Protein AF-G2XFT2-F1 (afdb_monomer_lite)

Structure (mmCIF, N/CA/C/O backbone):
data_AF-G2XFT2-F1
#
_entry.id   AF-G2XFT2-F1
#
loop_
_atom_site.group_PDB
_atom_site.id
_atom_site.type_symbol
_atom_site.label_atom_id
_atom_site.label_alt_id
_atom_site.label_comp_id
_atom_site.label_asym_id
_atom_site.label_entity_id
_atom_site.label_seq_id
_atom_site.pdbx_PDB_ins_code
_atom_site.Cartn_x
_atom_site.Cartn_y
_atom_site.Cartn_z
_atom_site.occupancy
_atom_site.B_iso_or_equiv
_atom_site.auth_seq_id
_atom_site.auth_comp_id
_atom_site.auth_asym_id
_atom_site.auth_atom_id
_atom_site.pdbx_PDB_model_num
ATOM 1 N N . MET A 1 1 ? -4.038 -34.296 22.010 1.00 33.75 1 MET A N 1
ATOM 2 C CA . MET A 1 1 ? -4.377 -32.859 21.886 1.00 33.75 1 MET A CA 1
ATOM 3 C C . MET A 1 1 ? -3.406 -32.231 20.898 1.00 33.75 1 MET A C 1
ATOM 5 O O . MET A 1 1 ? -2.213 -32.313 21.149 1.00 33.75 1 MET A O 1
ATOM 9 N N . LYS A 1 2 ? -3.864 -31.664 19.771 1.00 27.44 2 LYS A N 1
ATOM 10 C CA . LYS A 1 2 ? -2.971 -30.842 18.931 1.00 27.44 2 LYS A CA 1
ATOM 11 C C . LYS A 1 2 ? -2.562 -29.606 19.751 1.00 27.44 2 LYS A C 1
ATOM 13 O O . LYS A 1 2 ? -3.464 -28.990 20.328 1.00 27.44 2 LYS A O 1
ATOM 18 N N . PRO A 1 3 ? -1.269 -29.254 19.849 1.00 37.31 3 PRO A N 1
ATOM 19 C CA . PRO A 1 3 ? -0.860 -28.024 20.518 1.00 37.31 3 PRO A CA 1
ATOM 20 C C . PRO A 1 3 ? -1.548 -26.842 19.825 1.00 37.31 3 PRO A C 1
ATOM 22 O O . PRO A 1 3 ? -1.557 -26.751 18.597 1.00 37.31 3 PRO A O 1
ATOM 25 N N . ARG A 1 4 ? -2.212 -25.979 20.602 1.00 52.66 4 ARG A N 1
ATOM 26 C CA . ARG A 1 4 ? -2.817 -24.754 20.064 1.00 52.66 4 ARG A CA 1
ATOM 27 C C . ARG A 1 4 ? -1.686 -23.864 19.552 1.00 52.66 4 ARG A C 1
ATOM 29 O O . ARG A 1 4 ? -0.732 -23.625 20.284 1.00 52.66 4 ARG A O 1
ATOM 36 N N . SER A 1 5 ? -1.798 -23.377 18.318 1.00 57.50 5 SER A N 1
ATOM 37 C CA . SER A 1 5 ? -0.865 -22.378 17.790 1.00 57.50 5 SER A CA 1
ATOM 38 C C . SER A 1 5 ? -0.877 -21.137 18.693 1.00 57.50 5 SER A C 1
ATOM 40 O O . SER A 1 5 ? -1.981 -20.698 19.043 1.00 57.50 5 SER A O 1
ATOM 42 N N . PRO A 1 6 ? 0.279 -20.547 19.036 1.00 77.00 6 PRO A N 1
ATOM 43 C CA . PRO A 1 6 ? 0.319 -19.312 19.812 1.00 77.00 6 PRO A CA 1
ATOM 44 C C . PRO A 1 6 ? -0.471 -18.209 19.091 1.00 77.00 6 PRO A C 1
ATOM 46 O O . PRO A 1 6 ? -0.376 -18.056 17.872 1.00 77.00 6 PRO A O 1
ATOM 49 N N . THR A 1 7 ? -1.307 -17.480 19.835 1.00 85.94 7 THR A N 1
ATOM 50 C CA . THR A 1 7 ? -2.160 -16.400 19.302 1.00 85.94 7 THR A CA 1
ATOM 51 C C . THR A 1 7 ? -1.567 -15.015 19.518 1.00 85.94 7 THR A C 1
ATOM 53 O O . THR A 1 7 ? -2.048 -14.068 18.903 1.00 85.94 7 THR A O 1
ATOM 56 N N . MET A 1 8 ? -0.545 -14.894 20.374 1.00 88.31 8 MET A N 1
ATOM 57 C CA . MET A 1 8 ? 0.181 -13.644 20.608 1.00 88.31 8 MET A CA 1
ATOM 58 C C . MET A 1 8 ? 0.771 -13.139 19.295 1.00 88.31 8 MET A C 1
ATOM 60 O O . MET A 1 8 ? 1.405 -13.900 18.560 1.00 88.31 8 MET A O 1
ATOM 64 N N . TRP A 1 9 ? 0.508 -11.872 18.996 1.00 91.12 9 TRP A N 1
ATOM 65 C CA . TRP A 1 9 ? 0.953 -11.191 17.790 1.00 91.12 9 TRP A CA 1
ATOM 66 C C . TRP A 1 9 ? 1.957 -10.092 18.111 1.00 91.12 9 TRP A C 1
ATOM 68 O O . TRP A 1 9 ? 3.079 -10.141 17.611 1.00 91.12 9 TRP A O 1
ATOM 78 N N . LEU A 1 10 ? 1.555 -9.144 18.953 1.00 90.25 10 LEU A N 1
ATOM 79 C CA . LEU A 1 10 ? 2.407 -8.055 19.409 1.00 90.25 10 LEU A CA 1
ATOM 80 C C . LEU A 1 10 ? 2.521 -8.119 20.927 1.00 90.25 10 LEU A C 1
ATOM 82 O O . LEU A 1 10 ? 1.580 -8.520 21.610 1.00 90.25 10 LEU A O 1
ATOM 86 N N . GLY A 1 11 ? 3.659 -7.704 21.455 1.00 85.81 11 GLY A N 1
ATOM 87 C CA . GLY A 1 11 ? 3.851 -7.516 22.882 1.00 85.81 11 GLY A CA 1
ATOM 88 C C . GLY A 1 11 ? 4.825 -6.383 23.137 1.00 85.81 11 GLY A C 1
ATOM 89 O O . GLY A 1 11 ? 5.701 -6.119 22.318 1.00 85.81 11 GLY A O 1
ATOM 90 N N . LEU A 1 12 ? 4.685 -5.728 24.278 1.00 82.31 12 LEU A N 1
ATOM 91 C CA . LEU A 1 12 ? 5.714 -4.835 24.796 1.00 82.31 12 LEU A CA 1
ATOM 92 C C . LEU A 1 12 ? 6.472 -5.563 25.904 1.00 82.31 12 LEU A C 1
ATOM 94 O O . LEU A 1 12 ? 5.881 -6.319 26.671 1.00 82.31 12 LEU A O 1
ATOM 98 N N . SER A 1 13 ? 7.783 -5.369 25.969 1.00 78.88 13 SER A N 1
ATOM 99 C CA . SER A 1 13 ? 8.620 -5.885 27.050 1.00 78.88 13 SER A CA 1
ATOM 100 C C . SER A 1 13 ? 9.560 -4.787 27.505 1.00 78.88 13 SER A C 1
ATOM 102 O O . SER A 1 13 ? 10.281 -4.256 26.678 1.00 78.88 13 SER A O 1
ATOM 104 N N . GLY A 1 14 ? 9.607 -4.437 28.784 1.00 72.62 14 GLY A N 1
ATOM 105 C CA . GLY A 1 14 ? 10.470 -3.332 29.198 1.00 72.62 14 GLY A CA 1
ATOM 106 C C . GLY A 1 14 ? 10.431 -3.002 30.678 1.00 72.62 14 GLY A C 1
ATOM 107 O O . GLY A 1 14 ? 9.568 -3.472 31.422 1.00 72.62 14 GLY A O 1
ATOM 108 N N . CYS A 1 15 ? 11.401 -2.192 31.094 1.00 63.62 15 CYS A N 1
ATOM 109 C CA . CYS A 1 15 ? 11.490 -1.625 32.433 1.00 63.62 15 CYS A CA 1
ATOM 110 C C . CYS A 1 15 ? 12.022 -0.190 32.329 1.00 63.62 15 CYS A C 1
ATOM 112 O O . CYS A 1 15 ? 12.999 0.060 31.620 1.00 63.62 15 CYS A O 1
ATOM 114 N N . GLU A 1 16 ? 11.391 0.733 33.058 1.00 66.12 16 GLU A N 1
ATOM 115 C CA . GLU A 1 16 ? 11.750 2.158 33.120 1.00 66.12 16 GLU A CA 1
ATOM 116 C C . GLU A 1 16 ? 11.737 2.847 31.745 1.00 66.12 16 GLU A C 1
ATOM 118 O O . GLU A 1 16 ? 10.661 3.203 31.262 1.00 66.12 16 GLU A O 1
ATOM 123 N N . ASN A 1 17 ? 12.913 3.021 31.128 1.00 67.56 17 ASN A N 1
ATOM 124 C CA . ASN A 1 17 ? 13.121 3.770 29.884 1.00 67.56 17 ASN A CA 1
ATOM 125 C C . ASN A 1 17 ? 13.478 2.887 28.678 1.00 67.56 17 ASN A C 1
ATOM 127 O O . ASN A 1 17 ? 13.583 3.408 27.572 1.00 67.56 17 ASN A O 1
ATOM 131 N N . ASN A 1 18 ? 13.649 1.575 28.868 1.00 75.88 18 ASN A N 1
ATOM 132 C CA . ASN A 1 18 ? 13.987 0.649 27.787 1.00 75.88 18 ASN A CA 1
ATOM 133 C C . ASN A 1 18 ? 12.803 -0.279 27.518 1.00 75.88 18 ASN A C 1
ATOM 135 O O . ASN A 1 18 ? 12.451 -1.104 28.367 1.00 75.88 18 ASN A O 1
ATOM 139 N N . TYR A 1 19 ? 12.210 -0.140 26.333 1.00 81.19 19 TYR A N 1
ATOM 140 C CA . TYR A 1 19 ? 11.119 -0.983 25.858 1.00 81.19 19 TYR A CA 1
ATOM 141 C C . TYR A 1 19 ? 11.530 -1.687 24.573 1.00 81.19 19 TYR A C 1
ATOM 143 O O . TYR A 1 19 ? 12.142 -1.091 23.695 1.00 81.19 19 TYR A O 1
ATOM 151 N N . ASP A 1 20 ? 11.131 -2.942 24.457 1.00 85.88 20 ASP A N 1
ATOM 152 C CA . ASP A 1 20 ? 11.213 -3.748 23.258 1.00 85.88 20 ASP A CA 1
ATOM 153 C C . ASP A 1 20 ? 9.799 -3.975 22.724 1.00 85.88 20 ASP A C 1
ATOM 155 O O . ASP A 1 20 ? 8.889 -4.367 23.466 1.00 85.88 20 ASP A O 1
ATOM 159 N N . LEU A 1 21 ? 9.633 -3.802 21.416 1.00 88.69 21 LEU A N 1
ATOM 160 C CA . LEU A 1 21 ? 8.507 -4.347 20.680 1.00 88.69 21 LEU A CA 1
ATOM 161 C C . LEU A 1 21 ? 8.806 -5.809 20.342 1.00 88.69 21 LEU A C 1
ATOM 163 O O . LEU A 1 21 ? 9.826 -6.147 19.738 1.00 88.69 21 LEU A O 1
ATOM 167 N N . ILE A 1 22 ? 7.889 -6.689 20.716 1.00 89.00 22 ILE A N 1
ATOM 168 C CA . ILE A 1 22 ? 7.912 -8.102 20.363 1.00 89.00 22 ILE A CA 1
ATOM 169 C C . ILE A 1 22 ? 6.893 -8.325 19.262 1.00 89.00 22 ILE A C 1
ATOM 171 O O . ILE A 1 22 ? 5.708 -8.063 19.446 1.00 89.00 22 ILE A O 1
ATOM 175 N N . VAL A 1 23 ? 7.359 -8.841 18.130 1.00 91.81 23 VAL A N 1
ATOM 176 C CA . VAL A 1 23 ? 6.531 -9.113 16.955 1.00 91.81 23 VAL A CA 1
ATOM 177 C C . VAL A 1 23 ? 6.654 -10.589 16.616 1.00 91.81 23 VAL A C 1
ATOM 179 O O . VAL A 1 23 ? 7.740 -11.075 16.301 1.00 91.81 23 VAL A O 1
ATOM 182 N N . SER A 1 24 ? 5.553 -11.328 16.681 1.00 91.25 24 SER A N 1
ATOM 183 C CA . SER A 1 24 ? 5.528 -12.730 16.263 1.00 91.25 24 SER A CA 1
ATOM 184 C C . SER A 1 24 ? 5.143 -12.883 14.791 1.00 91.25 24 SER A C 1
ATOM 186 O O . SER A 1 24 ? 4.489 -12.026 14.192 1.00 91.25 24 SER A O 1
ATOM 188 N N . ASN A 1 25 ? 5.436 -14.053 14.218 1.00 89.62 25 ASN A N 1
ATOM 189 C CA . ASN A 1 25 ? 4.991 -14.429 12.871 1.00 89.62 25 ASN A CA 1
ATOM 190 C C . ASN A 1 25 ? 3.468 -14.648 12.744 1.00 89.62 25 ASN A C 1
ATOM 192 O O . ASN A 1 25 ? 2.993 -15.116 11.706 1.00 89.62 25 ASN A O 1
ATOM 196 N N . ARG A 1 26 ? 2.671 -14.319 13.770 1.00 91.75 26 ARG A N 1
ATOM 197 C CA . ARG A 1 26 ? 1.233 -14.601 13.807 1.00 91.75 26 ARG A CA 1
ATOM 198 C C . ARG A 1 26 ? 0.460 -13.969 12.652 1.00 91.75 26 ARG A C 1
ATOM 200 O O . ARG A 1 26 ? -0.381 -14.656 12.078 1.00 91.75 26 ARG A O 1
ATOM 207 N N . LEU A 1 27 ? 0.733 -12.711 12.298 1.00 93.06 27 LEU A N 1
ATOM 208 C CA . LEU A 1 27 ? 0.055 -12.045 11.178 1.00 93.06 27 LEU A CA 1
ATOM 209 C C . LEU A 1 27 ? 0.318 -12.778 9.862 1.00 93.06 27 LEU A C 1
ATOM 211 O O . LEU A 1 27 ? -0.631 -13.160 9.186 1.00 93.06 27 LEU A O 1
ATOM 215 N N . ARG A 1 28 ? 1.595 -13.044 9.556 1.00 91.75 28 ARG A N 1
ATOM 216 C CA . ARG A 1 28 ? 2.006 -13.775 8.349 1.00 91.75 28 ARG A CA 1
ATOM 217 C C . ARG A 1 28 ? 1.407 -15.177 8.295 1.00 91.75 28 ARG A C 1
ATOM 219 O O . ARG A 1 28 ? 0.976 -15.603 7.234 1.00 91.75 28 ARG A O 1
ATOM 226 N N . LEU A 1 29 ? 1.348 -15.881 9.428 1.00 91.12 29 LEU A N 1
ATOM 227 C CA . LEU A 1 29 ? 0.691 -17.185 9.519 1.00 91.12 29 LEU A CA 1
ATOM 228 C C . LEU A 1 29 ? -0.806 -17.069 9.220 1.00 91.12 29 LEU A C 1
ATOM 230 O O . LEU A 1 29 ? -1.329 -17.839 8.430 1.00 91.12 29 LEU A O 1
ATOM 234 N N . VAL A 1 30 ? -1.518 -16.119 9.825 1.00 92.06 30 VAL A N 1
ATOM 235 C CA . VAL A 1 30 ? -2.964 -15.982 9.595 1.00 92.06 30 VAL A CA 1
ATOM 236 C C . VAL A 1 30 ? -3.269 -15.609 8.143 1.00 92.06 30 VAL A C 1
ATOM 238 O O . VAL A 1 30 ? -4.202 -16.168 7.569 1.00 92.06 30 VAL A O 1
ATOM 241 N N . THR A 1 31 ? -2.493 -14.708 7.538 1.00 92.69 31 THR A N 1
ATOM 242 C CA . THR A 1 31 ? -2.718 -14.278 6.152 1.00 92.69 31 THR A CA 1
ATOM 243 C C . THR A 1 31 ? -2.289 -15.326 5.129 1.00 92.69 31 THR A C 1
ATOM 245 O O . THR A 1 31 ? -2.991 -15.496 4.139 1.00 92.69 31 THR A O 1
ATOM 248 N N . SER A 1 32 ? -1.214 -16.087 5.369 1.00 88.75 32 SER A N 1
ATOM 249 C CA . SER A 1 32 ? -0.758 -17.137 4.442 1.00 88.75 32 SER A CA 1
ATOM 250 C C . SER A 1 32 ? -1.694 -18.344 4.358 1.00 88.75 32 SER A C 1
ATOM 252 O O . SER A 1 32 ? -1.672 -19.064 3.366 1.00 88.75 32 SER A O 1
ATOM 254 N N . HIS A 1 33 ? -2.531 -18.563 5.376 1.00 90.50 33 HIS A N 1
ATOM 255 C CA . HIS A 1 33 ? -3.548 -19.620 5.376 1.00 90.50 33 HIS A CA 1
ATOM 256 C C . HIS A 1 33 ? -4.869 -19.190 4.720 1.00 90.50 33 HIS A C 1
ATOM 258 O O . HIS A 1 33 ? -5.806 -19.989 4.653 1.00 90.50 33 HIS A O 1
ATOM 264 N N . LEU A 1 34 ? -4.982 -17.940 4.261 1.00 94.12 34 LEU A N 1
ATOM 265 C CA . LEU A 1 34 ? -6.130 -17.510 3.472 1.00 94.12 34 LEU A CA 1
ATOM 266 C C . LEU A 1 34 ? -6.071 -18.145 2.073 1.00 94.12 34 LEU A C 1
ATOM 268 O O . LEU A 1 34 ? -4.986 -18.289 1.515 1.00 94.12 34 LEU A O 1
ATOM 272 N N . PRO A 1 35 ? -7.216 -18.516 1.476 1.00 94.62 35 PRO A N 1
ATOM 273 C CA . PRO A 1 35 ? -7.232 -19.206 0.188 1.00 94.62 35 PRO A CA 1
ATOM 274 C C . PRO A 1 35 ? -6.739 -18.341 -0.980 1.00 94.62 35 PRO A C 1
ATOM 276 O O . PRO A 1 35 ? -6.256 -18.882 -1.970 1.00 94.62 35 PRO A O 1
ATOM 279 N N . ARG A 1 36 ? -6.899 -17.012 -0.909 1.00 95.06 36 ARG A N 1
ATOM 280 C CA . ARG A 1 36 ? -6.531 -16.072 -1.981 1.00 95.06 36 ARG A CA 1
ATOM 281 C C . ARG A 1 36 ? -5.959 -14.768 -1.394 1.00 95.06 36 ARG A C 1
ATOM 283 O O . ARG A 1 36 ? -6.599 -13.719 -1.519 1.00 95.06 36 ARG A O 1
ATOM 290 N N . PRO A 1 37 ? -4.781 -14.803 -0.747 1.00 95.44 37 PRO A N 1
ATOM 291 C CA . PRO A 1 37 ? -4.260 -13.677 0.034 1.00 95.44 37 PRO A CA 1
ATOM 292 C C . PRO A 1 37 ? -4.011 -12.409 -0.798 1.00 95.44 37 PRO A C 1
ATOM 294 O O . PRO A 1 37 ? -4.175 -11.305 -0.281 1.00 95.44 37 PRO A O 1
ATOM 297 N N . ASP A 1 38 ? -3.721 -12.552 -2.093 1.00 94.75 38 ASP A N 1
ATOM 298 C CA . ASP A 1 38 ? -3.472 -11.422 -2.998 1.00 94.75 38 ASP A CA 1
ATOM 299 C C . ASP A 1 38 ? -4.752 -10.699 -3.450 1.00 94.75 38 ASP A C 1
ATOM 301 O O . ASP A 1 38 ? -4.693 -9.575 -3.942 1.00 94.75 38 ASP A O 1
ATOM 305 N N . THR A 1 39 ? -5.928 -11.314 -3.269 1.00 94.56 39 THR A N 1
ATOM 306 C CA . THR A 1 39 ? -7.218 -10.737 -3.705 1.00 94.56 39 THR A CA 1
ATOM 307 C C . THR A 1 39 ? -8.174 -10.462 -2.550 1.00 94.56 39 THR A C 1
ATOM 309 O O . THR A 1 39 ? -8.965 -9.521 -2.618 1.00 94.56 39 THR A O 1
ATOM 312 N N . GLN A 1 40 ? -8.101 -11.246 -1.472 1.00 96.56 40 GLN A N 1
ATOM 313 C CA . GLN A 1 40 ? -8.904 -11.025 -0.273 1.00 96.56 40 GLN A CA 1
ATOM 314 C C . GLN A 1 40 ? -8.445 -9.751 0.433 1.00 96.56 40 GLN A C 1
ATOM 316 O O . GLN A 1 40 ? -7.258 -9.578 0.700 1.00 96.56 40 GLN A O 1
ATOM 321 N N . ARG A 1 41 ? -9.393 -8.873 0.770 1.00 96.88 41 ARG A N 1
ATOM 322 C CA . ARG A 1 41 ? -9.134 -7.569 1.396 1.00 96.88 41 ARG A CA 1
ATOM 323 C C . ARG A 1 41 ? -9.646 -7.575 2.833 1.00 96.88 41 ARG A C 1
ATOM 325 O O . ARG A 1 41 ? -10.832 -7.282 3.045 1.00 96.88 41 ARG A O 1
ATOM 332 N N . PRO A 1 42 ? -8.817 -7.959 3.818 1.00 97.06 42 PRO A N 1
ATOM 333 C CA . PRO A 1 42 ? -9.279 -8.180 5.177 1.00 97.06 42 PRO A CA 1
ATOM 334 C C . PRO A 1 42 ? -9.733 -6.886 5.860 1.00 97.06 42 PRO A C 1
ATOM 336 O O . PRO A 1 42 ? -9.349 -5.785 5.478 1.00 97.06 42 PRO A O 1
ATOM 339 N N . SER A 1 43 ? -10.569 -7.043 6.878 1.00 97.06 43 SER A N 1
ATOM 340 C CA . SER A 1 43 ? -10.900 -6.011 7.861 1.00 97.06 43 SER A CA 1
ATOM 341 C C . SER A 1 43 ? -10.152 -6.290 9.150 1.00 97.06 43 SER A C 1
ATOM 343 O O . SER A 1 43 ? -10.130 -7.440 9.585 1.00 97.06 43 SER A O 1
ATOM 345 N N . LEU A 1 44 ? -9.599 -5.262 9.789 1.00 97.12 44 LEU A N 1
ATOM 346 C CA . LEU A 1 44 ? -9.012 -5.381 11.122 1.00 97.12 44 LEU A CA 1
ATOM 347 C C . LEU A 1 44 ? -9.917 -4.692 12.146 1.00 97.12 44 LEU A C 1
ATOM 349 O O . LEU A 1 44 ? -10.119 -3.481 12.097 1.00 97.12 44 LEU A O 1
ATOM 353 N N . VAL A 1 45 ? -10.452 -5.468 13.084 1.00 97.31 45 VAL A N 1
ATOM 354 C CA . VAL A 1 45 ? -11.211 -4.964 14.232 1.00 97.31 45 VAL A CA 1
ATOM 355 C C . VAL A 1 45 ? -10.374 -5.187 15.480 1.00 97.31 45 VAL A C 1
ATOM 357 O O . VAL A 1 45 ? -9.988 -6.317 15.784 1.00 97.31 45 VAL A O 1
ATOM 360 N N . VAL A 1 46 ? -10.105 -4.110 16.207 1.00 96.00 46 VAL A N 1
ATOM 361 C CA . VAL A 1 46 ? -9.321 -4.138 17.439 1.00 96.00 46 VAL A CA 1
ATOM 362 C C . VAL A 1 46 ? -10.269 -4.032 18.627 1.00 96.00 46 VAL A C 1
ATOM 364 O O . VAL A 1 46 ? -11.060 -3.096 18.708 1.00 96.00 46 VAL A O 1
ATOM 367 N N . LEU A 1 47 ? -10.213 -4.987 19.551 1.00 94.94 47 LEU A N 1
ATOM 368 C CA . LEU A 1 47 ? -11.049 -5.028 20.746 1.00 94.94 47 LEU A CA 1
ATOM 369 C C . LEU A 1 47 ? -10.184 -4.879 21.996 1.00 94.94 47 LEU A C 1
ATOM 371 O O . LEU A 1 47 ? -9.262 -5.660 22.232 1.00 94.94 47 LEU A O 1
ATOM 375 N N . VAL A 1 48 ? -10.522 -3.896 22.821 1.00 91.88 48 VAL A N 1
ATOM 376 C CA . VAL A 1 48 ? -9.749 -3.505 23.997 1.00 91.88 48 VAL A CA 1
ATOM 377 C C . VAL A 1 48 ? -10.610 -3.655 25.244 1.00 91.88 48 VAL A C 1
ATOM 379 O O . VAL A 1 48 ? -11.698 -3.088 25.333 1.00 91.88 48 VAL A O 1
ATOM 382 N N . GLY A 1 49 ? -10.138 -4.454 26.196 1.00 89.75 49 GLY A N 1
ATOM 383 C CA . GLY A 1 49 ? -10.882 -4.791 27.406 1.00 89.75 49 GLY A CA 1
ATOM 384 C C . GLY A 1 49 ? -10.414 -6.103 28.023 1.00 89.75 49 GLY A C 1
ATOM 385 O O . GLY A 1 49 ? -9.364 -6.640 27.673 1.00 89.75 49 GLY A O 1
ATOM 386 N N . GLY A 1 50 ? -11.185 -6.626 28.961 1.00 87.25 50 GLY A N 1
ATOM 387 C CA . GLY A 1 50 ? -10.862 -7.785 29.782 1.00 87.25 50 GLY A CA 1
ATOM 388 C C . GLY A 1 50 ? -11.947 -8.846 29.667 1.00 87.25 50 GLY A C 1
ATOM 389 O O . GLY A 1 50 ? -12.049 -9.562 28.661 1.00 87.25 50 GLY A O 1
ATOM 390 N N . ARG A 1 51 ? -12.759 -8.980 30.717 1.00 87.06 51 ARG A N 1
ATOM 391 C CA . ARG A 1 51 ? -13.748 -10.055 30.825 1.00 87.06 51 ARG A CA 1
ATOM 392 C C . ARG A 1 51 ? -14.945 -9.831 29.904 1.00 87.06 51 ARG A C 1
ATOM 394 O O . ARG A 1 51 ? -15.324 -10.769 29.199 1.00 87.06 51 ARG A O 1
ATOM 401 N N . ALA A 1 52 ? -15.535 -8.637 29.886 1.00 89.19 52 ALA A N 1
ATOM 402 C CA . ALA A 1 52 ? -16.675 -8.331 29.023 1.00 89.19 52 ALA A CA 1
ATOM 403 C C . ALA A 1 52 ? -16.292 -8.453 27.542 1.00 89.19 52 ALA A C 1
ATOM 405 O O . ALA A 1 52 ? -17.027 -9.093 26.784 1.00 89.19 52 ALA A O 1
ATOM 406 N N . LYS A 1 53 ? -15.103 -7.966 27.158 1.00 92.25 53 LYS A N 1
ATOM 407 C CA . LYS A 1 53 ? -14.503 -8.190 25.831 1.00 92.25 53 LYS A CA 1
ATOM 408 C C . LYS A 1 53 ? -14.455 -9.674 25.477 1.00 92.25 53 LYS A C 1
ATOM 410 O O . LYS A 1 53 ? -14.902 -10.063 24.402 1.00 92.25 53 LYS A O 1
ATOM 415 N N . SER A 1 54 ? -13.928 -10.509 26.373 1.00 90.19 54 SER A N 1
ATOM 416 C CA . SER A 1 54 ? -13.742 -11.943 26.113 1.00 90.19 54 SER A CA 1
ATOM 417 C C . SER A 1 54 ? -15.067 -12.669 25.865 1.00 90.19 54 SER A C 1
ATOM 419 O O . SER A 1 54 ? -15.177 -13.487 24.948 1.00 90.19 54 SER A O 1
ATOM 421 N N . ILE A 1 55 ? -16.096 -12.336 26.651 1.00 90.31 55 ILE A N 1
ATOM 422 C CA . ILE A 1 55 ? -17.453 -12.872 26.476 1.00 90.31 55 ILE A CA 1
ATOM 423 C C . ILE A 1 55 ? -18.037 -12.394 25.140 1.00 90.31 55 ILE A C 1
ATOM 425 O O . ILE A 1 55 ? -18.594 -13.197 24.387 1.00 90.31 55 ILE A O 1
ATOM 429 N N . ALA A 1 56 ? -17.880 -11.107 24.824 1.00 91.94 56 ALA A N 1
ATOM 430 C CA . ALA A 1 56 ? -18.379 -10.518 23.589 1.00 91.94 56 ALA A CA 1
ATOM 431 C C . ALA A 1 56 ? -17.707 -11.119 22.346 1.00 91.94 56 ALA A C 1
ATOM 433 O O . ALA A 1 56 ? -18.397 -11.476 21.395 1.00 91.94 56 ALA A O 1
ATOM 434 N N . LEU A 1 57 ? -16.383 -11.301 22.357 1.00 91.81 57 LEU A N 1
ATOM 435 C CA . LEU A 1 57 ? -15.633 -11.885 21.242 1.00 91.81 57 LEU A CA 1
ATOM 436 C C . LEU A 1 57 ? -16.140 -13.296 20.912 1.00 91.81 57 LEU A C 1
ATOM 438 O O . LEU A 1 57 ? -16.387 -13.620 19.745 1.00 91.81 57 LEU A O 1
ATOM 442 N N . HIS A 1 58 ? -16.361 -14.115 21.946 1.00 91.38 58 HIS A N 1
ATOM 443 C CA . HIS A 1 58 ? -16.918 -15.451 21.775 1.00 91.38 58 HIS A CA 1
ATOM 444 C C . HIS A 1 58 ? -18.351 -15.407 21.237 1.00 91.38 58 HIS A C 1
ATOM 446 O O . HIS A 1 58 ? -18.669 -16.108 20.277 1.00 91.38 58 HIS A O 1
ATOM 452 N N . ALA A 1 59 ? -19.197 -14.550 21.810 1.00 91.69 59 ALA A N 1
ATOM 453 C CA . ALA A 1 59 ? -20.597 -14.421 21.423 1.00 91.69 59 ALA A CA 1
ATOM 454 C C . ALA A 1 59 ? -20.789 -13.891 19.990 1.00 91.69 59 ALA A C 1
ATOM 456 O O . ALA A 1 59 ? -21.697 -14.341 19.290 1.00 91.69 59 ALA A O 1
ATOM 457 N N . MET A 1 60 ? -19.951 -12.948 19.548 1.00 93.31 60 MET A N 1
ATOM 458 C CA . MET A 1 60 ? -20.067 -12.297 18.240 1.00 93.31 60 MET A CA 1
ATOM 459 C C . MET A 1 60 ? -19.404 -13.102 17.116 1.00 93.31 60 MET A C 1
ATOM 461 O O . MET A 1 60 ? -19.968 -13.205 16.023 1.00 93.31 60 MET A O 1
ATOM 465 N N . PHE A 1 61 ? -18.221 -13.674 17.364 1.00 90.00 61 PHE A N 1
ATOM 466 C CA . PHE A 1 61 ? -17.365 -14.245 16.314 1.00 90.00 61 PHE A CA 1
ATOM 467 C C . PHE A 1 61 ? -16.996 -15.719 16.527 1.00 90.00 61 PHE A C 1
ATOM 469 O O . PHE A 1 61 ? -16.305 -16.302 15.693 1.00 90.00 61 PHE A O 1
ATOM 476 N N . GLY A 1 62 ? -17.435 -16.342 17.625 1.00 88.25 62 GLY A N 1
ATOM 477 C CA . GLY A 1 62 ? -17.129 -17.742 17.933 1.00 88.25 62 GLY A CA 1
ATOM 478 C C . GLY A 1 62 ? -15.671 -17.992 18.332 1.00 88.25 62 GLY A C 1
ATOM 479 O O . GLY A 1 62 ? -15.263 -19.144 18.481 1.00 88.25 62 GLY A O 1
ATOM 480 N N . VAL A 1 63 ? -14.874 -16.940 18.535 1.00 85.44 63 VAL A N 1
ATOM 481 C CA . VAL A 1 63 ? -13.467 -17.056 18.937 1.00 85.44 63 VAL A CA 1
ATOM 482 C C . VAL A 1 63 ? -13.392 -17.374 20.427 1.00 85.44 63 VAL A C 1
ATOM 484 O O . VAL A 1 63 ? -14.009 -16.702 21.248 1.00 85.44 63 VAL A O 1
ATOM 487 N N . ARG A 1 64 ? -12.661 -18.429 20.792 1.00 77.81 64 ARG A N 1
ATOM 488 C CA . ARG A 1 64 ? -12.405 -18.784 22.193 1.00 77.81 64 ARG A CA 1
ATOM 489 C C . ARG A 1 64 ? -11.034 -18.263 22.597 1.00 77.81 64 ARG A C 1
ATOM 491 O O . ARG A 1 64 ? -10.028 -18.751 22.086 1.00 77.81 64 ARG A O 1
ATOM 498 N N . ILE A 1 65 ? -11.009 -17.317 23.527 1.00 71.81 65 ILE A N 1
ATOM 499 C CA . ILE A 1 65 ? -9.777 -16.857 24.167 1.00 71.81 65 ILE A CA 1
ATOM 500 C C . ILE A 1 65 ? -9.420 -17.893 25.235 1.00 71.81 65 ILE A C 1
ATOM 502 O O . ILE A 1 65 ? -10.262 -18.259 26.060 1.00 71.81 65 ILE A O 1
ATOM 506 N N . ALA A 1 66 ? -8.202 -18.431 25.188 1.00 57.62 66 ALA A N 1
ATOM 507 C CA . ALA A 1 66 ? -7.699 -19.214 26.307 1.00 57.62 66 ALA A CA 1
ATOM 508 C C . ALA A 1 66 ? -7.510 -18.237 27.469 1.00 57.62 66 ALA A C 1
ATOM 510 O O . ALA A 1 66 ? -6.744 -17.289 27.335 1.00 57.62 66 ALA A O 1
ATOM 511 N N . GLN A 1 67 ? -8.236 -18.424 28.574 1.00 51.41 67 GLN A N 1
ATOM 512 C CA . GLN A 1 67 ? -7.956 -17.644 29.777 1.00 51.41 67 GLN A CA 1
ATOM 513 C C . GLN A 1 67 ? -6.475 -17.830 30.129 1.00 51.41 67 GLN A C 1
ATOM 515 O O . GLN A 1 67 ? -5.999 -18.971 30.054 1.00 51.41 67 GLN A O 1
ATOM 520 N N . PRO A 1 68 ? -5.751 -16.756 30.491 1.00 48.34 68 PRO A N 1
ATOM 521 C CA . PRO A 1 68 ? -4.408 -16.900 31.020 1.00 48.34 68 PRO A CA 1
ATOM 522 C C . PRO A 1 68 ? -4.477 -17.904 32.168 1.00 48.34 68 PRO A C 1
ATOM 524 O O . PRO A 1 68 ? -5.294 -17.747 33.081 1.00 48.34 68 PRO A O 1
ATOM 527 N N . ALA A 1 69 ? -3.675 -18.968 32.096 1.00 36.66 69 ALA A N 1
ATOM 528 C CA . ALA A 1 69 ? -3.465 -19.816 33.255 1.00 36.66 69 ALA A CA 1
ATOM 529 C C . ALA A 1 69 ? -2.982 -18.887 34.374 1.00 36.66 69 ALA A C 1
ATOM 531 O O . ALA A 1 69 ? -2.005 -18.169 34.184 1.00 36.66 69 ALA A O 1
ATOM 532 N N . THR A 1 70 ? -3.751 -18.824 35.462 1.00 34.81 70 THR A N 1
ATOM 533 C CA . THR A 1 70 ? -3.431 -18.187 36.747 1.00 34.81 70 THR A CA 1
ATOM 534 C C . THR A 1 70 ? -1.970 -17.723 36.856 1.00 34.81 70 THR A C 1
ATOM 536 O O . THR A 1 70 ? -1.102 -18.574 37.043 1.00 34.81 70 THR A O 1
ATOM 539 N N . GLY A 1 71 ? -1.671 -16.416 36.758 1.00 38.09 71 GLY A N 1
ATOM 540 C CA . GLY A 1 71 ? -0.330 -15.980 37.177 1.00 38.09 71 GLY A CA 1
ATOM 541 C C . GLY A 1 71 ? 0.257 -14.629 36.774 1.00 38.09 71 GLY A C 1
ATOM 542 O O . GLY A 1 71 ? 1.203 -14.234 37.442 1.00 38.09 71 GLY A O 1
ATOM 543 N N . SER A 1 72 ? -0.229 -13.880 35.780 1.00 43.75 72 SER A N 1
ATOM 544 C CA . SER A 1 72 ? 0.383 -12.561 35.505 1.00 43.75 72 SER A CA 1
ATOM 545 C C . SER A 1 72 ? -0.633 -11.498 35.073 1.00 43.75 72 SER A C 1
ATOM 547 O O . SER A 1 72 ? -0.952 -11.363 33.889 1.00 43.75 72 SER A O 1
ATOM 549 N N . PRO A 1 73 ? -1.147 -10.713 36.027 1.00 40.00 73 PRO A N 1
ATOM 550 C CA . PRO A 1 73 ? -1.750 -9.425 35.722 1.00 40.00 73 PRO A CA 1
ATOM 551 C C . PRO A 1 73 ? -0.640 -8.520 35.153 1.00 40.00 73 PRO A C 1
ATOM 553 O O . PRO A 1 73 ? 0.339 -8.283 35.854 1.00 40.00 73 PRO A O 1
ATOM 556 N N . GLY A 1 74 ? -0.750 -8.056 33.901 1.00 50.47 74 GLY A N 1
ATOM 557 C CA . GLY A 1 74 ? 0.146 -7.003 33.382 1.00 50.47 74 GLY A CA 1
ATOM 558 C C . GLY A 1 74 ? 0.830 -7.214 32.025 1.00 50.47 74 GLY A C 1
ATOM 559 O O . GLY A 1 74 ? 1.719 -6.439 31.688 1.00 50.47 74 GLY A O 1
ATOM 560 N N . SER A 1 75 ? 0.473 -8.216 31.215 1.00 61.12 75 SER A N 1
ATOM 561 C CA . SER A 1 75 ? 1.089 -8.348 29.883 1.00 61.12 75 SER A CA 1
ATOM 562 C C . SER A 1 75 ? 0.394 -7.440 28.853 1.00 61.12 75 SER A C 1
ATOM 564 O O . SER A 1 75 ? -0.745 -7.716 28.468 1.00 61.12 75 SER A O 1
ATOM 566 N N . ASN A 1 76 ? 1.071 -6.390 28.366 1.00 70.19 76 ASN A N 1
ATOM 567 C CA . ASN A 1 76 ? 0.656 -5.574 27.207 1.00 70.19 76 ASN A CA 1
ATOM 568 C C . ASN A 1 76 ? 0.806 -6.376 25.896 1.00 70.19 76 ASN A C 1
ATOM 570 O O . ASN A 1 76 ? 1.565 -6.016 24.997 1.00 70.19 76 ASN A O 1
ATOM 574 N N . GLU A 1 77 ? 0.122 -7.515 25.832 1.00 83.94 77 GLU A N 1
ATOM 575 C CA . GLU A 1 77 ? 0.080 -8.423 24.693 1.00 83.94 77 GLU A CA 1
ATOM 576 C C . GLU A 1 77 ? -1.183 -8.156 23.867 1.00 83.94 77 GLU A C 1
ATOM 578 O O . GLU A 1 77 ? -2.273 -7.918 24.395 1.00 83.94 77 GLU A O 1
ATOM 583 N N . ILE A 1 78 ? -1.024 -8.215 22.550 1.00 89.62 78 ILE A N 1
ATOM 584 C CA . ILE A 1 78 ? -2.107 -8.182 21.577 1.00 89.62 78 ILE A CA 1
ATOM 585 C C . ILE A 1 78 ? -2.123 -9.537 20.884 1.00 89.62 78 ILE A C 1
ATOM 587 O O . ILE A 1 78 ? -1.136 -9.948 20.265 1.00 89.62 78 ILE A O 1
ATOM 591 N N . HIS A 1 79 ? -3.254 -10.230 20.956 1.00 91.75 79 HIS A N 1
ATOM 592 C CA . HIS A 1 79 ? -3.467 -11.490 20.255 1.00 91.75 79 HIS A CA 1
ATOM 593 C C . HIS A 1 79 ? -4.237 -11.259 18.957 1.00 91.75 79 HIS A C 1
ATOM 595 O O . HIS A 1 79 ? -5.096 -10.384 18.876 1.00 91.75 79 HIS A O 1
ATOM 601 N N . LEU A 1 80 ? -3.936 -12.058 17.931 1.00 93.94 80 LEU A N 1
ATOM 602 C CA . LEU A 1 80 ? -4.568 -11.956 16.617 1.00 93.94 80 LEU A CA 1
ATOM 603 C C . LEU A 1 80 ? -5.297 -13.248 16.240 1.00 93.94 80 LEU A C 1
ATOM 605 O O . LEU A 1 80 ? -4.729 -14.352 16.209 1.00 93.94 80 LEU A O 1
ATOM 609 N N . HIS A 1 81 ? -6.563 -13.091 15.874 1.00 93.81 81 HIS A N 1
ATOM 610 C CA . HIS A 1 81 ? -7.462 -14.168 15.488 1.00 93.81 81 HIS A CA 1
ATOM 611 C C . HIS A 1 81 ? -8.081 -13.892 14.120 1.00 93.81 81 HIS A C 1
ATOM 613 O O . HIS A 1 81 ? -8.349 -12.752 13.762 1.00 93.81 81 HIS A O 1
ATOM 619 N N . LEU A 1 82 ? -8.359 -14.954 13.369 1.00 93.50 82 LEU A N 1
ATOM 620 C CA . LEU A 1 82 ? -9.211 -14.891 12.187 1.00 93.50 82 LEU A CA 1
ATOM 621 C C . LEU A 1 82 ? -10.615 -15.327 12.592 1.00 93.50 82 LEU A C 1
ATOM 623 O O . LEU A 1 82 ? -10.766 -16.405 13.171 1.00 93.50 82 LEU A O 1
ATOM 627 N N . ALA A 1 83 ? -11.634 -14.525 12.283 1.00 92.44 83 ALA A N 1
ATOM 628 C CA . ALA A 1 83 ? -13.019 -14.939 12.457 1.00 92.44 83 ALA A CA 1
ATOM 629 C C . ALA A 1 83 ? -13.294 -16.135 11.519 1.00 92.44 83 ALA A C 1
ATOM 631 O O . ALA A 1 83 ? -13.301 -15.952 10.295 1.00 92.44 83 ALA A O 1
ATOM 632 N N . PRO A 1 84 ? -13.525 -17.358 12.044 1.00 86.38 84 PRO A N 1
ATOM 633 C CA . PRO A 1 84 ? -13.489 -18.577 11.227 1.00 86.38 84 PRO A CA 1
ATOM 634 C C . PRO A 1 84 ? -14.481 -18.557 10.062 1.00 86.38 84 PRO A C 1
ATOM 636 O O . PRO A 1 84 ? -14.163 -18.996 8.958 1.00 86.38 84 PRO A O 1
ATOM 639 N N . GLN A 1 85 ? -15.652 -17.961 10.304 1.00 86.88 85 GLN A N 1
ATOM 640 C CA . GLN A 1 85 ? -16.748 -17.833 9.343 1.00 86.88 85 GLN A CA 1
ATOM 641 C C . GLN A 1 85 ? -16.397 -16.965 8.128 1.00 86.88 85 GLN A C 1
ATOM 643 O O . GLN A 1 85 ? -17.100 -17.021 7.135 1.00 86.88 85 GLN A O 1
ATOM 648 N N . THR A 1 86 ? -15.324 -16.172 8.190 1.00 89.88 86 THR A N 1
ATOM 649 C CA . THR A 1 86 ? -14.966 -15.192 7.147 1.00 89.88 86 THR A CA 1
ATOM 650 C C . THR A 1 86 ? -13.769 -15.605 6.289 1.00 89.88 86 THR A C 1
ATOM 652 O O . THR A 1 86 ? -13.442 -14.928 5.321 1.00 89.88 86 THR A O 1
ATOM 655 N N . SER A 1 87 ? -13.124 -16.728 6.614 1.00 87.06 87 SER A N 1
ATOM 656 C CA . SER A 1 87 ? -11.867 -17.179 5.994 1.00 87.06 87 SER A CA 1
ATOM 657 C C . SER A 1 87 ? -11.940 -17.362 4.471 1.00 87.06 87 SER A C 1
ATOM 659 O O . SER A 1 87 ? -10.988 -17.034 3.767 1.00 87.06 87 SER A O 1
ATOM 661 N N . PHE A 1 88 ? -13.079 -17.830 3.957 1.00 89.81 88 PHE A N 1
ATOM 662 C CA . PHE A 1 88 ? -13.304 -18.063 2.524 1.00 89.81 88 PHE A CA 1
ATOM 663 C C . PHE A 1 88 ? -13.974 -16.886 1.797 1.00 89.81 88 PHE A C 1
ATOM 665 O O . PHE A 1 88 ? -14.116 -16.917 0.575 1.00 89.81 88 PHE A O 1
ATOM 672 N N . HIS A 1 89 ? -14.371 -15.840 2.525 1.00 91.94 89 HIS A N 1
ATOM 673 C CA . HIS A 1 89 ? -15.007 -14.658 1.946 1.00 91.94 89 HIS A CA 1
ATOM 674 C C . HIS A 1 89 ? -13.967 -13.699 1.360 1.00 91.94 89 HIS A C 1
ATOM 676 O O . HIS A 1 89 ? -12.809 -13.695 1.769 1.00 91.94 89 HIS A O 1
ATOM 682 N N . GLU A 1 90 ? -14.381 -12.814 0.453 1.00 93.38 90 GLU A N 1
ATOM 683 C CA . GLU A 1 90 ? -13.515 -11.742 -0.074 1.00 93.38 90 GLU A CA 1
ATOM 684 C C . GLU A 1 90 ? -13.032 -10.771 1.016 1.00 93.38 90 GLU A C 1
ATOM 686 O O . GLU A 1 90 ? -11.985 -10.140 0.877 1.00 93.38 90 GLU A O 1
ATOM 691 N N . ARG A 1 91 ? -13.765 -10.712 2.135 1.00 94.19 91 ARG A N 1
ATOM 692 C CA . ARG A 1 91 ? -13.442 -9.940 3.336 1.00 94.19 91 ARG A CA 1
ATOM 693 C C . ARG A 1 91 ? -13.270 -10.856 4.555 1.00 94.19 91 ARG A C 1
ATOM 695 O O . ARG A 1 91 ? -14.224 -11.068 5.308 1.00 94.19 91 ARG A O 1
ATOM 702 N N . PRO A 1 92 ? -12.061 -11.380 4.788 1.00 96.12 92 PRO A N 1
ATOM 703 C CA . PRO A 1 92 ? -11.703 -11.976 6.068 1.00 96.12 92 PRO A CA 1
ATOM 704 C C . PRO A 1 92 ? -11.741 -10.925 7.185 1.00 96.12 92 PRO A C 1
ATOM 706 O O . PRO A 1 92 ? -11.299 -9.796 6.986 1.00 96.12 92 PRO A O 1
ATOM 709 N N . VAL A 1 93 ? -12.233 -11.278 8.371 1.00 96.94 93 VAL A N 1
ATOM 710 C CA . VAL A 1 93 ? -12.219 -10.391 9.544 1.00 96.94 93 VAL A CA 1
ATOM 711 C C . VAL A 1 93 ? -11.123 -10.844 10.500 1.00 96.94 93 VAL A C 1
ATOM 713 O O . VAL A 1 93 ? -11.209 -11.908 11.120 1.00 96.94 93 VAL A O 1
ATOM 716 N N . LEU A 1 94 ? -10.085 -10.020 10.603 1.00 96.88 94 LEU A N 1
ATOM 717 C CA . LEU A 1 94 ? -9.003 -10.132 11.566 1.00 96.88 94 LEU A CA 1
ATOM 718 C C . LEU A 1 94 ? -9.424 -9.431 12.860 1.00 96.88 94 LEU A C 1
ATOM 720 O O . LEU A 1 94 ? -9.854 -8.280 12.854 1.00 96.88 94 LEU A O 1
ATOM 724 N N . LEU A 1 95 ? -9.311 -10.146 13.971 1.00 96.31 95 LEU A N 1
ATOM 725 C CA . LEU A 1 95 ? -9.681 -9.690 15.302 1.00 96.31 95 LEU A CA 1
ATOM 726 C C . LEU A 1 95 ? -8.404 -9.578 16.127 1.00 96.31 95 LEU A C 1
ATOM 728 O O . LEU A 1 95 ? -7.812 -10.601 16.483 1.00 96.31 95 LEU A O 1
ATOM 732 N N . ALA A 1 96 ? -7.980 -8.349 16.402 1.00 95.00 96 ALA A N 1
ATOM 733 C CA . ALA A 1 96 ? -6.912 -8.071 17.350 1.00 95.00 96 ALA A CA 1
ATOM 734 C C . ALA A 1 96 ? -7.529 -7.822 18.725 1.00 95.00 96 ALA A C 1
ATOM 736 O O . ALA A 1 96 ? -8.475 -7.046 18.845 1.00 95.00 96 ALA A O 1
ATOM 737 N N . GLU A 1 97 ? -7.027 -8.478 19.761 1.00 92.12 97 GLU A N 1
ATOM 738 C CA . GLU A 1 97 ? -7.550 -8.332 21.115 1.00 92.12 97 GLU A CA 1
ATOM 739 C C . GLU A 1 97 ? -6.427 -8.054 22.107 1.00 92.12 97 GLU A C 1
ATOM 741 O O . GLU A 1 97 ? -5.406 -8.737 22.109 1.00 92.12 97 GLU A O 1
ATOM 746 N N . GLY A 1 98 ? -6.617 -7.022 22.926 1.00 88.00 98 GLY A N 1
ATOM 747 C CA . GLY A 1 98 ? -5.632 -6.560 23.899 1.00 88.00 98 GLY A CA 1
ATOM 748 C C . GLY A 1 98 ? -6.294 -5.982 25.145 1.00 88.00 98 GLY A C 1
ATOM 749 O O . GLY A 1 98 ? -7.528 -5.922 25.248 1.00 88.00 98 GLY A O 1
ATOM 750 N N . HIS A 1 99 ? -5.474 -5.589 26.109 1.00 81.56 99 HIS A N 1
ATOM 751 C CA . HIS A 1 99 ? -5.885 -4.910 27.334 1.00 81.56 99 HIS A CA 1
ATOM 752 C C . HIS A 1 99 ? -5.037 -3.647 27.510 1.00 81.56 99 HIS A C 1
ATOM 754 O O . HIS A 1 99 ? -3.905 -3.601 27.031 1.00 81.56 99 HIS A O 1
ATOM 760 N N . LEU A 1 100 ? -5.585 -2.623 28.163 1.00 74.06 100 LEU A N 1
ATOM 761 C CA . LEU A 1 100 ? -4.846 -1.413 28.514 1.00 74.06 100 LEU A CA 1
ATOM 762 C C . LEU A 1 100 ? -4.594 -1.445 30.016 1.00 74.06 100 LEU A C 1
ATOM 764 O O . LEU A 1 100 ? -5.522 -1.245 30.794 1.00 74.06 100 LEU A O 1
ATOM 768 N N . TYR A 1 101 ? -3.360 -1.739 30.420 1.00 65.00 101 TYR A N 1
ATOM 769 C CA . TYR A 1 101 ? -2.965 -1.641 31.821 1.00 65.00 101 TYR A CA 1
ATOM 770 C C . TYR A 1 101 ? -2.516 -0.214 32.141 1.00 65.00 101 TYR A C 1
ATOM 772 O O . TYR A 1 101 ? -1.827 0.431 31.353 1.00 65.00 101 TYR A O 1
ATOM 780 N N . ASN A 1 102 ? -2.884 0.264 33.328 1.00 54.69 102 ASN A N 1
ATOM 781 C CA . ASN A 1 102 ? -2.431 1.547 33.873 1.00 54.69 102 ASN A CA 1
ATOM 782 C C . ASN A 1 102 ? -1.255 1.391 34.864 1.00 54.69 102 ASN A C 1
ATOM 784 O O . ASN A 1 102 ? -0.856 2.367 35.496 1.00 54.69 102 ASN A O 1
ATOM 788 N N . SER A 1 103 ? -0.752 0.165 35.056 1.00 51.12 103 SER A N 1
ATOM 789 C CA . SER A 1 103 ? 0.152 -0.205 36.151 1.00 51.12 103 SER A CA 1
ATOM 790 C C . SER A 1 103 ? 1.619 -0.248 35.722 1.00 51.12 103 SER A C 1
ATOM 792 O O . SER A 1 103 ? 1.934 -0.906 34.744 1.00 51.12 103 SER A O 1
ATOM 794 N N . HIS A 1 104 ? 2.491 0.351 36.542 1.00 48.81 104 HIS A N 1
ATOM 795 C CA . HIS A 1 104 ? 3.963 0.391 36.453 1.00 48.81 104 HIS A CA 1
ATOM 796 C C . HIS A 1 104 ? 4.681 -0.968 36.615 1.00 48.81 104 HIS A C 1
ATOM 798 O O . HIS A 1 104 ? 5.844 -1.026 37.027 1.00 48.81 104 HIS A O 1
ATOM 804 N N . ALA A 1 105 ? 3.981 -2.084 36.424 1.00 47.03 105 ALA A N 1
ATOM 805 C CA . ALA A 1 105 ? 4.543 -3.407 36.645 1.00 47.03 105 ALA A CA 1
ATOM 806 C C . ALA A 1 105 ? 5.420 -3.808 35.454 1.00 47.03 105 ALA A C 1
ATOM 808 O O . ALA A 1 105 ? 5.065 -3.552 34.310 1.00 47.03 105 ALA A O 1
ATOM 809 N N . ARG A 1 106 ? 6.555 -4.475 35.722 1.00 49.59 106 ARG A N 1
ATOM 810 C CA . ARG A 1 106 ? 7.448 -5.026 34.687 1.00 49.59 106 ARG A CA 1
ATOM 811 C C . ARG A 1 106 ? 6.630 -5.711 33.596 1.00 49.59 106 ARG A C 1
ATOM 813 O O . ARG A 1 106 ? 6.060 -6.779 33.828 1.00 49.59 106 ARG A O 1
ATOM 820 N N . VAL A 1 107 ? 6.631 -5.122 32.406 1.00 55.81 107 VAL A N 1
ATOM 821 C CA . VAL A 1 107 ? 5.981 -5.712 31.246 1.00 55.81 107 VAL A CA 1
ATOM 822 C C . VAL A 1 107 ? 6.930 -6.792 30.750 1.00 55.81 107 VAL A C 1
ATOM 824 O O . VAL A 1 107 ? 7.942 -6.508 30.115 1.00 55.81 107 VAL A O 1
ATOM 827 N N . VAL A 1 108 ? 6.674 -8.040 31.124 1.00 55.62 108 VAL A N 1
ATOM 828 C CA . VAL A 1 108 ? 7.362 -9.200 30.555 1.00 55.62 108 VAL A CA 1
ATOM 829 C C . VAL A 1 108 ? 6.281 -10.083 29.945 1.00 55.62 108 VAL A C 1
ATOM 831 O O . VAL A 1 108 ? 5.372 -10.495 30.668 1.00 55.62 108 VAL A O 1
ATOM 834 N N . PRO A 1 109 ? 6.343 -10.376 28.636 1.00 55.72 109 PRO A N 1
ATOM 835 C CA . PRO A 1 109 ? 5.407 -11.300 28.025 1.00 55.72 109 PRO A CA 1
ATOM 836 C C . PRO A 1 109 ? 5.502 -12.655 28.708 1.00 55.72 109 PRO A C 1
ATOM 838 O O . PRO A 1 109 ? 6.595 -13.173 28.952 1.00 55.72 109 PRO A O 1
ATOM 841 N N . THR A 1 110 ? 4.345 -13.242 28.975 1.00 54.53 110 THR A N 1
ATOM 842 C CA . THR A 1 110 ? 4.226 -14.529 29.674 1.00 54.53 110 THR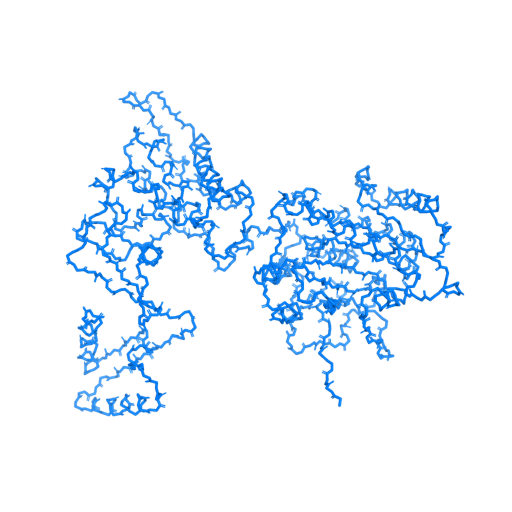 A CA 1
ATOM 843 C C . THR A 1 110 ? 4.908 -15.665 28.931 1.00 54.53 110 THR A C 1
ATOM 845 O O . THR A 1 110 ? 5.479 -16.568 29.539 1.00 54.53 110 THR A O 1
ATOM 848 N N . THR A 1 111 ? 4.860 -15.613 27.601 1.00 57.66 111 THR A N 1
ATOM 849 C CA . THR A 1 111 ? 5.513 -16.561 26.705 1.00 57.66 111 THR A CA 1
ATOM 850 C C . THR A 1 111 ? 5.938 -15.827 25.437 1.00 57.66 111 THR A C 1
ATOM 852 O O . THR A 1 111 ? 5.115 -15.254 24.730 1.00 57.66 111 THR A O 1
ATOM 855 N N . CYS A 1 112 ? 7.235 -15.824 25.133 1.00 60.75 112 CYS A N 1
ATOM 856 C CA . CYS A 1 112 ? 7.731 -15.342 23.846 1.00 60.75 112 CYS A CA 1
ATOM 857 C C . CYS A 1 112 ? 7.736 -16.533 22.875 1.00 60.75 112 CYS A C 1
ATOM 859 O O . CYS A 1 112 ? 8.448 -17.505 23.145 1.00 60.75 112 CYS A O 1
ATOM 861 N N . PRO A 1 113 ? 6.956 -16.517 21.777 1.00 67.00 113 PRO A N 1
ATOM 862 C CA . PRO A 1 113 ? 7.061 -17.538 20.743 1.00 67.00 113 PRO A CA 1
ATOM 863 C C . PRO A 1 113 ? 8.509 -17.643 20.250 1.00 67.00 113 PRO A C 1
ATOM 865 O O . PRO A 1 113 ? 9.189 -16.624 20.144 1.00 67.00 113 PRO A O 1
ATOM 868 N N . GLN A 1 114 ? 8.969 -18.855 19.922 1.00 66.31 114 GLN A N 1
ATOM 869 C CA . GLN A 1 114 ? 10.330 -19.076 19.401 1.00 66.31 114 GLN A CA 1
ATOM 870 C C . GLN A 1 114 ? 10.604 -18.264 18.125 1.00 66.31 114 GLN A C 1
ATOM 872 O O . GLN A 1 114 ? 11.723 -17.815 17.912 1.00 66.31 114 GLN A O 1
ATOM 877 N N . ASP A 1 115 ? 9.560 -18.008 17.333 1.00 74.00 115 ASP A N 1
ATOM 878 C CA . ASP A 1 115 ? 9.632 -17.255 16.079 1.00 74.00 115 ASP A CA 1
ATOM 879 C C . ASP A 1 115 ? 9.364 -15.747 16.241 1.00 74.00 115 ASP A C 1
ATOM 881 O O . ASP A 1 115 ? 9.085 -15.060 15.256 1.00 74.00 115 ASP A O 1
ATOM 885 N N . ALA A 1 116 ? 9.343 -15.223 17.471 1.00 82.19 116 ALA A N 1
ATOM 886 C CA . ALA A 1 116 ? 9.116 -13.801 17.702 1.00 82.19 116 ALA A CA 1
ATOM 887 C C . ALA A 1 116 ? 10.424 -13.007 17.639 1.00 82.19 116 ALA A C 1
ATOM 889 O O . ALA A 1 116 ? 11.406 -13.340 18.306 1.00 82.19 116 ALA A O 1
ATOM 890 N N . ARG A 1 117 ? 10.417 -11.917 16.868 1.00 88.44 117 ARG A N 1
ATOM 891 C CA . ARG A 1 117 ? 11.507 -10.939 16.849 1.00 88.44 117 ARG A CA 1
ATOM 892 C C . ARG A 1 117 ? 11.320 -9.927 17.976 1.00 88.44 117 ARG A C 1
ATOM 894 O O . ARG A 1 117 ? 10.198 -9.509 18.258 1.00 88.44 117 ARG A O 1
ATOM 901 N N . ARG A 1 118 ? 12.432 -9.529 18.594 1.00 85.81 118 ARG A N 1
ATOM 902 C CA . ARG A 1 118 ? 12.521 -8.423 19.555 1.00 85.81 118 ARG A CA 1
ATOM 903 C C . ARG A 1 118 ? 13.185 -7.236 18.880 1.00 85.81 118 ARG A C 1
ATOM 905 O O . ARG A 1 118 ? 14.226 -7.403 18.250 1.00 85.81 118 ARG A O 1
ATOM 912 N N . GLN A 1 119 ? 12.580 -6.067 19.013 1.00 87.38 119 GLN A N 1
ATOM 913 C CA . GLN A 1 119 ? 13.069 -4.818 18.447 1.00 87.38 119 GLN A CA 1
ATOM 914 C C . GLN A 1 119 ? 13.118 -3.774 19.551 1.00 87.38 119 GLN A C 1
ATOM 916 O O . GLN A 1 119 ? 12.083 -3.455 20.129 1.00 87.38 119 GLN A O 1
ATOM 921 N N . ALA A 1 120 ? 14.308 -3.253 19.836 1.00 86.06 120 ALA A N 1
ATOM 922 C CA . ALA A 1 120 ? 14.454 -2.164 20.790 1.00 86.06 120 ALA A CA 1
ATOM 923 C C . ALA A 1 120 ? 13.721 -0.923 20.268 1.00 86.06 120 ALA A C 1
ATOM 925 O O . ALA A 1 120 ? 13.889 -0.544 19.108 1.00 86.06 120 ALA A O 1
ATOM 926 N N . ILE A 1 121 ? 12.911 -0.305 21.123 1.00 85.06 121 ILE A N 1
ATOM 927 C CA . ILE A 1 121 ? 12.218 0.946 20.832 1.00 85.06 121 ILE A CA 1
ATOM 928 C C . ILE A 1 121 ? 13.196 2.088 21.102 1.00 85.06 121 ILE A C 1
ATOM 930 O O . ILE A 1 121 ? 13.515 2.402 22.249 1.00 85.06 121 ILE A O 1
ATOM 934 N N . ILE A 1 122 ? 13.685 2.704 20.029 1.00 81.69 122 ILE A N 1
ATOM 935 C CA . ILE A 1 122 ? 14.696 3.764 20.067 1.00 81.69 122 ILE A CA 1
ATOM 936 C C . ILE A 1 122 ? 13.983 5.117 20.056 1.00 81.69 122 ILE A C 1
ATOM 938 O O . ILE A 1 122 ? 13.998 5.851 19.071 1.00 81.69 122 ILE A O 1
ATOM 942 N N . TRP A 1 123 ? 13.277 5.427 21.139 1.00 78.56 123 TRP A N 1
ATOM 943 C CA . TRP A 1 123 ? 12.583 6.707 21.306 1.00 78.56 123 TRP A CA 1
ATOM 944 C C . TRP A 1 123 ? 13.319 7.585 22.316 1.00 78.56 123 TRP A C 1
ATOM 946 O O . TRP A 1 123 ? 14.067 7.100 23.166 1.00 78.56 123 TRP A O 1
ATOM 956 N N . THR A 1 124 ? 13.088 8.895 22.252 1.00 65.56 124 THR A N 1
ATOM 957 C CA . THR A 1 124 ? 13.623 9.825 23.250 1.00 65.56 124 THR A CA 1
ATOM 958 C C . THR A 1 124 ? 13.005 9.546 24.623 1.00 65.56 124 THR A C 1
ATOM 960 O O . THR A 1 124 ? 11.785 9.555 24.788 1.00 65.56 124 THR A O 1
ATOM 963 N N . ALA A 1 125 ? 13.854 9.280 25.620 1.00 63.09 125 ALA A N 1
ATOM 964 C CA . ALA A 1 125 ? 13.409 8.968 26.974 1.00 63.09 125 ALA A CA 1
ATOM 965 C C . ALA A 1 125 ? 12.661 10.162 27.589 1.00 63.09 125 ALA A C 1
ATOM 967 O O . ALA A 1 125 ? 13.203 11.263 27.699 1.00 63.09 125 ALA A O 1
ATOM 968 N N . GLN A 1 126 ? 11.415 9.934 28.000 1.00 64.31 126 GLN A N 1
ATOM 969 C CA . GLN A 1 126 ? 10.548 10.931 28.625 1.00 64.31 126 GLN A CA 1
ATOM 970 C C . GLN A 1 126 ? 9.809 10.322 29.821 1.00 64.31 126 GLN A C 1
ATOM 972 O O . GLN A 1 126 ? 9.639 9.105 29.919 1.00 64.31 126 GLN A O 1
ATOM 977 N N . SER A 1 127 ? 9.346 11.164 30.747 1.00 59.06 127 SER A N 1
ATOM 978 C CA . SER A 1 127 ? 8.496 10.710 31.849 1.00 59.06 127 SER A CA 1
ATOM 979 C C . SER A 1 127 ? 7.182 10.125 31.311 1.00 59.06 127 SER A C 1
ATOM 981 O O . SER A 1 127 ? 6.577 10.660 30.387 1.00 59.06 127 SER A O 1
ATOM 983 N N . GLY A 1 128 ? 6.733 9.001 31.879 1.00 66.44 128 GLY A N 1
ATOM 984 C CA . GLY A 1 128 ? 5.502 8.334 31.430 1.00 66.44 128 GLY A CA 1
ATOM 985 C C . GLY A 1 128 ? 5.634 7.538 30.123 1.00 66.44 128 GLY A C 1
ATOM 986 O O . GLY A 1 128 ? 4.613 7.214 29.513 1.00 66.44 128 GLY A O 1
ATOM 987 N N . MET A 1 129 ? 6.864 7.190 29.723 1.00 68.75 129 MET A N 1
ATOM 988 C CA . MET A 1 129 ? 7.182 6.415 28.517 1.00 68.75 129 MET A CA 1
ATOM 989 C C . MET A 1 129 ? 6.315 5.156 28.346 1.00 68.75 129 MET A C 1
ATOM 991 O O . MET A 1 129 ? 5.817 4.905 27.258 1.00 68.75 129 MET A O 1
ATOM 995 N N . GLU A 1 130 ? 6.044 4.402 29.413 1.00 68.88 130 GLU A N 1
ATOM 996 C CA . GLU A 1 130 ? 5.204 3.194 29.360 1.00 68.88 130 GLU A CA 1
ATOM 997 C C . GLU A 1 130 ? 3.792 3.452 28.807 1.00 68.88 130 GLU A C 1
ATOM 999 O O . GLU A 1 130 ? 3.307 2.763 27.901 1.00 68.88 130 GLU A O 1
ATOM 1004 N N . ARG A 1 131 ? 3.131 4.483 29.349 1.00 68.81 131 ARG A N 1
ATOM 1005 C CA . ARG A 1 131 ? 1.777 4.884 28.958 1.00 68.81 131 ARG A CA 1
ATOM 1006 C C . ARG A 1 131 ? 1.777 5.416 27.529 1.00 68.81 131 ARG A C 1
ATOM 1008 O O . ARG A 1 131 ? 0.853 5.120 26.773 1.00 68.81 131 ARG A O 1
ATOM 1015 N N . ARG A 1 132 ? 2.829 6.153 27.164 1.00 72.12 132 ARG A N 1
ATOM 1016 C CA . ARG A 1 132 ? 3.045 6.672 25.813 1.00 72.12 132 ARG A CA 1
ATOM 1017 C C . ARG A 1 132 ? 3.202 5.533 24.803 1.00 72.12 132 ARG A C 1
ATOM 1019 O O . ARG A 1 132 ? 2.409 5.458 23.875 1.00 72.12 132 ARG A O 1
ATOM 1026 N N . VAL A 1 133 ? 4.128 4.598 25.024 1.00 76.44 133 VAL A N 1
ATOM 1027 C CA . VAL A 1 133 ? 4.384 3.457 24.123 1.00 76.44 133 VAL A CA 1
ATOM 1028 C C . VAL A 1 133 ? 3.137 2.588 23.963 1.00 76.44 133 VAL A C 1
ATOM 1030 O O . VAL A 1 133 ? 2.791 2.207 22.847 1.00 76.44 133 VAL A O 1
ATOM 1033 N N . THR A 1 134 ? 2.416 2.311 25.054 1.00 75.69 134 THR A N 1
ATOM 1034 C CA . THR A 1 134 ? 1.187 1.504 24.996 1.00 75.69 134 THR A CA 1
ATOM 1035 C C . THR A 1 134 ? 0.082 2.217 24.216 1.00 75.69 134 THR A C 1
ATOM 1037 O O . THR A 1 134 ? -0.561 1.595 23.375 1.00 75.69 134 THR A O 1
ATOM 1040 N N . GLY A 1 135 ? -0.138 3.515 24.449 1.00 74.56 135 GLY A N 1
ATOM 1041 C CA . GLY A 1 135 ? -1.124 4.303 23.701 1.00 74.56 135 GLY A CA 1
ATOM 1042 C C . GLY A 1 135 ? -0.772 4.421 22.216 1.00 74.56 135 GLY A C 1
ATOM 1043 O O . GLY A 1 135 ? -1.621 4.174 21.354 1.00 74.56 135 GLY A O 1
ATOM 1044 N N . GLU A 1 136 ? 0.495 4.716 21.926 1.00 81.06 136 GLU A N 1
ATOM 1045 C CA . GLU A 1 136 ? 1.026 4.864 20.572 1.00 81.06 136 GLU A CA 1
ATOM 1046 C C . GLU A 1 136 ? 1.033 3.550 19.782 1.00 81.06 136 GLU A C 1
ATOM 1048 O O . GLU A 1 136 ? 0.827 3.572 18.568 1.00 81.06 136 GLU A O 1
ATOM 1053 N N . LEU A 1 137 ? 1.165 2.391 20.438 1.00 85.31 137 LEU A N 1
ATOM 1054 C CA . LEU A 1 137 ? 1.026 1.086 19.783 1.00 85.31 137 LEU A CA 1
ATOM 1055 C C . LEU A 1 137 ? -0.342 0.943 19.094 1.00 85.31 137 LEU A C 1
ATOM 1057 O O . LEU A 1 137 ? -0.443 0.426 17.983 1.00 85.31 137 LEU A O 1
ATOM 1061 N N . TYR A 1 138 ? -1.418 1.428 19.713 1.00 86.19 138 TYR A N 1
ATOM 1062 C CA . TYR A 1 138 ? -2.736 1.377 19.084 1.00 86.19 138 TYR A CA 1
ATOM 1063 C C . TYR A 1 138 ? -2.917 2.499 18.052 1.00 86.19 138 TYR A C 1
ATOM 1065 O O . TYR A 1 138 ? -3.342 2.219 16.929 1.00 86.19 138 TYR A O 1
ATOM 1073 N N . CYS A 1 139 ? -2.583 3.752 18.387 1.00 81.19 139 CYS A N 1
ATOM 1074 C CA . CYS A 1 139 ? -2.905 4.889 17.516 1.00 81.19 139 CYS A CA 1
ATOM 1075 C C . CYS A 1 139 ? -1.920 5.134 16.364 1.00 81.19 139 CYS A C 1
ATOM 1077 O O . CYS A 1 139 ? -2.340 5.655 15.333 1.00 81.19 139 CYS A O 1
ATOM 1079 N N . ARG A 1 140 ? -0.642 4.759 16.492 1.00 82.44 140 ARG A N 1
ATOM 1080 C CA . ARG A 1 140 ? 0.364 4.932 15.429 1.00 82.44 140 ARG A CA 1
ATOM 1081 C C . ARG A 1 140 ? 0.593 3.660 14.626 1.00 82.44 140 ARG A C 1
ATOM 1083 O O . ARG A 1 140 ? 0.665 3.741 13.405 1.00 82.44 140 ARG A O 1
ATOM 1090 N N . LEU A 1 141 ? 0.670 2.498 15.282 1.00 88.00 141 LEU A N 1
ATOM 1091 C CA . LEU A 1 141 ? 0.943 1.234 14.588 1.00 88.00 141 LEU A CA 1
ATOM 1092 C C . LEU A 1 141 ? -0.328 0.584 14.019 1.00 88.00 141 LEU A C 1
ATOM 1094 O O . LEU A 1 141 ? -0.354 0.223 12.845 1.00 88.00 141 LEU A O 1
ATOM 1098 N N . LEU A 1 142 ? -1.386 0.412 14.821 1.00 90.19 142 LEU A N 1
ATOM 1099 C CA . LEU A 1 142 ? -2.575 -0.334 14.376 1.00 90.19 142 LEU A CA 1
ATOM 1100 C C . LEU A 1 142 ? -3.604 0.520 13.630 1.00 90.19 142 LEU A C 1
ATOM 1102 O O . LEU A 1 142 ? -4.281 0.009 12.737 1.00 90.19 142 LEU A O 1
ATOM 1106 N N . ALA A 1 143 ? -3.735 1.805 13.966 1.00 87.62 143 ALA A N 1
ATOM 1107 C CA . ALA A 1 143 ? -4.764 2.667 13.386 1.00 87.62 143 ALA A CA 1
ATOM 1108 C C . ALA A 1 143 ? -4.725 2.788 11.849 1.00 87.62 143 ALA A C 1
ATOM 1110 O O . ALA A 1 143 ? -5.802 2.761 11.253 1.00 87.62 143 ALA A O 1
ATOM 1111 N N . PRO A 1 144 ? -3.559 2.838 11.168 1.00 87.44 144 PRO A N 1
ATOM 1112 C CA . PRO A 1 144 ? -3.519 2.848 9.702 1.00 87.44 144 PRO A CA 1
ATOM 1113 C C . PRO A 1 144 ? -4.179 1.619 9.059 1.00 87.44 144 PRO A C 1
ATOM 1115 O O . PRO A 1 144 ? -4.639 1.682 7.925 1.00 87.44 144 PRO A O 1
ATOM 1118 N N . PHE A 1 145 ? -4.293 0.504 9.788 1.00 92.00 145 PHE A N 1
ATOM 1119 C CA . PHE A 1 145 ? -4.816 -0.767 9.280 1.00 92.00 145 PHE A CA 1
ATOM 1120 C C . PHE A 1 145 ? -6.173 -1.149 9.876 1.00 92.00 145 PHE A C 1
ATOM 1122 O O . PHE A 1 145 ? -6.902 -1.921 9.257 1.00 92.00 145 PHE A O 1
ATOM 1129 N N . ALA A 1 146 ? -6.544 -0.598 11.031 1.00 94.12 146 ALA A N 1
ATOM 1130 C CA . ALA A 1 146 ? -7.802 -0.890 11.707 1.00 94.12 146 ALA A CA 1
ATOM 1131 C C . ALA A 1 146 ? -9.000 -0.199 11.044 1.00 94.12 146 ALA A C 1
ATOM 1133 O O . ALA A 1 146 ? -8.945 0.975 10.697 1.00 94.12 146 ALA A O 1
ATOM 1134 N N . ASP A 1 147 ? -10.116 -0.915 10.939 1.00 94.94 147 ASP A N 1
ATOM 1135 C CA . ASP A 1 147 ? -11.402 -0.317 10.579 1.00 94.94 147 ASP A CA 1
ATOM 1136 C C . ASP A 1 147 ? -12.112 0.220 11.833 1.00 94.94 147 ASP A C 1
ATOM 1138 O O . ASP A 1 147 ? -12.757 1.268 11.809 1.00 94.94 147 ASP A O 1
ATOM 1142 N N . VAL A 1 148 ? -12.007 -0.522 12.944 1.00 96.06 148 VAL A N 1
ATOM 1143 C CA . VAL A 1 148 ? -12.731 -0.249 14.192 1.00 96.06 148 VAL A CA 1
ATOM 1144 C C . VAL A 1 148 ? -11.848 -0.501 15.404 1.00 96.06 148 VAL A C 1
ATOM 1146 O O . VAL A 1 148 ? -11.253 -1.573 15.521 1.00 96.06 148 VAL A O 1
ATOM 1149 N N . PHE A 1 149 ? -11.863 0.438 16.349 1.00 95.12 149 PHE A N 1
ATOM 1150 C CA . PHE A 1 149 ? -11.423 0.212 17.725 1.00 95.12 149 PHE A CA 1
ATOM 1151 C C . PHE A 1 149 ? -12.632 0.106 18.650 1.00 95.12 149 PHE A C 1
ATOM 1153 O O . PHE A 1 149 ? -13.418 1.040 18.751 1.00 95.12 149 PHE A O 1
ATOM 1160 N N . CYS A 1 150 ? -12.791 -1.024 19.330 1.00 96.31 150 CYS A N 1
ATOM 1161 C CA . CYS A 1 150 ? -13.904 -1.298 20.229 1.00 96.31 150 CYS A CA 1
ATOM 1162 C C . CYS A 1 150 ? -13.416 -1.367 21.681 1.00 96.31 150 CYS A C 1
ATOM 1164 O O . CYS A 1 150 ? -12.781 -2.347 22.073 1.00 96.31 150 CYS A O 1
ATOM 1166 N N . PHE A 1 151 ? -13.752 -0.363 22.487 1.00 94.62 151 PHE A N 1
ATOM 1167 C CA . PHE A 1 151 ? -13.403 -0.282 23.903 1.00 94.62 151 PHE A CA 1
ATOM 1168 C C . PHE A 1 151 ? -14.547 -0.786 24.778 1.00 94.62 151 PHE A C 1
ATOM 1170 O O . PHE A 1 151 ? -15.663 -0.270 24.718 1.00 94.62 151 PHE A O 1
ATOM 1177 N N . PHE A 1 152 ? -14.265 -1.769 25.627 1.00 93.56 152 PHE A N 1
ATOM 1178 C CA . PHE A 1 152 ? -15.191 -2.228 26.658 1.00 93.56 152 PHE A CA 1
ATOM 1179 C C . PHE A 1 152 ? -14.978 -1.387 27.912 1.00 93.56 152 PHE A C 1
ATOM 1181 O O . PHE A 1 152 ? -14.124 -1.694 28.734 1.00 93.56 152 PHE A O 1
ATOM 1188 N N . CYS A 1 153 ? -15.760 -0.317 28.037 1.00 91.62 153 CYS A N 1
ATOM 1189 C CA . CYS A 1 153 ? -15.660 0.676 29.104 1.00 91.62 153 CYS A CA 1
ATOM 1190 C C . CYS A 1 153 ? -15.683 0.036 30.498 1.00 91.62 153 CYS A C 1
ATOM 1192 O O . CYS A 1 153 ? -14.885 0.398 31.352 1.00 91.62 153 CYS A O 1
ATOM 1194 N N . ASP A 1 154 ? -16.561 -0.945 30.716 1.00 89.19 154 ASP A N 1
ATOM 1195 C CA . ASP A 1 154 ? -16.710 -1.597 32.024 1.00 89.19 154 ASP A CA 1
ATOM 1196 C C . ASP A 1 154 ? -15.506 -2.484 32.406 1.00 89.19 154 ASP A C 1
ATOM 1198 O O . ASP A 1 154 ? -15.404 -2.910 33.553 1.00 89.19 154 ASP A O 1
ATOM 1202 N N . ASP A 1 155 ? -14.618 -2.796 31.455 1.00 88.19 155 ASP A N 1
ATOM 1203 C CA . ASP A 1 155 ? -13.404 -3.584 31.694 1.00 88.19 155 ASP A CA 1
ATOM 1204 C C . ASP A 1 155 ? -12.165 -2.712 31.980 1.00 88.19 155 ASP A C 1
ATOM 1206 O O . ASP A 1 155 ? -11.104 -3.266 32.266 1.00 88.19 155 ASP A O 1
ATOM 1210 N N . LEU A 1 156 ? -12.260 -1.387 31.828 1.00 85.62 156 LEU A N 1
ATOM 1211 C CA . LEU A 1 156 ? -11.121 -0.471 31.911 1.00 85.62 156 LEU A CA 1
ATOM 1212 C C . LEU A 1 156 ? -11.107 0.290 33.238 1.00 85.62 156 LEU A C 1
ATOM 1214 O O . LEU A 1 156 ? -12.147 0.741 33.727 1.00 85.62 156 LEU A O 1
ATOM 1218 N N . ASP A 1 157 ? -9.911 0.495 33.788 1.00 82.38 157 ASP A N 1
ATOM 1219 C CA . ASP A 1 157 ? -9.721 1.279 35.008 1.00 82.38 157 ASP A CA 1
ATOM 1220 C C . ASP A 1 157 ? -10.211 2.722 34.810 1.00 82.38 157 ASP A C 1
ATOM 1222 O O . ASP A 1 157 ? -9.785 3.431 33.896 1.00 82.38 157 ASP A O 1
ATOM 1226 N N . GLY A 1 158 ? -11.114 3.173 35.685 1.00 84.56 158 GLY A N 1
ATOM 1227 C CA . GLY A 1 158 ? -11.740 4.497 35.584 1.00 84.56 158 GLY A CA 1
ATOM 1228 C C . GLY A 1 158 ? -12.894 4.583 34.578 1.00 84.56 158 GLY A C 1
ATOM 1229 O O . GLY A 1 158 ? -13.408 5.675 34.343 1.00 84.56 158 GLY A O 1
ATOM 1230 N N . GLY A 1 159 ? -13.323 3.464 33.983 1.00 89.44 159 GLY A N 1
ATOM 1231 C CA . GLY A 1 159 ? -14.494 3.409 33.110 1.00 89.44 159 GLY A CA 1
ATOM 1232 C C . GLY A 1 159 ? -14.417 4.412 31.958 1.00 89.44 159 GLY A C 1
ATOM 1233 O O . GLY A 1 159 ? -13.473 4.402 31.166 1.00 89.44 159 GLY A O 1
ATOM 1234 N N . LEU A 1 160 ? -15.414 5.298 31.869 1.00 89.88 160 LEU A N 1
ATOM 1235 C CA . LEU A 1 160 ? -15.520 6.270 30.779 1.00 89.88 160 LEU A CA 1
ATOM 1236 C C . LEU A 1 160 ? -14.378 7.293 30.794 1.00 89.88 160 LEU A C 1
ATOM 1238 O O . LEU A 1 160 ? -13.865 7.658 29.740 1.00 89.88 160 LEU A O 1
ATOM 1242 N N . GLU A 1 161 ? -13.937 7.695 31.984 1.00 89.56 161 GLU A N 1
ATOM 1243 C CA . GLU A 1 161 ? -12.804 8.603 32.169 1.00 89.56 161 GLU A CA 1
ATOM 1244 C C . GLU A 1 161 ? -11.486 7.929 31.756 1.00 89.56 161 GLU A C 1
ATOM 1246 O O . GLU A 1 161 ? -10.615 8.550 31.149 1.00 89.56 161 GLU A O 1
ATOM 1251 N N . GLY A 1 162 ? -11.365 6.621 32.009 1.00 87.31 162 GLY A N 1
ATOM 1252 C CA . GLY A 1 162 ? -10.264 5.798 31.505 1.00 87.31 162 GLY A CA 1
ATOM 1253 C C . GLY A 1 162 ? -10.195 5.786 29.977 1.00 87.31 162 GLY A C 1
ATOM 1254 O O . GLY A 1 162 ? -9.127 6.005 29.402 1.00 87.31 162 GLY A O 1
ATOM 1255 N N . VAL A 1 163 ? -11.343 5.598 29.313 1.00 89.88 163 VAL A N 1
ATOM 1256 C CA . VAL A 1 163 ? -11.446 5.678 27.845 1.00 89.88 163 VAL A CA 1
ATOM 1257 C C . VAL A 1 163 ? -11.077 7.077 27.349 1.00 89.88 163 VAL A C 1
ATOM 1259 O O . VAL A 1 163 ? -10.269 7.188 26.429 1.00 89.88 163 VAL A O 1
ATOM 1262 N N . ALA A 1 164 ? -11.616 8.136 27.963 1.00 90.56 164 ALA A N 1
ATOM 1263 C CA . ALA A 1 164 ? -11.316 9.522 27.600 1.00 90.56 164 ALA A CA 1
ATOM 1264 C C . ALA A 1 164 ? -9.810 9.810 27.654 1.00 90.56 164 ALA A C 1
ATOM 1266 O O . ALA A 1 164 ? -9.241 10.305 26.685 1.00 90.56 164 ALA A O 1
ATOM 1267 N N . ARG A 1 165 ? -9.140 9.408 28.738 1.00 86.31 165 ARG A N 1
ATOM 1268 C CA . ARG A 1 165 ? -7.693 9.582 28.908 1.00 86.31 165 ARG A CA 1
ATOM 1269 C C . ARG A 1 165 ? -6.886 8.870 27.825 1.00 86.31 165 ARG A C 1
ATOM 1271 O O . ARG A 1 165 ? -5.924 9.424 27.303 1.00 86.31 165 ARG A O 1
ATOM 1278 N N . HIS A 1 166 ? -7.277 7.655 27.443 1.00 84.75 166 HIS A N 1
ATOM 1279 C CA . HIS A 1 166 ? -6.609 6.948 26.349 1.00 84.75 166 HIS A CA 1
ATOM 1280 C C . HIS A 1 166 ? -6.841 7.616 24.994 1.00 84.75 166 HIS A C 1
ATOM 1282 O O . HIS A 1 166 ? -5.890 7.795 24.236 1.00 84.75 166 HIS A O 1
ATOM 1288 N N . LEU A 1 167 ? -8.065 8.047 24.699 1.00 87.50 167 LEU A N 1
ATOM 1289 C CA . LEU A 1 167 ? -8.337 8.785 23.468 1.00 87.50 167 LEU A CA 1
ATOM 1290 C C . LEU A 1 167 ? -7.595 10.130 23.430 1.00 87.50 167 LEU A C 1
ATOM 1292 O O . LEU A 1 167 ? -7.115 10.512 22.368 1.00 87.50 167 LEU A O 1
ATOM 1296 N N . ALA A 1 168 ? -7.404 10.801 24.569 1.00 85.75 168 ALA A N 1
ATOM 1297 C CA . ALA A 1 168 ? -6.580 12.007 24.653 1.00 85.75 168 ALA A CA 1
ATOM 1298 C C . ALA A 1 168 ? -5.131 11.719 24.237 1.00 85.75 168 ALA A C 1
ATOM 1300 O O . ALA A 1 168 ? -4.591 12.415 23.379 1.00 85.75 168 ALA A O 1
ATOM 1301 N N . THR A 1 169 ? -4.539 10.619 24.730 1.00 79.69 169 THR A N 1
ATOM 1302 C CA . THR A 1 169 ? -3.183 10.224 24.302 1.00 79.69 169 THR A CA 1
ATOM 1303 C C . THR A 1 169 ? -3.090 9.991 22.796 1.00 79.69 169 THR A C 1
ATOM 1305 O O . THR A 1 169 ? -2.072 10.331 22.196 1.00 79.69 169 THR A O 1
ATOM 1308 N N . TRP A 1 170 ? -4.154 9.471 22.172 1.00 81.56 170 TRP A N 1
ATOM 1309 C CA . TRP A 1 170 ? -4.211 9.271 20.725 1.00 81.56 170 TRP A CA 1
ATOM 1310 C C . TRP A 1 170 ? -4.298 10.576 19.946 1.00 81.56 170 TRP A C 1
ATOM 1312 O O . TRP A 1 170 ? -3.803 10.627 18.831 1.00 81.56 170 TRP A O 1
ATOM 1322 N N . LEU A 1 171 ? -4.919 11.620 20.489 1.00 79.81 171 LEU A N 1
ATOM 1323 C CA . LEU A 1 171 ? -4.984 12.926 19.830 1.00 79.81 171 LEU A CA 1
ATOM 1324 C C . LEU A 1 171 ? -3.652 13.662 19.943 1.00 79.81 171 LEU A C 1
ATOM 1326 O O . LEU A 1 171 ? -3.166 14.233 18.963 1.00 79.81 171 LEU A O 1
ATOM 1330 N N . ASP A 1 172 ? -3.056 13.616 21.132 1.00 77.81 172 ASP A N 1
ATOM 1331 C CA . ASP A 1 172 ? -1.811 14.310 21.443 1.00 77.81 172 ASP A CA 1
ATOM 1332 C C . ASP A 1 172 ? -0.613 13.702 20.697 1.00 77.81 172 ASP A C 1
ATOM 1334 O O . ASP A 1 172 ? 0.255 14.440 20.234 1.00 77.81 172 ASP A O 1
ATOM 1338 N N . HIS A 1 173 ? -0.599 12.375 20.525 1.00 71.38 173 HIS A N 1
ATOM 1339 C CA . HIS A 1 173 ? 0.519 11.621 19.935 1.00 71.38 173 HIS A CA 1
ATOM 1340 C C . HIS A 1 173 ? 0.140 10.861 18.653 1.00 71.38 173 HIS A C 1
ATOM 1342 O O . HIS A 1 173 ? 0.922 10.067 18.131 1.00 71.38 173 HIS A O 1
ATOM 1348 N N . GLY A 1 174 ? -1.083 11.053 18.158 1.00 62.84 174 GLY A N 1
ATOM 1349 C CA . GLY A 1 174 ? -1.557 10.423 16.931 1.00 62.84 174 GLY A CA 1
ATOM 1350 C C . GLY A 1 174 ? -0.803 10.918 15.702 1.00 62.84 174 GLY A C 1
ATOM 1351 O O . GLY A 1 174 ? -0.203 11.996 15.732 1.00 62.84 174 GLY A O 1
ATOM 1352 N N . PRO A 1 175 ? -0.832 10.146 14.604 1.00 57.56 175 PRO A N 1
ATOM 1353 C CA . PRO A 1 175 ? -0.120 10.504 13.387 1.00 57.56 175 PRO A CA 1
ATOM 1354 C C . PRO A 1 175 ? -0.524 11.907 12.916 1.00 57.56 175 PRO A C 1
ATOM 1356 O O . PRO A 1 175 ? -1.704 12.187 12.698 1.00 57.56 175 PRO A O 1
ATOM 1359 N N . GLN A 1 176 ? 0.465 12.790 12.747 1.00 53.28 176 GLN A N 1
ATOM 1360 C CA . GLN A 1 176 ? 0.280 14.018 11.980 1.00 53.28 176 GLN A CA 1
ATOM 1361 C C . GLN A 1 176 ? -0.031 13.603 10.535 1.00 53.28 176 GLN A C 1
ATOM 1363 O O . GLN A 1 176 ? 0.642 12.740 9.976 1.00 53.28 176 GLN A O 1
ATOM 1368 N N . ALA A 1 177 ? -1.142 14.112 10.005 1.00 51.25 177 ALA A N 1
ATOM 1369 C CA . ALA A 1 177 ? -1.864 13.554 8.867 1.00 51.25 177 ALA A CA 1
ATOM 1370 C C . ALA A 1 177 ? -0.977 13.236 7.645 1.00 51.25 177 ALA A C 1
ATOM 1372 O O . ALA A 1 177 ? -0.453 14.139 7.002 1.00 51.25 177 ALA A O 1
ATOM 1373 N N . GLN A 1 178 ? -0.882 11.947 7.304 1.00 51.44 178 GLN A N 1
ATOM 1374 C CA . GLN A 1 178 ? -0.456 11.462 5.980 1.00 51.44 178 GLN A CA 1
ATOM 1375 C C . GLN A 1 178 ? -1.499 10.551 5.317 1.00 51.44 178 GLN A C 1
ATOM 1377 O O . GLN A 1 178 ? -1.471 10.365 4.109 1.00 51.44 178 GLN A O 1
ATOM 1382 N N . ASN A 1 179 ? -2.450 10.003 6.083 1.00 53.66 179 ASN A N 1
ATOM 1383 C CA . ASN A 1 179 ? -3.605 9.319 5.505 1.00 53.66 179 ASN A CA 1
ATOM 1384 C C . ASN A 1 179 ? -4.717 10.335 5.221 1.00 53.66 179 ASN A C 1
ATOM 1386 O O . ASN A 1 179 ? -4.904 11.254 6.028 1.00 53.66 179 ASN A O 1
ATOM 1390 N N . PRO A 1 180 ? -5.517 10.148 4.156 1.00 55.94 180 PRO A N 1
ATOM 1391 C CA . PRO A 1 180 ? -6.738 10.916 3.973 1.00 55.94 180 PRO A CA 1
ATOM 1392 C C . PRO A 1 180 ? -7.588 10.800 5.241 1.00 55.94 180 PRO A C 1
ATOM 1394 O O . PRO A 1 180 ? -7.879 9.687 5.686 1.00 55.94 180 PRO A O 1
ATOM 1397 N N . ALA A 1 181 ? -7.989 11.934 5.822 1.00 54.53 181 ALA A N 1
ATOM 1398 C CA . ALA A 1 181 ? -8.681 11.992 7.117 1.00 54.53 181 ALA A CA 1
ATOM 1399 C C . ALA A 1 181 ? -9.915 11.062 7.202 1.00 54.53 181 ALA A C 1
ATOM 1401 O O . ALA A 1 181 ? -10.297 10.593 8.271 1.00 54.53 181 ALA A O 1
ATOM 1402 N N . ASN A 1 182 ? -10.510 10.724 6.058 1.00 56.34 182 ASN A N 1
ATOM 1403 C CA . ASN A 1 182 ? -11.708 9.895 5.968 1.00 56.34 182 ASN A CA 1
ATOM 1404 C C . ASN A 1 182 ? -11.436 8.380 6.081 1.00 56.34 182 ASN A C 1
ATOM 1406 O O . ASN A 1 182 ? -12.382 7.618 6.275 1.00 56.34 182 ASN A O 1
ATOM 1410 N N . ALA A 1 183 ? -10.179 7.929 5.974 1.00 70.56 183 ALA A N 1
ATOM 1411 C CA . ALA A 1 183 ? -9.781 6.515 6.041 1.00 70.56 183 ALA A CA 1
ATOM 1412 C C . ALA A 1 183 ? -9.378 6.046 7.458 1.00 70.56 183 ALA A C 1
ATOM 1414 O O . ALA A 1 183 ? -8.955 4.895 7.639 1.00 70.56 183 ALA A O 1
ATOM 1415 N N . HIS A 1 184 ? -9.499 6.928 8.458 1.00 79.56 184 HIS A N 1
ATOM 1416 C CA . HIS A 1 184 ? -9.209 6.617 9.853 1.00 79.56 184 HIS A CA 1
ATOM 1417 C C . HIS A 1 184 ? -10.215 5.620 10.456 1.00 79.56 184 HIS A C 1
ATOM 1419 O O . HIS A 1 184 ? -11.396 5.618 10.093 1.00 79.56 184 HIS A O 1
ATOM 1425 N N . PRO A 1 185 ? -9.773 4.787 11.413 1.00 89.31 185 PRO A N 1
ATOM 1426 C CA . PRO A 1 185 ? -10.665 3.899 12.143 1.00 89.31 185 PRO A CA 1
ATOM 1427 C C . PRO A 1 185 ? -11.699 4.694 12.935 1.00 89.31 185 PRO A C 1
ATOM 1429 O O . PRO A 1 185 ? -11.384 5.717 13.545 1.00 89.31 185 PRO A O 1
ATOM 1432 N N . LYS A 1 186 ? -12.923 4.167 13.012 1.00 92.62 186 LYS A N 1
ATOM 1433 C CA . LYS A 1 186 ? -13.929 4.684 13.948 1.00 92.62 186 LYS A CA 1
ATOM 1434 C C . LYS A 1 186 ? -13.821 3.971 15.295 1.00 92.62 186 LYS A C 1
ATOM 1436 O O . LYS A 1 186 ? -13.434 2.804 15.393 1.00 92.62 186 LYS A O 1
ATOM 1441 N N . ILE A 1 187 ? -14.194 4.681 16.348 1.00 93.94 187 ILE A N 1
ATOM 1442 C CA . ILE A 1 187 ? -14.146 4.209 17.728 1.00 93.94 187 ILE A CA 1
ATOM 1443 C C . ILE A 1 187 ? -15.553 3.802 18.161 1.00 93.94 187 ILE A C 1
ATOM 1445 O O . ILE A 1 187 ? -16.519 4.540 17.979 1.00 93.94 187 ILE A O 1
ATOM 1449 N N . VAL A 1 188 ? -15.670 2.626 18.766 1.00 96.31 188 VAL A N 1
ATOM 1450 C CA . VAL A 1 188 ? -16.883 2.117 19.400 1.00 96.31 188 VAL A CA 1
ATOM 1451 C C . VAL A 1 188 ? -16.614 1.961 20.889 1.00 96.31 188 VAL A C 1
ATOM 1453 O O . VAL A 1 188 ? -15.703 1.236 21.277 1.00 96.31 188 VAL A O 1
ATOM 1456 N N . VAL A 1 189 ? -17.410 2.612 21.731 1.00 95.56 189 VAL A N 1
ATOM 1457 C CA . VAL A 1 189 ? -17.340 2.453 23.189 1.00 95.56 189 VAL A CA 1
ATOM 1458 C C . VAL A 1 189 ? -18.559 1.678 23.662 1.00 95.56 189 VAL A C 1
ATOM 1460 O O . VAL A 1 189 ? -19.690 2.005 23.307 1.00 95.56 189 VAL A O 1
ATOM 1463 N N . VAL A 1 190 ? -18.319 0.624 24.437 1.00 94.56 190 VAL A N 1
ATOM 1464 C CA . VAL A 1 190 ? -19.339 -0.317 24.900 1.00 94.56 190 VAL A CA 1
ATOM 1465 C C . VAL A 1 190 ? -19.449 -0.250 26.411 1.00 94.56 190 VAL A C 1
ATOM 1467 O O . VAL A 1 190 ? -18.445 -0.407 27.104 1.00 94.56 190 VAL A O 1
ATOM 1470 N N . SER A 1 191 ? -20.665 -0.090 26.927 1.00 92.12 191 SER A N 1
ATOM 1471 C CA . SER A 1 191 ? -20.931 -0.155 28.366 1.00 92.12 191 SER A CA 1
ATOM 1472 C C . SER A 1 191 ? -22.260 -0.844 28.671 1.00 92.12 191 SER A C 1
ATOM 1474 O O . SER A 1 191 ? -23.220 -0.768 27.902 1.00 92.12 191 SER A O 1
ATOM 1476 N N . SER A 1 192 ? -22.302 -1.532 29.807 1.00 86.75 192 SER A N 1
ATOM 1477 C CA . SER A 1 192 ? -23.487 -2.140 30.411 1.00 86.75 192 SER A CA 1
ATOM 1478 C C . SER A 1 192 ? -23.974 -1.415 31.663 1.00 86.75 192 SER A C 1
ATOM 1480 O O . SER A 1 192 ? -25.011 -1.783 32.213 1.00 86.75 192 SER A O 1
ATOM 1482 N N . THR A 1 193 ? -23.237 -0.398 32.113 1.00 83.62 193 THR A N 1
ATOM 1483 C CA . THR A 1 193 ? -23.543 0.384 33.319 1.00 83.62 193 THR A CA 1
ATOM 1484 C C . THR A 1 193 ? -24.312 1.670 33.013 1.00 83.62 193 THR A C 1
ATOM 1486 O O . THR A 1 193 ? -24.919 2.253 33.908 1.00 83.62 193 THR A O 1
ATOM 1489 N N . VAL A 1 194 ? -24.346 2.093 31.746 1.00 83.25 194 VAL A N 1
ATOM 1490 C CA . VAL A 1 194 ? -25.121 3.255 31.296 1.00 83.25 194 VAL A CA 1
ATOM 1491 C C . VAL A 1 194 ? -26.560 2.860 30.939 1.00 83.25 194 VAL A C 1
ATOM 1493 O O . VAL A 1 194 ? -26.831 1.722 30.557 1.00 83.25 194 VAL A O 1
ATOM 1496 N N . LEU A 1 195 ? -27.488 3.821 31.049 1.00 83.25 195 LEU A N 1
ATOM 1497 C CA . LEU A 1 195 ? -28.879 3.700 30.600 1.00 83.25 195 LEU A CA 1
ATOM 1498 C C . LEU A 1 195 ? -28.953 3.058 29.210 1.00 83.25 195 LEU A C 1
ATOM 1500 O O . LEU A 1 195 ? -28.334 3.537 28.266 1.00 83.25 195 LEU A O 1
ATOM 1504 N N . HIS A 1 196 ? -29.723 1.980 29.084 1.00 84.38 196 HIS A N 1
ATOM 1505 C CA . HIS A 1 196 ? -29.850 1.266 27.820 1.00 84.38 196 HIS A CA 1
ATOM 1506 C C . HIS A 1 196 ? -30.716 2.044 26.820 1.00 84.38 196 HIS A C 1
ATOM 1508 O O . HIS A 1 196 ? -31.781 2.557 27.166 1.00 84.38 196 HIS A O 1
ATOM 1514 N N . GLY A 1 197 ? -30.303 2.044 25.553 1.00 85.00 197 GLY A N 1
ATOM 1515 C CA . GLY A 1 197 ? -31.053 2.618 24.438 1.00 85.00 197 GLY A CA 1
ATOM 1516 C C . GLY A 1 197 ? -30.485 3.942 23.927 1.00 85.00 197 GLY A C 1
ATOM 1517 O O . GLY A 1 197 ? -29.510 4.477 24.448 1.00 85.00 197 GLY A O 1
ATOM 1518 N N . VAL A 1 198 ? -31.119 4.479 22.882 1.00 87.62 198 VAL A N 1
ATOM 1519 C CA . VAL A 1 198 ? -30.595 5.601 22.078 1.00 87.62 198 VAL A CA 1
ATOM 1520 C C . VAL A 1 198 ? -30.317 6.856 22.913 1.00 87.62 198 VAL A C 1
ATOM 1522 O O . VAL A 1 198 ? -29.299 7.513 22.718 1.00 87.62 198 VAL A O 1
ATOM 1525 N N . GLN A 1 199 ? -31.189 7.180 23.873 1.00 88.25 199 GLN A N 1
ATOM 1526 C CA . GLN A 1 199 ? -30.994 8.338 24.754 1.00 88.25 199 GLN A CA 1
ATOM 1527 C C . GLN A 1 199 ? -29.789 8.162 25.686 1.00 88.25 199 GLN A C 1
ATOM 1529 O O . GLN A 1 199 ? -29.040 9.111 25.914 1.00 88.25 199 GLN A O 1
ATOM 1534 N N . GLY A 1 200 ? -29.581 6.947 26.199 1.00 88.69 200 GLY A N 1
ATOM 1535 C CA . GLY A 1 200 ? -28.432 6.637 27.040 1.00 88.69 200 GLY A CA 1
ATOM 1536 C C . GLY A 1 200 ? -27.124 6.637 26.256 1.00 88.69 200 GLY A C 1
ATOM 1537 O O . GLY A 1 200 ? -26.147 7.208 26.728 1.00 88.69 200 GLY A O 1
ATOM 1538 N N . GLU A 1 201 ? -27.122 6.106 25.028 1.00 92.56 201 GLU A N 1
ATOM 1539 C CA . GLU A 1 201 ? -25.980 6.200 24.104 1.00 92.56 201 GLU A CA 1
ATOM 1540 C C . GLU A 1 201 ? -25.609 7.655 23.796 1.00 92.56 201 GLU A C 1
ATOM 1542 O O . GLU A 1 201 ? -24.432 8.011 23.843 1.00 92.56 201 GLU A O 1
ATOM 1547 N N . ALA A 1 202 ? -26.604 8.503 23.512 1.00 91.94 202 ALA A N 1
ATOM 1548 C CA . ALA A 1 202 ? -26.384 9.919 23.236 1.00 91.94 202 ALA A CA 1
ATOM 1549 C C . ALA A 1 202 ? -25.779 10.642 24.446 1.00 91.94 202 ALA A C 1
ATOM 1551 O O . ALA A 1 202 ? -24.764 11.321 24.301 1.00 91.94 202 ALA A O 1
ATOM 1552 N N . LYS A 1 203 ? -26.342 10.434 25.645 1.00 92.69 203 LYS A N 1
ATOM 1553 C CA . LYS A 1 203 ? -25.813 11.016 26.883 1.00 92.69 203 LYS A CA 1
ATOM 1554 C C . LYS A 1 203 ? -24.386 10.542 27.170 1.00 92.69 203 LYS A C 1
ATOM 1556 O O . LYS A 1 203 ? -23.515 11.370 27.393 1.00 92.69 203 LYS A O 1
ATOM 1561 N N . ALA A 1 204 ? -24.129 9.235 27.090 1.00 92.19 204 ALA A N 1
ATOM 1562 C CA . ALA A 1 204 ? -22.803 8.664 27.334 1.00 92.19 204 ALA A CA 1
ATOM 1563 C C . ALA A 1 204 ? -21.744 9.223 26.381 1.00 92.19 204 ALA A C 1
ATOM 1565 O O . ALA A 1 204 ? -20.611 9.488 26.776 1.00 92.19 204 ALA A O 1
ATOM 1566 N N . LYS A 1 205 ? -22.118 9.410 25.111 1.00 93.62 205 LYS A N 1
ATOM 1567 C CA . LYS A 1 205 ? -21.252 10.016 24.106 1.00 93.62 205 LYS A CA 1
ATOM 1568 C C . LYS A 1 205 ? -20.944 11.476 24.437 1.00 93.62 205 LYS A C 1
ATOM 1570 O O . LYS A 1 205 ? -19.789 11.873 24.333 1.00 93.62 205 LYS A O 1
ATOM 1575 N N . THR A 1 206 ? -21.945 12.259 24.839 1.00 92.94 206 THR A N 1
ATOM 1576 C CA . THR A 1 206 ? -21.742 13.645 25.285 1.00 92.94 206 THR A CA 1
ATOM 1577 C C . THR A 1 206 ? -20.834 13.707 26.510 1.00 92.94 206 THR A C 1
ATOM 1579 O O . THR A 1 206 ? -19.883 14.485 26.516 1.00 92.94 206 THR A O 1
ATOM 1582 N N . ASP A 1 207 ? -21.068 12.846 27.502 1.00 93.19 207 ASP A N 1
ATOM 1583 C CA . ASP A 1 207 ? -20.258 12.776 28.720 1.00 93.19 207 ASP A CA 1
ATOM 1584 C C . ASP A 1 207 ? -18.797 12.412 28.391 1.00 93.19 207 ASP A C 1
ATOM 1586 O O . ASP A 1 207 ? -17.872 13.047 28.894 1.00 93.19 207 ASP A O 1
ATOM 1590 N N . LEU A 1 208 ? -18.577 11.449 27.486 1.00 92.88 208 LEU A N 1
ATOM 1591 C CA . LEU A 1 208 ? -17.243 11.057 27.022 1.00 92.88 208 LEU A CA 1
ATOM 1592 C C . LEU A 1 208 ? -16.505 12.204 26.327 1.00 92.88 208 LEU A C 1
ATOM 1594 O O . LEU A 1 208 ? -15.328 12.420 26.601 1.00 92.88 208 LEU A O 1
ATOM 1598 N N . LEU A 1 209 ? -17.177 12.929 25.428 1.00 92.06 209 LEU A N 1
ATOM 1599 C CA . LEU A 1 209 ? -16.579 14.067 24.724 1.00 92.06 209 LEU A CA 1
ATOM 1600 C C . LEU A 1 209 ? -16.201 15.186 25.706 1.00 92.06 209 LEU A C 1
ATOM 1602 O O . LEU A 1 209 ? -15.096 15.712 25.625 1.00 92.06 209 LEU A O 1
ATOM 1606 N N . ALA A 1 210 ? -17.059 15.471 26.689 1.00 92.44 210 ALA A N 1
ATOM 1607 C CA . ALA A 1 210 ? -16.776 16.460 27.729 1.00 92.44 210 ALA A CA 1
ATOM 1608 C C . ALA A 1 210 ? -15.624 16.043 28.664 1.00 92.44 210 ALA A C 1
ATOM 1610 O O . ALA A 1 210 ? -14.901 16.897 29.175 1.00 92.44 210 ALA A O 1
ATOM 1611 N N . MET A 1 211 ? -15.447 14.741 28.923 1.00 93.50 211 MET A N 1
ATOM 1612 C CA . MET A 1 211 ? -14.274 14.225 29.642 1.00 93.50 211 MET A CA 1
ATOM 1613 C C . MET A 1 211 ? -13.010 14.345 28.787 1.00 93.50 211 MET A C 1
ATOM 1615 O O . MET A 1 211 ? -11.979 14.785 29.281 1.00 93.50 211 MET A O 1
ATOM 1619 N N . LEU A 1 212 ? -13.097 14.003 27.501 1.00 90.56 212 LEU A N 1
ATOM 1620 C CA . LEU A 1 212 ? -11.979 14.063 26.563 1.00 90.56 212 LEU A CA 1
ATOM 1621 C C . LEU A 1 212 ? -11.441 15.490 26.402 1.00 90.56 212 LEU A C 1
ATOM 1623 O O . LEU A 1 212 ? -10.234 15.691 26.459 1.00 90.56 212 LEU A O 1
ATOM 1627 N N . GLU A 1 213 ? -12.325 16.482 26.291 1.00 90.00 213 GLU A N 1
ATOM 1628 C CA . GLU A 1 213 ? -11.970 17.910 26.223 1.00 90.00 213 GLU A CA 1
ATOM 1629 C C . GLU A 1 213 ? -11.172 18.412 27.431 1.00 90.00 213 GLU A C 1
ATOM 1631 O O . GLU A 1 213 ? -10.418 19.373 27.314 1.00 90.00 213 GLU A O 1
ATOM 1636 N N . LYS A 1 214 ? -11.313 17.766 28.593 1.00 90.19 214 LYS A N 1
ATOM 1637 C CA . LYS A 1 214 ? -10.532 18.100 29.792 1.00 90.19 214 LYS A CA 1
ATOM 1638 C C . LYS A 1 214 ? -9.147 17.452 29.792 1.00 90.19 214 LYS A C 1
ATOM 1640 O O . LYS A 1 214 ? -8.259 17.939 30.485 1.00 90.19 214 LYS A O 1
ATOM 1645 N N . GLU A 1 215 ? -8.977 16.363 29.047 1.00 86.31 215 GLU A N 1
ATOM 1646 C CA . GLU A 1 215 ? -7.770 15.531 29.040 1.00 86.31 215 GLU A CA 1
ATOM 1647 C C . GLU A 1 215 ? -6.809 15.873 27.886 1.00 86.31 215 GLU A C 1
ATOM 1649 O O . GLU A 1 215 ? -5.621 15.583 27.996 1.00 86.31 215 GLU A O 1
ATOM 1654 N N . THR A 1 216 ? -7.274 16.501 26.797 1.00 84.06 216 THR A N 1
ATOM 1655 C CA . THR A 1 216 ? -6.423 16.919 25.663 1.00 84.06 216 THR A CA 1
ATOM 1656 C C . THR A 1 216 ? -6.410 18.435 25.468 1.00 84.06 216 THR A C 1
ATOM 1658 O O . THR A 1 216 ? -7.358 19.143 25.796 1.00 84.06 216 THR A O 1
ATOM 1661 N N . ARG A 1 217 ? -5.321 18.946 24.883 1.00 81.81 217 ARG A N 1
ATOM 1662 C CA . ARG A 1 217 ? -5.217 20.339 24.410 1.00 81.81 217 ARG A CA 1
ATOM 1663 C C . ARG A 1 217 ? -5.595 20.500 22.934 1.00 81.81 217 ARG A C 1
ATOM 1665 O O . ARG A 1 217 ? -5.506 21.608 22.409 1.00 81.81 217 ARG A O 1
ATOM 1672 N N . ARG A 1 218 ? -5.937 19.409 22.240 1.00 80.88 218 ARG A N 1
ATOM 1673 C CA . ARG A 1 218 ? -6.258 19.418 20.807 1.00 80.88 218 ARG A CA 1
ATOM 1674 C C . ARG A 1 218 ? -7.747 19.621 20.561 1.00 80.88 218 ARG A C 1
ATOM 1676 O O . ARG A 1 218 ? -8.578 19.380 21.428 1.00 80.88 218 ARG A O 1
ATOM 1683 N N . GLU A 1 219 ? -8.072 20.062 19.350 1.00 78.81 219 GLU A N 1
ATOM 1684 C CA . GLU A 1 219 ? -9.452 20.299 18.939 1.00 78.81 219 GLU A CA 1
ATOM 1685 C C . GLU A 1 219 ? -10.251 18.983 18.869 1.00 78.81 219 GLU A C 1
ATOM 1687 O O . GLU A 1 219 ? -9.846 18.025 18.208 1.00 78.81 219 GLU A O 1
ATOM 1692 N N . THR A 1 220 ? -11.403 18.944 19.542 1.00 80.12 220 THR A N 1
ATOM 1693 C CA . THR A 1 220 ? -12.280 17.763 19.668 1.00 80.12 220 THR A CA 1
ATOM 1694 C C . THR A 1 220 ? -13.553 17.845 18.821 1.00 80.12 220 THR A C 1
ATOM 1696 O O . THR A 1 220 ? -14.298 16.866 18.735 1.00 80.12 220 THR A O 1
ATOM 1699 N N . SER A 1 221 ? -13.801 18.986 18.171 1.00 74.31 221 SER A N 1
ATOM 1700 C CA . SER A 1 221 ? -15.051 19.338 17.474 1.00 74.31 221 SER A CA 1
ATOM 1701 C C . SER A 1 221 ? -15.517 18.265 16.477 1.00 74.31 221 SER A C 1
ATOM 1703 O O . SER A 1 221 ? -16.699 17.918 16.424 1.00 74.31 221 SER A O 1
ATOM 1705 N N . ASN A 1 222 ? -14.579 17.659 15.747 1.00 76.81 222 ASN A N 1
ATOM 1706 C CA . ASN A 1 222 ? -14.866 16.661 14.715 1.00 76.81 222 ASN A CA 1
ATOM 1707 C C . ASN A 1 222 ? -14.961 15.217 15.243 1.00 76.81 222 ASN A C 1
ATOM 1709 O O . ASN A 1 222 ? -15.431 14.330 14.529 1.00 76.81 222 ASN A O 1
ATOM 1713 N N . LEU A 1 223 ? -14.572 14.951 16.497 1.00 80.75 223 LEU A N 1
ATOM 1714 C CA . LEU A 1 223 ? -14.480 13.589 17.049 1.00 80.75 223 LEU A CA 1
ATOM 1715 C C . LEU A 1 223 ? -15.835 12.917 17.240 1.00 80.75 223 LEU A C 1
ATOM 1717 O O . LEU A 1 223 ? -15.931 11.688 17.216 1.00 80.75 223 LEU A O 1
ATOM 1721 N N . SER A 1 224 ? -16.901 13.708 17.360 1.00 83.25 224 SER A N 1
ATOM 1722 C CA . SER A 1 224 ? -18.260 13.177 17.437 1.00 83.25 224 SER A CA 1
ATOM 1723 C C . SER A 1 224 ? -18.598 12.300 16.223 1.00 83.25 224 SER A C 1
ATOM 1725 O O . SER A 1 224 ? -19.274 11.288 16.383 1.00 83.25 224 SER A O 1
ATOM 1727 N N . ALA A 1 225 ? -18.098 12.599 15.021 1.00 84.81 225 ALA A N 1
ATOM 1728 C CA . ALA A 1 225 ? -18.353 11.762 13.844 1.00 84.81 225 ALA A CA 1
ATOM 1729 C C . ALA A 1 225 ? -17.629 10.398 13.898 1.00 84.81 225 ALA A C 1
ATOM 1731 O O . ALA A 1 225 ? -18.099 9.420 13.312 1.00 84.81 225 ALA A O 1
ATOM 1732 N N . TYR A 1 226 ? -16.516 10.320 14.631 1.00 86.62 226 TYR A N 1
ATOM 1733 C CA . TYR A 1 226 ? -15.654 9.138 14.709 1.00 86.62 226 TYR A CA 1
ATOM 1734 C C . TYR A 1 226 ? -15.985 8.223 15.889 1.00 86.62 226 TYR A C 1
ATOM 1736 O O . TYR A 1 226 ? -15.629 7.047 15.856 1.00 86.62 226 TYR A O 1
ATOM 1744 N N . ILE A 1 227 ? -16.677 8.731 16.913 1.00 91.38 227 ILE A N 1
ATOM 1745 C CA . ILE A 1 227 ? -17.027 7.974 18.119 1.00 91.38 227 ILE A CA 1
ATOM 1746 C C . ILE A 1 227 ? -18.501 7.549 18.079 1.00 91.38 227 ILE A C 1
ATOM 1748 O O . ILE A 1 227 ? -19.424 8.370 18.024 1.00 91.38 227 ILE A O 1
ATOM 1752 N N . SER A 1 228 ? -18.735 6.242 18.178 1.00 92.69 228 SER A N 1
ATOM 1753 C CA . SER A 1 228 ? -20.048 5.640 18.398 1.00 92.69 228 SER A CA 1
ATOM 1754 C C . SER A 1 228 ? -20.102 5.013 19.787 1.00 92.69 228 SER A C 1
ATOM 1756 O O . SER A 1 228 ? -19.167 4.342 20.215 1.00 92.69 228 SER A O 1
ATOM 1758 N N . 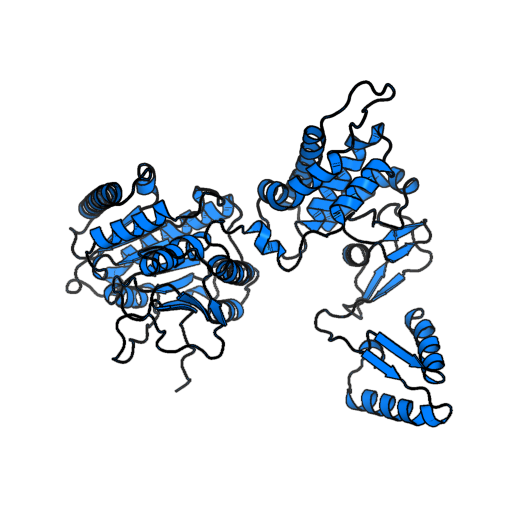PHE A 1 229 ? -21.224 5.180 20.479 1.00 93.50 229 PHE A N 1
ATOM 1759 C CA . PHE A 1 229 ? -21.482 4.502 21.747 1.00 93.50 229 PHE A CA 1
ATOM 1760 C C . PHE A 1 229 ? -22.470 3.356 21.523 1.00 93.50 229 PHE A C 1
ATOM 1762 O O . PHE A 1 229 ? -23.355 3.475 20.675 1.00 93.50 229 PHE A O 1
ATOM 1769 N N . VAL A 1 230 ? -22.303 2.246 22.240 1.00 92.94 230 VAL A N 1
ATOM 1770 C CA . VAL A 1 230 ? -23.230 1.109 22.224 1.00 92.94 230 VAL A CA 1
ATOM 1771 C C . VAL A 1 230 ? -23.511 0.684 23.654 1.00 92.94 230 VAL A C 1
ATOM 1773 O O . VAL A 1 230 ? -22.606 0.309 24.402 1.00 92.94 230 VAL A O 1
ATOM 1776 N N . THR A 1 231 ? -24.785 0.704 24.024 1.00 90.12 231 THR A N 1
ATOM 1777 C CA . THR A 1 231 ? -25.224 0.172 25.318 1.00 90.12 231 THR A CA 1
ATOM 1778 C C . THR A 1 231 ? -25.586 -1.300 25.169 1.00 90.12 231 THR A C 1
ATOM 1780 O O . THR A 1 231 ? -26.226 -1.698 24.197 1.00 90.12 231 THR A O 1
ATOM 1783 N N . VAL A 1 232 ? -25.145 -2.140 26.106 1.00 88.12 232 VAL A N 1
ATOM 1784 C CA . VAL A 1 232 ? -25.498 -3.567 26.123 1.00 88.12 232 VAL A CA 1
ATOM 1785 C C . VAL A 1 232 ? -26.282 -3.893 27.383 1.00 88.12 232 VAL A C 1
ATOM 1787 O O . VAL A 1 232 ? -25.961 -3.414 28.467 1.00 88.12 232 VAL A O 1
ATOM 1790 N N . LEU A 1 233 ? -27.302 -4.743 27.250 1.00 82.19 233 LEU A N 1
ATOM 1791 C CA . LEU A 1 233 ? -28.123 -5.173 28.386 1.00 82.19 233 LEU A CA 1
ATOM 1792 C C . LEU A 1 233 ? -27.267 -5.792 29.509 1.00 82.19 233 LEU A C 1
ATOM 1794 O O . LEU A 1 233 ? -26.189 -6.321 29.225 1.00 82.19 233 LEU A O 1
ATOM 1798 N N . PRO A 1 234 ? -27.723 -5.785 30.772 1.00 73.69 234 PRO A N 1
ATOM 1799 C CA . PRO A 1 234 ? -27.050 -6.488 31.862 1.00 73.69 234 PRO A CA 1
ATOM 1800 C C . PRO A 1 234 ? -26.925 -8.001 31.607 1.00 73.69 234 PRO A C 1
ATOM 1802 O O . PRO A 1 234 ? -27.728 -8.607 30.897 1.00 73.69 234 PRO A O 1
ATOM 1805 N N . HIS A 1 235 ? -25.915 -8.638 32.211 1.00 68.25 235 HIS A N 1
ATOM 1806 C CA . HIS A 1 235 ? -25.588 -10.058 31.985 1.00 68.25 235 HIS A CA 1
ATOM 1807 C C . HIS A 1 235 ? -26.719 -11.029 32.393 1.00 68.25 235 HIS A C 1
ATOM 1809 O O . HIS A 1 235 ? -26.759 -12.165 31.927 1.00 68.25 235 HIS A O 1
ATOM 1815 N N . THR A 1 236 ? -27.631 -10.607 33.266 1.00 67.88 236 THR A N 1
ATOM 1816 C CA . THR A 1 236 ? -28.718 -11.438 33.804 1.00 67.88 236 THR A CA 1
ATOM 1817 C C . THR A 1 236 ? -29.967 -11.464 32.922 1.00 67.88 236 THR A C 1
ATOM 1819 O O . THR A 1 236 ? -30.865 -12.260 33.177 1.00 67.88 236 THR A O 1
ATOM 1822 N N . SER A 1 237 ? -30.043 -10.618 31.890 1.00 66.75 237 SER A N 1
ATOM 1823 C CA . SER A 1 237 ? -31.298 -10.366 31.171 1.00 66.75 237 SER A CA 1
ATOM 1824 C C . SER A 1 237 ? -31.492 -11.224 29.916 1.00 66.75 237 SER A C 1
ATOM 1826 O O . SER A 1 237 ? -32.627 -11.483 29.531 1.00 66.75 237 SER A O 1
ATOM 1828 N N . VAL A 1 238 ? -30.411 -11.647 29.249 1.00 83.00 238 VAL A N 1
ATOM 1829 C CA . VAL A 1 238 ? -30.448 -12.321 27.935 1.00 83.00 238 VAL A CA 1
ATOM 1830 C C . VAL A 1 238 ? -29.217 -13.209 27.712 1.00 83.00 238 VAL A C 1
ATOM 1832 O O . VAL A 1 238 ? -28.195 -13.056 28.382 1.00 83.00 238 VAL A O 1
ATOM 1835 N N . SER A 1 239 ? -29.275 -14.112 26.724 1.00 87.00 239 SER A N 1
ATOM 1836 C CA . SER A 1 239 ? -28.097 -14.881 26.297 1.00 87.00 239 SER A CA 1
ATOM 1837 C C . SER A 1 239 ? -26.978 -13.962 25.789 1.00 87.00 239 SER A C 1
ATOM 1839 O O . SER A 1 239 ? -27.243 -12.902 25.220 1.00 87.00 239 SER A O 1
ATOM 1841 N N . ALA A 1 240 ? -25.714 -14.376 25.932 1.00 85.50 240 ALA A N 1
ATOM 1842 C CA . ALA A 1 240 ? -24.569 -13.574 25.487 1.00 85.50 240 ALA A CA 1
ATOM 1843 C C . ALA A 1 240 ? -24.635 -13.233 23.983 1.00 85.50 240 ALA A C 1
ATOM 1845 O O . ALA A 1 240 ? -24.358 -12.105 23.586 1.00 85.50 240 ALA A O 1
ATOM 1846 N N . THR A 1 241 ? -25.068 -14.175 23.142 1.00 87.69 241 THR A N 1
ATOM 1847 C CA . THR A 1 241 ? -25.244 -13.940 21.700 1.00 87.69 241 THR A CA 1
ATOM 1848 C C . THR A 1 241 ? -26.313 -12.888 21.413 1.00 87.69 241 THR A C 1
ATOM 1850 O O . THR A 1 241 ? -26.105 -12.038 20.552 1.00 87.69 241 THR A O 1
ATOM 1853 N N . ALA A 1 242 ? -27.440 -12.905 22.134 1.00 87.81 242 ALA A N 1
ATOM 1854 C CA . ALA A 1 242 ? -28.469 -11.876 21.989 1.00 87.81 242 ALA A CA 1
ATOM 1855 C C . ALA A 1 242 ? -27.977 -10.515 22.507 1.00 87.81 242 ALA A C 1
ATOM 1857 O O . ALA A 1 242 ? -28.162 -9.503 21.836 1.00 87.81 242 ALA A O 1
ATOM 1858 N N . ARG A 1 243 ? -27.279 -10.511 23.650 1.00 89.44 243 ARG A N 1
ATOM 1859 C CA . ARG A 1 243 ? -26.702 -9.321 24.291 1.00 89.44 243 ARG A CA 1
ATOM 1860 C C . ARG A 1 243 ? -25.784 -8.530 23.361 1.00 89.44 243 ARG A C 1
ATOM 1862 O O . ARG A 1 243 ? -25.877 -7.310 23.304 1.00 89.44 243 ARG A O 1
ATOM 1869 N N . TYR A 1 244 ? -24.901 -9.220 22.640 1.00 92.81 244 TYR A N 1
ATOM 1870 C CA . TYR A 1 244 ? -23.883 -8.591 21.792 1.00 92.81 244 TYR A CA 1
ATOM 1871 C C . TYR A 1 244 ? -24.257 -8.539 20.305 1.00 92.81 244 TYR A C 1
ATOM 1873 O O . TYR A 1 244 ? -23.440 -8.118 19.487 1.00 92.81 244 TYR A O 1
ATOM 1881 N N . ARG A 1 245 ? -25.486 -8.921 19.928 1.00 91.75 245 ARG A N 1
ATOM 1882 C CA . ARG A 1 245 ? -25.947 -8.857 18.531 1.00 91.75 245 ARG A CA 1
ATOM 1883 C C . ARG A 1 245 ? -25.890 -7.430 17.982 1.00 91.75 245 ARG A C 1
ATOM 1885 O O . ARG A 1 245 ? -25.267 -7.209 16.948 1.00 91.75 245 ARG A O 1
ATOM 1892 N N . ALA A 1 246 ? -26.470 -6.471 18.707 1.00 91.00 246 ALA A N 1
ATOM 1893 C CA . ALA A 1 246 ? -26.489 -5.064 18.303 1.00 91.00 246 ALA A CA 1
ATOM 1894 C C . ALA A 1 246 ? -25.071 -4.479 18.180 1.00 91.00 246 ALA A C 1
ATOM 1896 O O . ALA A 1 246 ? -24.788 -3.718 17.256 1.00 91.00 246 ALA A O 1
ATOM 1897 N N . LEU A 1 247 ? -24.159 -4.888 19.071 1.00 94.81 247 LEU A N 1
ATOM 1898 C CA . LEU A 1 247 ? -22.749 -4.513 18.993 1.00 94.81 247 LEU A CA 1
ATOM 1899 C C . LEU A 1 247 ? -22.091 -5.069 17.727 1.00 94.81 247 LEU A C 1
ATOM 1901 O O . LEU A 1 247 ? -21.447 -4.314 17.003 1.00 94.81 247 LEU A O 1
ATOM 1905 N N . LYS A 1 248 ? -22.281 -6.361 17.427 1.00 95.44 248 LYS A N 1
ATOM 1906 C CA . LYS A 1 248 ? -21.741 -6.983 16.210 1.00 95.44 248 LYS A CA 1
ATOM 1907 C C . LYS A 1 248 ? -22.229 -6.256 14.961 1.00 95.44 248 LYS A C 1
ATOM 1909 O O . LYS A 1 248 ? -21.419 -5.884 14.122 1.00 95.44 248 LYS A O 1
ATOM 1914 N N . GLU A 1 249 ? -23.534 -6.030 14.851 1.00 94.94 249 GLU A N 1
ATOM 1915 C CA . GLU A 1 249 ? -24.132 -5.321 13.714 1.00 94.94 249 GLU A CA 1
ATOM 1916 C C . GLU A 1 249 ? -23.578 -3.899 13.576 1.00 94.94 249 GLU A C 1
ATOM 1918 O O . GLU A 1 249 ? -23.265 -3.468 12.466 1.00 94.94 249 GLU A O 1
ATOM 1923 N N . ARG A 1 250 ? -23.393 -3.181 14.694 1.00 95.12 250 ARG A N 1
ATOM 1924 C CA . ARG A 1 250 ? -22.805 -1.837 14.687 1.00 95.12 250 ARG A CA 1
ATOM 1925 C C . ARG A 1 250 ? -21.343 -1.849 14.239 1.00 95.12 250 ARG A C 1
ATOM 1927 O O . ARG A 1 250 ? -20.989 -1.040 13.389 1.00 95.12 250 ARG A O 1
ATOM 1934 N N . ILE A 1 251 ? -20.520 -2.754 14.775 1.00 96.62 251 ILE A N 1
ATOM 1935 C CA . ILE A 1 251 ? -19.107 -2.903 14.389 1.00 96.62 251 ILE A CA 1
ATOM 1936 C C . ILE A 1 251 ? -18.996 -3.209 12.895 1.00 96.62 251 ILE A C 1
ATOM 1938 O O . ILE A 1 251 ? -18.205 -2.575 12.203 1.00 96.62 251 ILE A O 1
ATOM 1942 N N . MET A 1 252 ? -19.799 -4.150 12.388 1.00 96.25 252 MET A N 1
ATOM 1943 C CA . MET A 1 252 ? -19.738 -4.538 10.978 1.00 96.25 252 MET A CA 1
ATOM 1944 C C . MET A 1 252 ? -20.160 -3.393 10.055 1.00 96.25 252 MET A C 1
ATOM 1946 O O . MET A 1 252 ? -19.436 -3.119 9.106 1.00 96.25 252 MET A O 1
ATOM 1950 N N . ARG A 1 253 ? -21.243 -2.672 10.385 1.00 96.38 253 ARG A N 1
ATOM 1951 C CA . ARG A 1 253 ? -21.696 -1.497 9.622 1.00 96.38 253 ARG A CA 1
ATOM 1952 C C . ARG A 1 253 ? -20.646 -0.391 9.592 1.00 96.38 253 ARG A C 1
ATOM 1954 O O . ARG A 1 253 ? -20.342 0.146 8.540 1.00 96.38 253 ARG A O 1
ATOM 1961 N N . ILE A 1 254 ? -20.063 -0.073 10.746 1.00 95.44 254 ILE A N 1
ATOM 1962 C CA . ILE A 1 254 ? -18.993 0.923 10.830 1.00 95.44 254 ILE A CA 1
ATOM 1963 C C . ILE A 1 254 ? -17.786 0.492 9.992 1.00 95.44 254 ILE A C 1
ATOM 1965 O O . ILE A 1 254 ? -17.195 1.310 9.295 1.00 95.44 254 ILE A O 1
ATOM 1969 N N . SER A 1 255 ? -17.413 -0.786 10.066 1.00 95.88 255 SER A N 1
ATOM 1970 C CA . SER A 1 255 ? -16.319 -1.318 9.262 1.00 95.88 255 SER A CA 1
ATOM 1971 C C . SER A 1 255 ? -16.643 -1.248 7.766 1.00 95.88 255 SER A C 1
ATOM 1973 O O . SER A 1 255 ? -15.737 -0.978 6.989 1.00 95.88 255 SER A O 1
ATOM 1975 N N . ASP A 1 256 ? -17.902 -1.408 7.346 1.00 95.75 256 ASP A N 1
ATOM 1976 C CA . ASP A 1 256 ? -18.309 -1.194 5.949 1.00 95.75 256 ASP A CA 1
ATOM 1977 C C . ASP A 1 256 ? -18.090 0.264 5.514 1.00 95.75 256 ASP A C 1
ATOM 1979 O O . ASP A 1 256 ? -17.458 0.491 4.482 1.00 95.75 256 ASP A O 1
ATOM 1983 N N . ASP A 1 257 ? -18.505 1.239 6.332 1.00 93.81 257 ASP A N 1
ATOM 1984 C CA . ASP A 1 257 ? -18.281 2.666 6.051 1.00 93.81 257 ASP A CA 1
ATOM 1985 C C . ASP A 1 257 ? -16.785 2.983 5.896 1.00 93.81 257 ASP A C 1
ATOM 1987 O O . ASP A 1 257 ? -16.370 3.614 4.927 1.00 93.81 257 ASP A O 1
ATOM 1991 N N . VAL A 1 258 ? -15.958 2.540 6.853 1.00 93.50 258 VAL A N 1
ATOM 1992 C CA . VAL A 1 258 ? -14.512 2.827 6.853 1.00 93.50 258 VAL A CA 1
ATOM 1993 C C . VAL A 1 258 ? -13.826 2.159 5.667 1.00 93.50 258 VAL A C 1
ATOM 1995 O O . VAL A 1 258 ? -12.939 2.744 5.047 1.00 93.50 258 VAL A O 1
ATOM 1998 N N . ARG A 1 259 ? -14.250 0.946 5.302 1.00 94.50 259 ARG A N 1
ATOM 1999 C CA . ARG A 1 259 ? -13.746 0.278 4.102 1.00 94.50 259 ARG A CA 1
ATOM 2000 C C . ARG A 1 259 ? -14.099 1.035 2.839 1.00 94.50 259 ARG A C 1
ATOM 2002 O O . ARG A 1 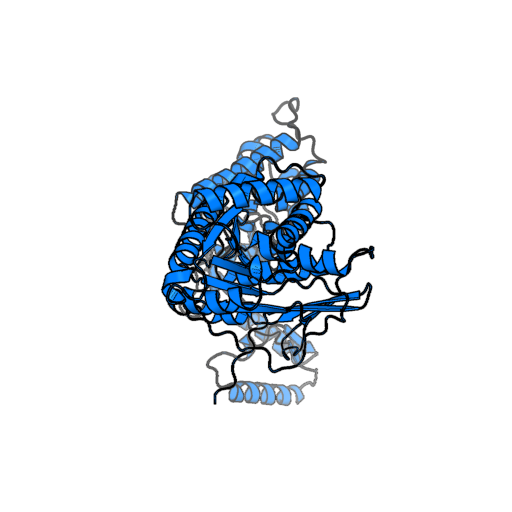259 ? -13.240 1.114 1.970 1.00 94.50 259 ARG A O 1
ATOM 2009 N N . GLN A 1 260 ? -15.313 1.570 2.731 1.00 94.31 260 GLN A N 1
ATOM 2010 C CA . GLN A 1 260 ? -15.687 2.377 1.574 1.00 94.31 260 GLN A CA 1
ATOM 2011 C C . GLN A 1 260 ? -14.788 3.612 1.477 1.00 94.31 260 GLN A C 1
ATOM 2013 O O . GLN A 1 260 ? -14.162 3.815 0.442 1.00 94.31 260 GLN A O 1
ATOM 2018 N N . SER A 1 261 ? -14.577 4.329 2.585 1.00 92.38 261 SER A N 1
ATOM 2019 C CA . SER A 1 261 ? -13.617 5.438 2.615 1.00 92.38 261 SER A CA 1
ATOM 2020 C C . SER A 1 261 ? -12.203 5.011 2.210 1.00 92.38 261 SER A C 1
ATOM 2022 O O . SER A 1 261 ? -11.503 5.753 1.531 1.00 92.38 261 SER A O 1
ATOM 2024 N N . ARG A 1 262 ? -11.762 3.808 2.604 1.00 92.75 262 ARG A N 1
ATOM 2025 C CA . ARG A 1 262 ? -10.462 3.242 2.201 1.00 92.75 262 ARG A CA 1
ATOM 2026 C C . ARG A 1 262 ? -10.414 2.848 0.729 1.00 92.75 262 ARG A C 1
ATOM 2028 O O . ARG A 1 262 ? -9.337 2.890 0.148 1.00 92.75 262 ARG A O 1
ATOM 2035 N N . VAL A 1 263 ? -11.528 2.447 0.118 1.00 93.12 263 VAL A N 1
ATOM 2036 C CA . VAL A 1 263 ? -11.607 2.241 -1.337 1.00 93.12 263 VAL A CA 1
ATOM 2037 C C . VAL A 1 263 ? -11.432 3.575 -2.047 1.00 93.12 263 VAL A C 1
ATOM 2039 O O . VAL A 1 263 ? -10.578 3.670 -2.926 1.00 93.12 263 VAL A O 1
ATOM 2042 N N . ASP A 1 264 ? -12.173 4.594 -1.617 1.00 91.12 264 ASP A N 1
ATOM 2043 C CA . ASP A 1 264 ? -12.143 5.933 -2.213 1.00 91.12 264 ASP A CA 1
ATOM 2044 C C . ASP A 1 264 ? -10.749 6.570 -2.074 1.00 91.12 264 ASP A C 1
ATOM 2046 O O . ASP A 1 264 ? -10.228 7.155 -3.018 1.00 91.12 264 ASP A O 1
ATOM 2050 N N . ALA A 1 265 ? -10.105 6.362 -0.922 1.00 89.44 265 ALA A N 1
ATOM 2051 C CA . ALA A 1 265 ? -8.734 6.775 -0.625 1.00 89.44 265 ALA A CA 1
ATOM 2052 C C . ALA A 1 265 ? -7.649 5.852 -1.207 1.00 89.44 265 ALA A C 1
ATOM 2054 O O . ALA A 1 265 ? -6.469 6.091 -0.975 1.00 89.44 265 ALA A O 1
ATOM 2055 N N . ARG A 1 266 ? -8.014 4.761 -1.897 1.00 92.00 266 ARG A N 1
ATOM 2056 C CA . ARG A 1 266 ? -7.067 3.760 -2.427 1.00 92.00 266 ARG A CA 1
ATOM 2057 C C . ARG A 1 266 ? -6.122 3.174 -1.370 1.00 92.00 266 ARG A C 1
ATOM 2059 O O . ARG A 1 266 ? -5.004 2.786 -1.681 1.00 92.00 266 ARG A O 1
ATOM 2066 N N . CYS A 1 267 ? -6.604 2.997 -0.145 1.00 91.69 267 CYS A N 1
ATOM 2067 C CA . CYS A 1 267 ? -5.894 2.376 0.980 1.00 91.69 267 CYS A CA 1
ATOM 2068 C C . CYS A 1 267 ? -6.570 1.077 1.466 1.00 91.69 267 CYS A C 1
ATOM 2070 O O . CYS A 1 267 ? -6.360 0.640 2.597 1.00 91.69 267 CYS A O 1
ATOM 2072 N N . LEU A 1 268 ? -7.414 0.441 0.641 1.00 94.19 268 LEU A N 1
ATOM 2073 C CA . LEU A 1 268 ? -7.977 -0.879 0.947 1.00 94.19 268 LEU A CA 1
ATOM 2074 C C . LEU A 1 268 ? -7.082 -2.002 0.401 1.00 94.19 268 LEU A C 1
ATOM 2076 O O . LEU A 1 268 ? -7.196 -2.390 -0.765 1.00 94.19 268 LEU A O 1
ATOM 2080 N N . PHE A 1 269 ? -6.238 -2.537 1.275 1.00 95.38 269 PHE A N 1
ATOM 2081 C CA . PHE A 1 269 ? -5.169 -3.484 0.958 1.00 95.38 269 PHE A CA 1
ATOM 2082 C C . PHE A 1 269 ? -5.623 -4.950 0.846 1.00 95.38 269 PHE A C 1
ATOM 2084 O O . PHE A 1 269 ? -6.579 -5.376 1.502 1.00 95.38 269 PHE A O 1
ATOM 2091 N N . SER A 1 270 ? -4.899 -5.741 0.044 1.00 96.94 270 SER A N 1
ATOM 2092 C CA . SER A 1 270 ? -4.986 -7.211 0.067 1.00 96.94 270 SER A CA 1
ATOM 2093 C C . SER A 1 270 ? -4.394 -7.785 1.362 1.00 96.94 270 SER A C 1
ATOM 2095 O O . SER A 1 270 ? -3.666 -7.096 2.079 1.00 96.94 270 SER A O 1
ATOM 2097 N N . ALA A 1 271 ? -4.648 -9.056 1.675 1.00 96.81 271 ALA A N 1
ATOM 2098 C CA . ALA A 1 271 ? -4.050 -9.698 2.845 1.00 96.81 271 ALA A CA 1
ATOM 2099 C C . ALA A 1 271 ? -2.518 -9.784 2.744 1.00 96.81 271 ALA A C 1
ATOM 2101 O O . ALA A 1 271 ? -1.834 -9.628 3.759 1.00 96.81 271 ALA A O 1
ATOM 2102 N N . THR A 1 272 ? -1.983 -9.976 1.535 1.00 95.94 272 THR A N 1
ATOM 2103 C CA . THR A 1 272 ? -0.539 -9.929 1.262 1.00 95.94 272 THR A CA 1
ATOM 2104 C C . THR A 1 272 ? 0.035 -8.548 1.576 1.00 95.94 272 THR A C 1
ATOM 2106 O O . THR A 1 272 ? 1.030 -8.440 2.296 1.00 95.94 272 THR A O 1
ATOM 2109 N N . HIS A 1 273 ? -0.625 -7.482 1.111 1.00 95.81 273 HIS A N 1
ATOM 2110 C CA . HIS A 1 273 ? -0.197 -6.105 1.378 1.00 95.81 273 HIS A CA 1
ATOM 2111 C C . HIS A 1 273 ? -0.324 -5.743 2.862 1.00 95.81 273 HIS A C 1
ATOM 2113 O O . HIS A 1 273 ? 0.623 -5.193 3.411 1.00 95.81 273 HIS A O 1
ATOM 2119 N N . VAL A 1 274 ? -1.418 -6.112 3.547 1.00 95.69 274 VAL A N 1
ATOM 2120 C CA . VAL A 1 274 ? -1.568 -5.896 5.003 1.00 95.69 274 VAL A CA 1
ATOM 2121 C C . VAL A 1 274 ? -0.438 -6.571 5.776 1.00 95.69 274 VAL A C 1
ATOM 2123 O O . VAL A 1 274 ? 0.140 -5.960 6.670 1.00 95.69 274 VAL A O 1
ATOM 2126 N N . ALA A 1 275 ? -0.094 -7.815 5.433 1.00 95.50 275 ALA A N 1
ATOM 2127 C CA . ALA A 1 275 ? 0.980 -8.532 6.111 1.00 95.50 275 ALA A CA 1
ATOM 2128 C C . ALA A 1 275 ? 2.351 -7.871 5.912 1.00 95.50 275 ALA A C 1
ATOM 2130 O O . ALA A 1 275 ? 3.136 -7.832 6.855 1.00 95.50 275 ALA A O 1
ATOM 2131 N N . ALA A 1 276 ? 2.639 -7.367 4.709 1.00 94.81 276 ALA A N 1
ATOM 2132 C CA . ALA A 1 276 ? 3.903 -6.704 4.403 1.00 94.81 276 ALA A CA 1
ATOM 2133 C C . ALA A 1 276 ? 3.995 -5.303 5.030 1.00 94.81 276 ALA A C 1
ATOM 2135 O O . ALA A 1 276 ? 4.964 -5.012 5.725 1.00 94.81 276 ALA A O 1
ATOM 2136 N N . LEU A 1 277 ? 2.973 -4.465 4.830 1.00 94.94 277 LEU A N 1
ATOM 2137 C CA . LEU A 1 277 ? 2.958 -3.078 5.301 1.00 94.94 277 LEU A CA 1
ATOM 2138 C C . LEU A 1 277 ? 2.929 -2.995 6.826 1.00 94.94 277 LEU A C 1
ATOM 2140 O O . LEU A 1 277 ? 3.608 -2.153 7.397 1.00 94.94 277 LEU A O 1
ATOM 2144 N N . LEU A 1 278 ? 2.187 -3.873 7.505 1.00 94.31 278 LEU A N 1
ATOM 2145 C CA . LEU A 1 278 ? 2.130 -3.852 8.967 1.00 94.31 278 LEU A CA 1
ATOM 2146 C C . LEU A 1 278 ? 3.432 -4.380 9.588 1.00 94.31 278 LEU A C 1
ATOM 2148 O O . LEU A 1 278 ? 3.897 -3.852 10.591 1.00 94.31 278 LEU A O 1
ATOM 2152 N N . ASP A 1 279 ? 4.077 -5.365 8.960 1.00 93.12 279 ASP A N 1
ATOM 2153 C CA . ASP A 1 279 ? 5.412 -5.808 9.376 1.00 93.12 279 ASP A CA 1
ATOM 2154 C C . ASP A 1 279 ? 6.458 -4.683 9.256 1.00 93.12 279 ASP A C 1
ATOM 2156 O O . ASP A 1 279 ? 7.278 -4.511 10.158 1.00 93.12 279 ASP A O 1
ATOM 2160 N N . GLY A 1 280 ? 6.375 -3.882 8.189 1.00 92.69 280 GLY A N 1
ATOM 2161 C CA . GLY A 1 280 ? 7.137 -2.642 8.031 1.00 92.69 280 GLY A CA 1
ATOM 2162 C C . GLY A 1 280 ? 6.779 -1.574 9.062 1.00 92.69 280 GLY A C 1
ATOM 2163 O O . GLY A 1 280 ? 7.663 -0.959 9.653 1.00 92.69 280 GLY A O 1
ATOM 2164 N N . ALA A 1 281 ? 5.490 -1.412 9.363 1.00 92.06 281 ALA A N 1
ATOM 2165 C CA . ALA A 1 281 ? 5.018 -0.478 10.380 1.00 92.06 281 ALA A CA 1
ATOM 2166 C C . ALA A 1 281 ? 5.549 -0.828 11.777 1.00 92.06 281 ALA A C 1
ATOM 2168 O O . ALA A 1 281 ? 5.851 0.076 12.552 1.00 92.06 281 ALA A O 1
ATOM 2169 N N . CYS A 1 282 ? 5.713 -2.117 12.100 1.00 92.62 282 CYS A N 1
ATOM 2170 C CA . CYS A 1 282 ? 6.369 -2.541 13.338 1.00 92.62 282 CYS A CA 1
ATOM 2171 C C . CYS A 1 282 ? 7.838 -2.098 13.391 1.00 92.62 282 CYS A C 1
ATOM 2173 O O . CYS A 1 282 ? 8.275 -1.593 14.424 1.00 92.62 282 CYS A O 1
ATOM 2175 N N . ASP A 1 283 ? 8.575 -2.240 12.282 1.00 90.81 283 ASP A N 1
ATOM 2176 C CA . ASP A 1 283 ? 9.968 -1.786 12.192 1.00 90.81 283 ASP A CA 1
ATOM 2177 C C . ASP A 1 283 ? 10.045 -0.264 12.385 1.00 90.81 283 ASP A C 1
ATOM 2179 O O . ASP A 1 283 ? 10.815 0.213 13.217 1.00 90.81 283 ASP A O 1
ATOM 2183 N N . HIS A 1 284 ? 9.188 0.484 11.679 1.00 89.69 284 HIS A N 1
ATOM 2184 C CA . HIS A 1 284 ? 9.100 1.944 11.777 1.00 89.69 284 HIS A CA 1
ATOM 2185 C C . HIS A 1 284 ? 8.739 2.409 13.186 1.00 89.69 284 HIS A C 1
ATOM 2187 O O . HIS A 1 284 ? 9.360 3.328 13.710 1.00 89.69 284 HIS A O 1
ATOM 2193 N N . PHE A 1 285 ? 7.767 1.756 13.826 1.00 87.75 285 PHE A N 1
ATOM 2194 C CA . PHE A 1 285 ? 7.368 2.062 15.198 1.00 87.75 285 PHE A CA 1
ATOM 2195 C C . PHE A 1 285 ? 8.544 1.925 16.171 1.00 87.75 285 PHE A C 1
ATOM 2197 O O . PHE A 1 285 ? 8.715 2.772 17.046 1.00 87.75 285 PHE A O 1
ATOM 2204 N N . ALA A 1 286 ? 9.380 0.896 16.011 1.00 88.44 286 ALA A N 1
ATOM 2205 C CA . ALA A 1 286 ? 10.548 0.697 16.863 1.00 88.44 286 ALA A CA 1
ATOM 2206 C C . ALA A 1 286 ? 11.652 1.746 16.619 1.00 88.44 286 ALA A C 1
ATOM 2208 O O . ALA A 1 286 ? 12.315 2.154 17.572 1.00 88.44 286 ALA A O 1
ATOM 2209 N N . SER A 1 287 ? 11.847 2.207 15.377 1.00 84.81 287 SER A N 1
ATOM 2210 C CA . SER A 1 287 ? 12.980 3.070 15.007 1.00 84.81 287 SER A CA 1
ATOM 2211 C C . SER A 1 287 ? 12.686 4.572 14.896 1.00 84.81 287 SER A C 1
ATOM 2213 O O . SER A 1 287 ? 13.621 5.362 14.986 1.00 84.81 287 SER A O 1
ATOM 2215 N N . ALA A 1 288 ? 11.440 4.990 14.651 1.00 75.06 288 ALA A N 1
ATOM 2216 C CA . ALA A 1 288 ? 11.098 6.371 14.292 1.00 75.06 288 ALA A CA 1
ATOM 2217 C C . ALA A 1 288 ? 10.004 6.955 15.205 1.00 75.06 288 ALA A C 1
ATOM 2219 O O . ALA A 1 288 ? 8.802 6.803 14.966 1.00 75.06 288 ALA A O 1
ATOM 2220 N N . SER A 1 289 ? 10.409 7.677 16.256 1.00 67.94 289 SER A N 1
ATOM 2221 C CA . SER A 1 289 ? 9.464 8.219 17.244 1.00 67.94 289 SER A CA 1
ATOM 2222 C C . SER A 1 289 ? 8.636 9.401 16.739 1.00 67.94 289 SER A C 1
ATOM 2224 O O . SER A 1 289 ? 7.524 9.575 17.221 1.00 67.94 289 SER A O 1
ATOM 2226 N N . ASP A 1 290 ? 9.123 10.174 15.765 1.00 70.31 290 ASP A N 1
ATOM 2227 C CA . ASP A 1 290 ? 8.528 11.489 15.453 1.00 70.31 290 ASP A CA 1
ATOM 2228 C C . ASP A 1 290 ? 8.037 11.618 14.003 1.00 70.31 290 ASP A C 1
ATOM 2230 O O . ASP A 1 290 ? 7.396 12.606 13.649 1.00 70.31 290 ASP A O 1
ATOM 2234 N N . LEU A 1 291 ? 8.296 10.610 13.163 1.00 75.81 291 LEU A N 1
ATOM 2235 C CA . LEU A 1 291 ? 7.853 10.598 11.771 1.00 75.81 291 LEU A CA 1
ATOM 2236 C C . LEU A 1 291 ? 6.582 9.746 11.602 1.00 75.81 291 LEU A C 1
ATOM 2238 O O . LEU A 1 291 ? 6.479 8.653 12.184 1.00 75.81 291 LEU A O 1
ATOM 2242 N N . PRO A 1 292 ? 5.602 10.216 10.810 1.00 80.00 292 PRO A N 1
ATOM 2243 C CA . PRO A 1 292 ? 4.470 9.394 10.404 1.00 80.00 292 PRO A CA 1
ATOM 2244 C C . PRO A 1 292 ? 4.942 8.203 9.556 1.00 80.00 292 PRO A C 1
ATOM 2246 O O . PRO A 1 292 ? 6.015 8.225 8.955 1.00 80.00 292 PRO A O 1
ATOM 2249 N N . PHE A 1 293 ? 4.156 7.129 9.573 1.00 85.75 293 PHE A N 1
ATOM 2250 C CA . PHE A 1 293 ? 4.439 5.937 8.782 1.00 85.75 293 PHE A CA 1
ATOM 2251 C C . PHE A 1 293 ? 3.918 6.124 7.356 1.00 85.75 293 PHE A C 1
ATOM 2253 O O . PHE A 1 293 ? 2.704 6.206 7.149 1.00 85.75 293 PHE A O 1
ATOM 2260 N N . ASP A 1 294 ? 4.834 6.162 6.393 1.00 87.88 294 ASP A N 1
ATOM 2261 C CA . ASP A 1 294 ? 4.523 6.365 4.983 1.00 87.88 294 ASP A CA 1
ATOM 2262 C C . ASP A 1 294 ? 4.298 5.017 4.273 1.00 87.88 294 ASP A C 1
ATOM 2264 O O . ASP A 1 294 ? 5.218 4.224 4.051 1.00 87.88 294 ASP A O 1
ATOM 2268 N N . LEU A 1 295 ? 3.036 4.757 3.918 1.00 91.06 295 LEU A N 1
ATOM 2269 C CA . LEU A 1 295 ? 2.605 3.528 3.247 1.00 91.06 295 LEU A CA 1
ATOM 2270 C C . LEU A 1 295 ? 3.172 3.401 1.827 1.00 91.06 295 LEU A C 1
ATOM 2272 O O . LEU A 1 295 ? 3.448 2.282 1.384 1.00 91.06 295 LEU A O 1
ATOM 2276 N N . VAL A 1 296 ? 3.336 4.521 1.118 1.00 92.62 296 VAL A N 1
ATOM 2277 C CA . VAL A 1 296 ? 3.873 4.545 -0.246 1.00 92.62 296 VAL A CA 1
ATOM 2278 C C . VAL A 1 296 ? 5.353 4.189 -0.199 1.00 92.62 296 VAL A C 1
ATOM 2280 O O . VAL A 1 296 ? 5.778 3.277 -0.911 1.00 92.62 296 VAL A O 1
ATOM 2283 N N . GLN A 1 297 ? 6.116 4.823 0.690 1.00 92.12 297 GLN A N 1
ATOM 2284 C CA . GLN A 1 297 ? 7.538 4.528 0.876 1.00 92.12 297 GLN A CA 1
ATOM 2285 C C . GLN A 1 297 ? 7.766 3.081 1.319 1.00 92.12 297 GLN A C 1
ATOM 2287 O O . GLN A 1 297 ? 8.570 2.370 0.709 1.00 92.12 297 GLN A O 1
ATOM 2292 N N . GLU A 1 298 ? 7.014 2.586 2.311 1.00 92.50 298 GLU A N 1
ATOM 2293 C CA . GLU A 1 298 ? 7.172 1.196 2.759 1.00 92.50 298 GLU A CA 1
ATOM 2294 C C . GLU A 1 298 ? 6.836 0.198 1.642 1.00 92.50 298 GLU A C 1
ATOM 2296 O O . GLU A 1 298 ? 7.504 -0.832 1.507 1.00 92.50 298 GLU A O 1
ATOM 2301 N N . SER A 1 299 ? 5.863 0.506 0.773 1.00 93.44 299 SER A N 1
ATOM 2302 C CA . SER A 1 299 ? 5.540 -0.356 -0.373 1.00 93.44 299 SER A CA 1
ATOM 2303 C C . SER A 1 299 ? 6.723 -0.552 -1.334 1.00 93.44 299 SER A C 1
ATOM 2305 O O . SER A 1 299 ? 6.808 -1.579 -2.013 1.00 93.44 299 SER A O 1
ATOM 2307 N N . ARG A 1 300 ? 7.676 0.390 -1.345 1.00 94.00 300 ARG A N 1
ATOM 2308 C CA . ARG A 1 300 ? 8.896 0.354 -2.159 1.00 94.00 300 ARG A CA 1
ATOM 2309 C C . ARG A 1 300 ? 10.103 -0.227 -1.429 1.00 94.00 300 ARG A C 1
ATOM 2311 O O . ARG A 1 300 ? 11.134 -0.425 -2.060 1.00 94.00 300 ARG A O 1
ATOM 2318 N N . ARG A 1 301 ? 10.003 -0.622 -0.154 1.00 92.12 301 ARG A N 1
ATOM 2319 C CA . ARG A 1 301 ? 11.143 -1.154 0.623 1.00 92.12 301 ARG A CA 1
ATOM 2320 C C . ARG A 1 301 ? 11.884 -2.311 -0.057 1.00 92.12 301 ARG A C 1
ATOM 2322 O O . ARG A 1 301 ? 13.101 -2.419 0.053 1.00 92.12 301 ARG A O 1
ATOM 2329 N N . ARG A 1 302 ? 11.158 -3.204 -0.739 1.00 89.88 302 ARG A N 1
ATOM 2330 C CA . ARG A 1 302 ? 11.736 -4.365 -1.453 1.00 89.88 302 ARG A CA 1
ATOM 2331 C C . ARG A 1 302 ? 11.969 -4.131 -2.944 1.00 89.88 302 ARG A C 1
ATOM 2333 O O . ARG A 1 302 ? 12.554 -4.986 -3.598 1.00 89.88 302 ARG A O 1
ATOM 2340 N N . ASN A 1 303 ? 11.493 -3.011 -3.468 1.00 91.44 303 ASN A N 1
ATOM 2341 C CA . ASN A 1 303 ? 11.668 -2.597 -4.852 1.00 91.44 303 ASN A CA 1
ATOM 2342 C C . ASN A 1 303 ? 11.861 -1.074 -4.862 1.00 91.44 303 ASN A C 1
ATOM 2344 O O . ASN A 1 303 ? 10.921 -0.352 -5.188 1.00 91.44 303 ASN A O 1
ATOM 2348 N N . PRO A 1 304 ? 13.006 -0.561 -4.381 1.00 95.12 304 PRO A N 1
ATOM 2349 C CA . PRO A 1 304 ? 13.203 0.876 -4.229 1.00 95.12 304 PRO A CA 1
ATOM 2350 C C . PRO A 1 304 ? 13.176 1.587 -5.585 1.00 95.12 304 PRO A C 1
ATOM 2352 O O . PRO A 1 304 ? 13.334 0.962 -6.635 1.00 95.12 304 PRO A O 1
ATOM 2355 N N . VAL A 1 305 ? 12.973 2.905 -5.562 1.00 95.00 305 VAL A N 1
ATOM 2356 C CA . VAL A 1 305 ? 13.179 3.742 -6.752 1.00 95.00 305 VAL A CA 1
ATOM 2357 C C . VAL A 1 305 ? 14.631 3.557 -7.229 1.00 95.00 305 VAL A C 1
ATOM 2359 O O . VAL A 1 305 ? 15.539 3.545 -6.391 1.00 95.00 305 VAL A O 1
ATOM 2362 N N . PRO A 1 306 ? 14.884 3.384 -8.538 1.00 93.75 306 PRO A N 1
ATOM 2363 C CA . PRO A 1 306 ? 16.234 3.162 -9.045 1.00 93.75 306 PRO A CA 1
ATOM 2364 C C . PRO A 1 306 ? 17.198 4.294 -8.666 1.00 93.75 306 PRO A C 1
ATOM 2366 O O . PRO A 1 306 ? 16.947 5.458 -8.965 1.00 93.75 306 PRO A O 1
ATOM 2369 N N . GLU A 1 307 ? 18.346 3.947 -8.079 1.00 91.56 307 GLU A N 1
ATOM 2370 C CA . GLU A 1 307 ? 19.330 4.920 -7.568 1.00 91.56 307 GLU A CA 1
ATOM 2371 C C . GLU A 1 307 ? 19.851 5.887 -8.647 1.00 91.56 307 GLU A C 1
ATOM 2373 O O . GLU A 1 307 ? 20.094 7.059 -8.377 1.00 91.56 307 GLU A O 1
ATOM 2378 N N . ASN A 1 308 ? 19.987 5.413 -9.891 1.00 91.88 308 ASN A N 1
ATOM 2379 C CA . ASN A 1 308 ? 20.499 6.205 -11.017 1.00 91.88 308 ASN A CA 1
ATOM 2380 C C . ASN A 1 308 ? 19.407 6.964 -11.787 1.00 91.88 308 ASN A C 1
ATOM 2382 O O . ASN A 1 308 ? 19.693 7.566 -12.818 1.00 91.88 308 ASN A O 1
ATOM 2386 N N . LEU A 1 309 ? 18.153 6.933 -11.332 1.00 94.38 309 LEU A N 1
ATOM 2387 C CA . LEU A 1 309 ? 17.048 7.545 -12.067 1.00 94.38 309 LEU A CA 1
ATOM 2388 C C . LEU A 1 309 ? 17.249 9.056 -12.261 1.00 94.38 309 LEU A C 1
ATOM 2390 O O . LEU A 1 309 ? 17.010 9.559 -13.355 1.00 94.38 309 LEU A O 1
ATOM 2394 N N . GLU A 1 310 ? 17.762 9.756 -11.245 1.00 93.88 310 GLU A N 1
ATOM 2395 C CA . GLU A 1 310 ? 18.069 11.192 -11.321 1.00 93.88 310 GLU A CA 1
ATOM 2396 C C . GLU A 1 310 ? 19.051 11.510 -12.450 1.00 93.88 310 GLU A C 1
ATOM 2398 O O . GLU A 1 310 ? 18.775 12.340 -13.314 1.00 93.88 310 GLU A O 1
ATOM 2403 N N . SER A 1 311 ? 20.185 10.807 -12.488 1.00 92.25 311 SER A N 1
ATOM 2404 C CA . SER A 1 311 ? 21.219 11.038 -13.498 1.00 92.25 311 SER A CA 1
ATOM 2405 C C . SER A 1 311 ? 20.755 10.635 -14.897 1.00 92.25 311 SER A C 1
ATOM 2407 O O . SER A 1 311 ? 21.086 11.313 -15.869 1.00 92.25 311 SER A O 1
ATOM 2409 N N . HIS A 1 312 ? 19.950 9.576 -15.011 1.00 93.44 312 HIS A N 1
ATOM 2410 C CA . HIS A 1 312 ? 19.373 9.149 -16.281 1.00 93.44 312 HIS A CA 1
ATOM 2411 C C . HIS A 1 312 ? 18.353 10.151 -16.831 1.00 93.44 312 HIS A C 1
ATOM 2413 O O . HIS A 1 312 ? 18.371 10.420 -18.032 1.00 93.44 312 HIS A O 1
ATOM 2419 N N . VAL A 1 313 ? 17.493 10.721 -15.978 1.00 93.75 313 VAL A N 1
ATOM 2420 C CA . VAL A 1 313 ? 16.547 11.776 -16.376 1.00 93.75 313 VAL A CA 1
ATOM 2421 C C . VAL A 1 313 ? 17.312 13.009 -16.852 1.00 93.75 313 VAL A C 1
ATOM 2423 O O . VAL A 1 313 ? 17.040 13.499 -17.948 1.00 93.75 313 VAL A O 1
ATOM 2426 N N . THR A 1 314 ? 18.321 13.451 -16.098 1.00 90.69 314 THR A N 1
ATOM 2427 C CA . THR A 1 314 ? 19.183 14.576 -16.491 1.00 90.69 314 THR A CA 1
ATOM 2428 C C . THR A 1 314 ? 19.895 14.314 -17.824 1.00 90.69 314 THR A C 1
ATOM 2430 O O . THR A 1 314 ? 19.916 15.178 -18.695 1.00 90.69 314 THR A O 1
ATOM 2433 N N . GLU A 1 315 ? 20.444 13.113 -18.047 1.00 89.31 315 GLU A N 1
ATOM 2434 C CA . GLU A 1 315 ? 21.100 12.771 -19.320 1.00 89.31 315 GLU A CA 1
ATOM 2435 C C . GLU A 1 315 ? 20.107 12.730 -20.495 1.00 89.31 315 GLU A C 1
ATOM 2437 O O . GLU A 1 315 ? 20.413 13.229 -21.583 1.00 89.31 315 GLU A O 1
ATOM 2442 N N . PHE A 1 316 ? 18.912 12.172 -20.284 1.00 91.12 316 PHE A N 1
ATOM 2443 C CA . PHE A 1 316 ? 17.872 12.084 -21.310 1.00 91.12 316 PHE A CA 1
ATOM 2444 C C . PHE A 1 316 ? 17.390 13.469 -21.763 1.00 91.12 316 PHE A C 1
ATOM 2446 O O . PHE A 1 316 ? 17.242 13.713 -22.966 1.00 91.12 316 PHE A O 1
ATOM 2453 N N . VAL A 1 317 ? 17.211 14.384 -20.811 1.00 87.44 317 VAL A N 1
ATOM 2454 C CA . VAL A 1 317 ? 16.821 15.770 -21.079 1.00 87.44 317 VAL A CA 1
ATOM 2455 C C . VAL A 1 317 ? 17.972 16.556 -21.720 1.00 87.44 317 VAL A C 1
ATOM 2457 O O . VAL A 1 317 ? 17.778 17.148 -22.780 1.00 87.44 317 VAL A O 1
ATOM 2460 N N . GLY A 1 318 ? 19.180 16.498 -21.151 1.00 78.31 318 GLY A N 1
ATOM 2461 C CA . GLY A 1 318 ? 20.306 17.340 -21.568 1.00 78.31 318 GLY A CA 1
ATOM 2462 C C . GLY A 1 318 ? 21.035 16.905 -22.848 1.00 78.31 318 GLY A C 1
ATOM 2463 O O . GLY A 1 318 ? 21.696 17.724 -23.487 1.00 78.31 318 GLY A O 1
ATOM 2464 N N . ARG A 1 319 ? 20.963 15.627 -23.251 1.00 67.19 319 ARG A N 1
ATOM 2465 C CA . ARG A 1 319 ? 21.686 15.108 -24.439 1.00 67.19 319 ARG A CA 1
ATOM 2466 C C . ARG A 1 319 ? 20.797 14.457 -25.491 1.00 67.19 319 ARG A C 1
ATOM 2468 O O . ARG A 1 319 ? 21.220 14.338 -26.639 1.00 67.19 319 ARG A O 1
ATOM 2475 N N . GLY A 1 320 ? 19.609 13.997 -25.106 1.00 60.50 320 GLY A N 1
ATOM 2476 C CA . GLY A 1 320 ? 18.756 13.166 -25.955 1.00 60.50 320 GLY A CA 1
ATOM 2477 C C . GLY A 1 320 ? 17.656 13.923 -26.689 1.00 60.50 320 GLY A C 1
ATOM 2478 O O . GLY A 1 320 ? 17.205 13.450 -27.728 1.00 60.50 320 GLY A O 1
ATOM 2479 N N . THR A 1 321 ? 17.233 15.088 -26.190 1.00 68.12 321 THR A N 1
ATOM 2480 C CA . THR A 1 321 ? 16.020 15.754 -26.681 1.00 68.12 321 THR A CA 1
ATOM 2481 C C . THR A 1 321 ? 16.307 17.187 -27.132 1.00 68.12 321 THR A C 1
ATOM 2483 O O . THR A 1 321 ? 16.759 17.996 -26.323 1.00 68.12 321 THR A O 1
ATOM 2486 N N . PRO A 1 322 ? 16.031 17.553 -28.401 1.00 71.94 322 PRO A N 1
ATOM 2487 C CA . PRO A 1 322 ? 16.037 18.951 -28.814 1.00 71.94 322 PRO A CA 1
ATOM 2488 C C . PRO A 1 322 ? 15.128 19.778 -27.900 1.00 71.94 322 PRO A C 1
ATOM 2490 O O . PRO A 1 322 ? 14.024 19.347 -27.581 1.00 71.94 322 PRO A O 1
ATOM 2493 N N . GLN A 1 323 ? 15.538 20.990 -27.528 1.00 70.25 323 GLN A N 1
ATOM 2494 C CA . GLN A 1 323 ? 14.766 21.845 -26.611 1.00 70.25 323 GLN A CA 1
ATOM 2495 C C . GLN A 1 323 ? 13.312 22.080 -27.066 1.00 70.25 323 GLN A C 1
ATOM 2497 O O . GLN A 1 323 ? 12.394 22.149 -26.254 1.00 70.25 323 GLN A O 1
ATOM 2502 N N . THR A 1 324 ? 13.076 22.110 -28.380 1.00 73.50 324 THR A N 1
ATOM 2503 C CA . THR A 1 324 ? 11.738 22.226 -28.985 1.00 73.50 324 THR A CA 1
ATOM 2504 C C . THR A 1 324 ? 10.845 20.997 -28.784 1.00 73.50 324 THR A C 1
ATOM 2506 O O . THR A 1 324 ? 9.635 21.089 -28.965 1.00 73.50 324 THR A O 1
ATOM 2509 N N . GLU A 1 325 ? 11.425 19.844 -28.452 1.00 84.25 325 GLU A N 1
ATOM 2510 C CA . GLU A 1 325 ? 10.745 18.556 -28.275 1.00 84.25 325 GLU A CA 1
ATOM 2511 C C . GLU A 1 325 ? 10.600 18.178 -26.782 1.00 84.25 325 GLU A C 1
ATOM 2513 O O . GLU A 1 325 ? 10.011 17.149 -26.457 1.00 84.25 325 GLU A O 1
ATOM 2518 N N . LEU A 1 326 ? 11.071 19.009 -25.840 1.00 83.81 326 LEU A N 1
ATOM 2519 C CA . LEU A 1 326 ? 11.015 18.698 -24.402 1.00 83.81 326 LEU A CA 1
ATOM 2520 C C . LEU A 1 326 ? 9.587 18.437 -23.910 1.00 83.81 326 LEU A C 1
ATOM 2522 O O . LEU A 1 326 ? 9.307 17.393 -23.324 1.00 83.81 326 LEU A O 1
ATOM 2526 N N . VAL A 1 327 ? 8.671 19.364 -24.188 1.00 87.19 327 VAL A N 1
ATOM 2527 C CA . VAL A 1 327 ? 7.274 19.281 -23.732 1.00 87.19 327 VAL A CA 1
ATOM 2528 C C . VAL A 1 327 ? 6.505 18.180 -24.466 1.00 87.19 327 VAL A C 1
ATOM 2530 O O . VAL A 1 327 ? 5.678 17.499 -23.870 1.00 87.19 327 VAL A O 1
ATOM 2533 N N . THR A 1 328 ? 6.758 18.000 -25.763 1.00 90.38 328 THR A N 1
ATOM 2534 C CA . THR A 1 328 ? 5.952 17.122 -26.627 1.00 90.38 328 THR A CA 1
ATOM 2535 C C . THR A 1 328 ? 6.453 15.683 -26.687 1.00 90.38 328 THR A C 1
ATOM 2537 O O . THR A 1 328 ? 5.673 14.807 -27.059 1.00 90.38 328 THR A O 1
ATOM 2540 N N . PHE A 1 329 ? 7.712 15.431 -26.318 1.00 92.38 329 PHE A N 1
ATOM 2541 C CA . PHE A 1 329 ? 8.347 14.113 -26.342 1.00 92.38 329 PHE A CA 1
ATOM 2542 C C . PHE A 1 329 ? 8.954 13.734 -24.986 1.00 92.38 329 PHE A C 1
ATOM 2544 O O . PHE A 1 329 ? 8.529 12.731 -24.410 1.00 92.38 329 PHE A O 1
ATOM 2551 N N . ALA A 1 330 ? 9.885 14.522 -24.433 1.00 92.44 330 ALA A N 1
ATOM 2552 C CA . ALA A 1 330 ? 10.604 14.104 -23.223 1.00 92.44 330 ALA A CA 1
ATOM 2553 C C . ALA A 1 330 ? 9.700 13.997 -21.986 1.00 92.44 330 ALA A C 1
ATOM 2555 O O . ALA A 1 330 ? 9.741 12.976 -21.304 1.00 92.44 330 ALA A O 1
ATOM 2556 N N . MET A 1 331 ? 8.866 15.003 -21.701 1.00 94.31 331 MET A N 1
ATOM 2557 C CA . MET A 1 331 ? 7.990 14.987 -20.517 1.00 94.31 331 MET A CA 1
ATOM 2558 C C . MET A 1 331 ? 6.984 13.816 -20.534 1.00 94.31 331 MET A C 1
ATOM 2560 O O . MET A 1 331 ? 6.883 13.127 -19.515 1.00 94.31 331 MET A O 1
ATOM 2564 N N . PRO A 1 332 ? 6.288 13.511 -21.655 1.00 97.19 332 PRO A N 1
ATOM 2565 C CA . PRO A 1 332 ? 5.466 12.306 -21.759 1.00 97.19 332 PRO A CA 1
ATOM 2566 C C . PRO A 1 332 ? 6.244 11.012 -21.511 1.00 97.19 332 PRO A C 1
ATOM 2568 O O . PRO A 1 332 ? 5.751 10.130 -20.805 1.00 97.19 332 PRO A O 1
ATOM 2571 N N . VAL A 1 333 ? 7.452 10.892 -22.078 1.00 96.94 333 VAL A N 1
ATOM 2572 C CA . VAL A 1 333 ? 8.299 9.708 -21.889 1.00 96.94 333 VAL A CA 1
ATOM 2573 C C . VAL A 1 333 ? 8.664 9.567 -20.417 1.00 96.94 333 VAL A C 1
ATOM 2575 O O . VAL A 1 333 ? 8.338 8.536 -19.841 1.00 96.94 333 VAL A O 1
ATOM 2578 N N . ILE A 1 334 ? 9.223 10.607 -19.787 1.00 97.50 334 ILE A N 1
ATOM 2579 C CA . ILE A 1 334 ? 9.592 10.589 -18.364 1.00 97.50 334 ILE A CA 1
ATOM 2580 C C . ILE A 1 334 ? 8.375 10.233 -17.508 1.00 97.50 334 ILE A C 1
ATOM 2582 O O . ILE A 1 334 ? 8.447 9.288 -16.730 1.00 97.50 334 ILE A O 1
ATOM 2586 N N . GLY A 1 335 ? 7.237 10.911 -17.689 1.00 98.38 335 GLY A N 1
ATOM 2587 C CA . GLY A 1 335 ? 6.029 10.650 -16.900 1.00 98.38 335 GLY A CA 1
ATOM 2588 C C . GLY A 1 335 ? 5.552 9.200 -17.005 1.00 98.38 335 GLY A C 1
ATOM 2589 O O . GLY A 1 335 ? 5.232 8.576 -15.995 1.00 98.38 335 GLY A O 1
ATOM 2590 N N . SER A 1 336 ? 5.569 8.627 -18.211 1.00 98.25 336 SER A N 1
ATOM 2591 C CA . SER A 1 336 ? 5.189 7.225 -18.417 1.00 98.25 336 SER A CA 1
ATOM 2592 C C . SER A 1 336 ? 6.233 6.218 -17.918 1.00 98.25 336 SER A C 1
ATOM 2594 O O . SER A 1 336 ? 5.859 5.134 -17.479 1.00 98.25 336 SER A O 1
ATOM 2596 N N . SER A 1 337 ? 7.522 6.566 -17.950 1.00 97.94 337 SER A N 1
ATOM 2597 C CA . SER A 1 337 ? 8.617 5.754 -17.408 1.00 97.94 337 SER A CA 1
ATOM 2598 C C . SER A 1 337 ? 8.562 5.685 -15.883 1.00 97.94 337 SER A C 1
ATOM 2600 O O . SER A 1 337 ? 8.682 4.605 -15.308 1.00 97.94 337 SER A O 1
ATOM 2602 N N . LEU A 1 338 ? 8.304 6.820 -15.224 1.00 98.50 338 LEU A N 1
ATOM 2603 C CA . LEU A 1 338 ? 8.061 6.865 -13.782 1.00 98.50 338 LEU A CA 1
ATOM 2604 C C . LEU A 1 338 ? 6.809 6.062 -13.415 1.00 98.50 338 LEU A C 1
ATOM 2606 O O . LEU A 1 338 ? 6.811 5.328 -12.434 1.00 98.50 338 LEU A O 1
ATOM 2610 N N . PHE A 1 339 ? 5.750 6.147 -14.223 1.00 98.12 339 PHE A N 1
ATOM 2611 C CA . PHE A 1 339 ? 4.532 5.360 -14.025 1.00 98.12 339 PHE A CA 1
ATOM 2612 C C . PHE A 1 339 ? 4.780 3.847 -14.143 1.00 98.12 339 PHE A C 1
ATOM 2614 O O . PHE A 1 339 ? 4.270 3.080 -13.324 1.00 98.12 339 PHE A O 1
ATOM 2621 N N . LEU A 1 340 ? 5.592 3.422 -15.119 1.00 96.88 340 LEU A N 1
ATOM 2622 C CA . LEU A 1 340 ? 6.028 2.033 -15.268 1.00 96.88 340 LEU A CA 1
ATOM 2623 C C . LEU A 1 340 ? 6.777 1.536 -14.024 1.00 96.88 340 LEU A C 1
ATOM 2625 O O . LEU A 1 340 ? 6.499 0.438 -13.546 1.00 96.88 340 LEU A O 1
ATOM 2629 N N . ASP A 1 341 ? 7.698 2.344 -13.491 1.00 96.81 341 ASP A N 1
ATOM 2630 C CA . ASP A 1 341 ? 8.423 2.016 -12.258 1.00 96.81 341 ASP A CA 1
ATOM 2631 C C . ASP A 1 341 ? 7.497 1.971 -11.036 1.00 96.81 341 ASP A C 1
ATOM 2633 O O . ASP A 1 341 ? 7.633 1.079 -10.198 1.00 96.81 341 ASP A O 1
ATOM 2637 N N . ALA A 1 342 ? 6.543 2.898 -10.936 1.00 96.62 342 ALA A N 1
ATOM 2638 C CA . ALA A 1 342 ? 5.660 3.056 -9.785 1.00 96.62 342 ALA A CA 1
ATOM 2639 C C . ALA A 1 342 ? 4.656 1.907 -9.617 1.00 96.62 342 ALA A C 1
ATOM 2641 O O . ALA A 1 342 ? 4.396 1.486 -8.487 1.00 96.62 342 ALA A O 1
ATOM 2642 N N . TYR A 1 343 ? 4.122 1.379 -10.724 1.00 95.50 343 TYR A N 1
ATOM 2643 C CA . TYR A 1 343 ? 3.037 0.389 -10.727 1.00 95.50 343 TYR A CA 1
ATOM 2644 C C . TYR A 1 343 ? 3.418 -0.932 -11.421 1.00 95.50 343 TYR A C 1
ATOM 2646 O O . TYR A 1 343 ? 2.780 -1.322 -12.406 1.00 95.50 343 TYR A O 1
ATOM 2654 N N . PRO A 1 344 ? 4.429 -1.665 -10.915 1.00 92.25 344 PRO A N 1
ATOM 2655 C CA . PRO A 1 344 ? 4.778 -2.975 -11.448 1.00 92.25 344 PRO A CA 1
ATOM 2656 C C . PRO A 1 344 ? 3.677 -4.012 -11.146 1.00 92.25 344 PRO A C 1
ATOM 2658 O O . PRO A 1 344 ? 2.833 -3.800 -10.266 1.00 92.25 344 PRO A O 1
ATOM 2661 N N . PRO A 1 345 ? 3.672 -5.172 -11.830 1.00 89.50 345 PRO A N 1
ATOM 2662 C CA . PRO A 1 345 ? 2.704 -6.235 -11.572 1.00 89.50 345 PRO A CA 1
ATOM 2663 C C . PRO A 1 345 ? 2.641 -6.641 -10.091 1.00 89.50 345 PRO A C 1
ATOM 2665 O O . PRO A 1 345 ? 3.662 -6.896 -9.455 1.00 89.50 345 PRO A O 1
ATOM 2668 N N . GLY A 1 346 ? 1.426 -6.710 -9.539 1.00 90.44 346 GLY A N 1
ATOM 2669 C CA . GLY A 1 346 ? 1.185 -7.059 -8.131 1.00 90.44 346 GLY A CA 1
ATOM 2670 C C . GLY A 1 346 ? 1.353 -5.906 -7.129 1.00 90.44 346 GLY A C 1
ATOM 2671 O O . GLY A 1 346 ? 1.047 -6.085 -5.944 1.00 90.44 346 GLY A O 1
ATOM 2672 N N . ALA A 1 347 ? 1.790 -4.722 -7.572 1.00 93.31 347 ALA A N 1
ATOM 2673 C CA . ALA A 1 347 ? 1.804 -3.531 -6.729 1.00 93.31 347 ALA A CA 1
ATOM 2674 C C . ALA A 1 347 ? 0.384 -3.113 -6.322 1.00 93.31 347 ALA A C 1
ATOM 2676 O O . ALA A 1 347 ? -0.591 -3.308 -7.052 1.00 93.31 347 ALA A O 1
ATOM 2677 N N . HIS A 1 348 ? 0.269 -2.516 -5.136 1.00 94.50 348 HIS A N 1
ATOM 2678 C CA . HIS A 1 348 ? -0.976 -1.883 -4.717 1.00 94.50 348 HIS A CA 1
ATOM 2679 C C . HIS A 1 348 ? -1.183 -0.573 -5.489 1.00 94.50 348 HIS A C 1
ATOM 2681 O O . HIS A 1 348 ? -0.252 0.211 -5.657 1.00 94.50 348 HIS A O 1
ATOM 2687 N N . LEU A 1 349 ? -2.411 -0.329 -5.950 1.00 93.94 349 LEU A N 1
ATOM 2688 C CA . LEU A 1 349 ? -2.758 0.851 -6.747 1.00 93.94 349 LEU A CA 1
ATOM 2689 C C . LEU A 1 349 ? -3.076 2.053 -5.847 1.00 93.94 349 LEU A C 1
ATOM 2691 O O . LEU A 1 349 ? -4.239 2.449 -5.733 1.00 93.94 349 LEU A O 1
ATOM 2695 N N . PHE A 1 350 ? -2.044 2.607 -5.207 1.00 94.69 350 PHE A N 1
ATOM 2696 C CA . PHE A 1 350 ? -2.124 3.866 -4.457 1.00 94.69 350 PHE A CA 1
ATOM 2697 C C . PHE A 1 350 ? -2.614 5.035 -5.329 1.00 94.69 350 PHE A C 1
ATOM 2699 O O . PHE A 1 350 ? -2.744 4.916 -6.552 1.00 94.69 350 PHE A O 1
ATOM 2706 N N . ASP A 1 351 ? -2.941 6.162 -4.695 1.00 93.94 351 ASP A N 1
ATOM 2707 C CA . ASP A 1 351 ? -3.258 7.383 -5.429 1.00 93.94 351 ASP A CA 1
ATOM 2708 C C . ASP A 1 351 ? -2.024 7.878 -6.211 1.00 93.94 351 ASP A C 1
ATOM 2710 O O . ASP A 1 351 ? -0.932 7.978 -5.645 1.00 93.94 351 ASP A O 1
ATOM 2714 N N . PRO A 1 352 ? -2.149 8.171 -7.518 1.00 96.44 352 PRO A N 1
ATOM 2715 C CA . PRO A 1 352 ? -1.004 8.563 -8.329 1.00 96.44 352 PRO A CA 1
ATOM 2716 C C . PRO A 1 352 ? -0.399 9.909 -7.938 1.00 96.44 352 PRO A C 1
ATOM 2718 O O . PRO A 1 352 ? 0.778 10.119 -8.217 1.00 96.44 352 PRO A O 1
ATOM 2721 N N . VAL A 1 353 ? -1.156 10.808 -7.310 1.00 96.00 353 VAL A N 1
ATOM 2722 C CA . VAL A 1 353 ? -0.608 12.073 -6.819 1.00 96.00 353 VAL A CA 1
ATOM 2723 C C . VAL A 1 353 ? 0.289 11.805 -5.620 1.00 96.00 353 VAL A C 1
ATOM 2725 O O . VAL A 1 353 ? 1.444 12.219 -5.648 1.00 96.00 353 VAL A O 1
ATOM 2728 N N . ASP A 1 354 ? -0.193 11.047 -4.635 1.00 93.62 354 ASP A N 1
ATOM 2729 C CA . ASP A 1 354 ? 0.585 10.709 -3.436 1.00 93.62 354 ASP A CA 1
ATOM 2730 C C . ASP A 1 354 ? 1.858 9.926 -3.792 1.00 93.62 354 ASP A C 1
ATOM 2732 O O . ASP A 1 354 ? 2.934 10.199 -3.263 1.00 93.62 354 ASP A O 1
ATOM 2736 N N . VAL A 1 355 ? 1.764 8.993 -4.746 1.00 96.62 355 VAL A N 1
ATOM 2737 C CA . VAL A 1 355 ? 2.924 8.237 -5.242 1.00 96.62 355 VAL A CA 1
ATOM 2738 C C . VAL A 1 355 ? 3.937 9.141 -5.936 1.00 96.62 355 VAL A C 1
ATOM 2740 O O . VAL A 1 355 ? 5.137 8.998 -5.710 1.00 96.62 355 VAL A O 1
ATOM 2743 N N . PHE A 1 356 ? 3.474 10.064 -6.781 1.00 98.00 356 PHE A N 1
ATOM 2744 C CA . PHE A 1 356 ? 4.367 10.968 -7.497 1.00 98.00 356 PHE A CA 1
ATOM 2745 C C . PHE A 1 356 ? 5.125 11.889 -6.539 1.00 98.00 356 PHE A C 1
ATOM 2747 O O . PHE A 1 356 ? 6.353 11.983 -6.616 1.00 98.00 356 PHE A O 1
ATOM 2754 N N . GLU A 1 357 ? 4.392 12.515 -5.617 1.00 95.44 357 GLU A N 1
ATOM 2755 C CA . GLU A 1 357 ? 4.965 13.423 -4.626 1.00 95.44 357 GLU A CA 1
ATOM 2756 C C . GLU A 1 357 ? 5.904 12.694 -3.668 1.00 95.44 357 GLU A C 1
ATOM 2758 O O . GLU A 1 357 ? 7.013 13.161 -3.423 1.00 95.44 357 GLU A O 1
ATOM 2763 N N . GLY A 1 358 ? 5.494 11.520 -3.180 1.00 93.19 358 GLY A N 1
ATOM 2764 C CA . GLY A 1 358 ? 6.281 10.741 -2.233 1.00 93.19 358 GLY A CA 1
ATOM 2765 C C . GLY A 1 358 ? 7.568 10.172 -2.830 1.00 93.19 358 GLY A C 1
ATOM 2766 O O . GLY A 1 358 ? 8.576 10.117 -2.133 1.00 93.19 358 GLY A O 1
ATOM 2767 N N . LEU A 1 359 ? 7.565 9.742 -4.099 1.00 96.12 359 LEU A N 1
ATOM 2768 C CA . LEU A 1 359 ? 8.686 8.981 -4.672 1.00 96.12 359 LEU A CA 1
ATOM 2769 C C . LEU A 1 359 ? 9.570 9.758 -5.655 1.00 96.12 359 LEU A C 1
ATOM 2771 O O . LEU A 1 359 ? 10.754 9.435 -5.765 1.00 96.12 359 LEU A O 1
ATOM 2775 N N . TYR A 1 360 ? 9.032 10.733 -6.398 1.00 97.44 360 TYR A N 1
ATOM 2776 C CA . TYR A 1 360 ? 9.725 11.280 -7.574 1.00 97.44 360 TYR A CA 1
ATOM 2777 C C . TYR A 1 360 ? 9.918 12.799 -7.562 1.00 97.44 360 TYR A C 1
ATOM 2779 O O . TYR A 1 360 ? 10.910 13.261 -8.132 1.00 97.44 360 TYR A O 1
ATOM 2787 N N . SER A 1 361 ? 9.041 13.577 -6.916 1.00 94.94 361 SER A N 1
ATOM 2788 C CA . SER A 1 361 ? 9.098 15.051 -6.940 1.00 94.94 361 SER A CA 1
ATOM 2789 C C . SER A 1 361 ? 10.458 15.615 -6.515 1.00 94.94 361 SER A C 1
ATOM 2791 O O . SER A 1 361 ? 11.031 16.441 -7.225 1.00 94.94 361 SER A O 1
ATOM 2793 N N . ASP A 1 362 ? 11.030 15.135 -5.410 1.00 93.56 362 ASP A N 1
ATOM 2794 C CA . ASP A 1 362 ? 12.329 15.613 -4.913 1.00 93.56 362 ASP A CA 1
ATOM 2795 C C . ASP A 1 362 ? 13.478 15.338 -5.889 1.00 93.56 362 ASP A C 1
ATOM 2797 O O . ASP A 1 362 ? 14.368 16.170 -6.074 1.00 93.56 362 ASP A O 1
ATOM 2801 N N . MET A 1 363 ? 13.459 14.167 -6.525 1.00 94.38 363 MET A N 1
ATOM 2802 C CA . MET A 1 363 ? 14.459 13.787 -7.517 1.00 94.38 363 MET A CA 1
ATOM 2803 C C . MET A 1 363 ? 14.335 14.644 -8.778 1.00 94.38 363 MET A C 1
ATOM 2805 O O . MET A 1 363 ? 15.341 15.150 -9.269 1.00 94.38 363 MET A O 1
ATOM 2809 N N . LEU A 1 364 ? 13.114 14.876 -9.265 1.00 94.69 364 LEU A N 1
ATOM 2810 C CA . LEU A 1 364 ? 12.882 15.717 -10.441 1.00 94.69 364 LEU A CA 1
ATOM 2811 C C . LEU A 1 364 ? 13.244 17.180 -10.182 1.00 94.69 364 LEU A C 1
ATOM 2813 O O . LEU A 1 364 ? 13.825 17.824 -11.053 1.00 94.69 364 LEU A O 1
ATOM 2817 N N . ASN A 1 365 ? 12.972 17.687 -8.975 1.00 91.94 365 ASN A N 1
ATOM 2818 C CA . ASN A 1 365 ? 13.433 19.005 -8.548 1.00 91.94 365 ASN A CA 1
ATOM 2819 C C . ASN A 1 365 ? 14.947 19.126 -8.719 1.00 91.94 365 ASN A C 1
ATOM 2821 O O . ASN A 1 365 ? 15.408 20.078 -9.346 1.00 91.94 365 ASN A O 1
ATOM 2825 N N . ARG A 1 366 ? 15.726 18.150 -8.239 1.00 91.12 366 ARG A N 1
ATOM 2826 C CA . ARG A 1 366 ? 17.188 18.149 -8.410 1.00 91.12 366 ARG A CA 1
ATOM 2827 C C . ARG A 1 366 ? 17.613 17.978 -9.868 1.00 91.12 366 ARG A C 1
ATOM 2829 O O . ARG A 1 366 ? 18.471 18.732 -10.323 1.00 91.12 366 ARG A O 1
ATOM 2836 N N . ALA A 1 367 ? 16.980 17.069 -10.612 1.00 89.25 367 ALA A N 1
ATOM 2837 C CA . ALA A 1 367 ? 17.282 16.827 -12.024 1.00 89.25 367 ALA A CA 1
ATOM 2838 C C . ALA A 1 367 ? 17.072 18.081 -12.893 1.00 89.25 367 ALA A C 1
ATOM 2840 O O . ALA A 1 367 ? 17.877 18.360 -13.778 1.00 89.25 367 ALA A O 1
ATOM 2841 N N . PHE A 1 368 ? 16.036 18.878 -12.610 1.00 86.94 368 PHE A N 1
ATOM 2842 C CA . PHE A 1 368 ? 15.716 20.094 -13.369 1.00 86.94 368 PHE A CA 1
ATOM 2843 C C . PHE A 1 368 ? 16.304 21.386 -12.778 1.00 86.94 368 PHE A C 1
ATOM 2845 O O . PHE A 1 368 ? 16.243 22.428 -13.426 1.00 86.94 368 PHE A O 1
ATOM 2852 N N . SER A 1 369 ? 16.899 21.354 -11.578 1.00 76.44 369 SER A N 1
ATOM 2853 C CA . SER A 1 369 ? 17.432 22.553 -10.896 1.00 76.44 369 SER A CA 1
ATOM 2854 C C . SER A 1 369 ? 18.556 23.261 -11.658 1.00 76.44 369 SER A C 1
ATOM 2856 O O . SER A 1 369 ? 18.750 24.461 -11.484 1.00 76.44 369 SER A O 1
ATOM 2858 N N . ASN A 1 370 ? 19.301 22.539 -12.497 1.00 59.12 370 ASN A N 1
ATOM 2859 C CA . ASN A 1 370 ? 20.468 23.077 -13.199 1.00 59.12 370 ASN A CA 1
ATOM 2860 C C . ASN A 1 370 ? 20.172 23.542 -14.632 1.00 59.12 370 ASN A C 1
ATOM 2862 O O . ASN A 1 370 ? 21.081 24.015 -15.314 1.00 59.12 370 ASN A O 1
ATOM 2866 N N . GLU A 1 371 ? 18.927 23.425 -15.098 1.00 55.84 371 GLU A N 1
ATOM 2867 C CA . GLU A 1 371 ? 18.580 23.697 -16.488 1.00 55.84 371 GLU A CA 1
ATOM 2868 C C . GLU A 1 371 ? 17.506 24.787 -16.592 1.00 55.84 371 GLU A C 1
ATOM 2870 O O . GLU A 1 371 ? 16.305 24.525 -16.607 1.00 55.84 371 GLU A O 1
ATOM 2875 N N . SER A 1 372 ? 17.937 26.045 -16.731 1.00 51.72 372 SER A N 1
ATOM 2876 C CA . SER A 1 372 ? 17.097 27.073 -17.356 1.00 51.72 372 SER A CA 1
ATOM 2877 C C . SER A 1 372 ? 16.905 26.679 -18.820 1.00 51.72 372 SER A C 1
ATOM 2879 O O . SER A 1 372 ? 17.710 27.063 -19.668 1.00 51.72 372 SER A O 1
ATOM 2881 N N . MET A 1 373 ? 15.895 25.857 -19.111 1.00 57.41 373 MET A N 1
ATOM 2882 C CA . MET A 1 373 ? 15.670 25.335 -20.458 1.00 57.41 373 MET A CA 1
ATOM 2883 C C . MET A 1 373 ? 14.958 26.375 -21.332 1.00 57.41 373 MET A C 1
ATOM 2885 O O . MET A 1 373 ? 13.793 26.692 -21.069 1.00 57.41 373 MET A O 1
ATOM 2889 N N . PRO A 1 374 ? 15.612 26.903 -22.385 1.00 50.81 374 PRO A N 1
ATOM 2890 C CA . PRO A 1 374 ? 14.955 27.749 -23.367 1.00 50.81 374 PRO A CA 1
ATOM 2891 C C . PRO A 1 374 ? 13.922 26.927 -24.142 1.00 50.81 374 PRO A C 1
ATOM 2893 O O . PRO A 1 374 ? 14.242 25.895 -24.726 1.00 50.81 374 PRO A O 1
ATOM 2896 N N . LEU A 1 375 ? 12.678 27.391 -24.179 1.00 50.25 375 LEU A N 1
ATOM 2897 C CA . LEU A 1 375 ? 11.646 26.898 -25.082 1.00 50.25 375 LEU A CA 1
ATOM 2898 C C . LEU A 1 375 ? 11.530 27.870 -26.258 1.00 50.25 375 LEU A C 1
ATOM 2900 O O . LEU A 1 375 ? 11.233 29.050 -26.076 1.00 50.25 375 LEU A O 1
ATOM 2904 N N . GLY A 1 376 ? 11.746 27.360 -27.471 1.00 47.94 376 GLY A N 1
ATOM 2905 C CA . GLY A 1 376 ? 11.602 28.127 -28.712 1.00 47.94 376 GLY A CA 1
ATOM 2906 C C . GLY A 1 376 ? 12.908 28.309 -29.485 1.00 47.94 376 GLY A C 1
ATOM 2907 O O . GLY A 1 376 ? 14.006 28.121 -28.970 1.00 47.94 376 GLY A O 1
ATOM 2908 N N . ARG A 1 377 ? 12.779 28.655 -30.770 1.00 48.78 377 ARG A N 1
ATOM 2909 C CA . ARG A 1 377 ? 13.904 28.843 -31.711 1.00 48.78 377 ARG A CA 1
ATOM 2910 C C . ARG A 1 377 ? 14.738 30.100 -31.404 1.00 48.78 377 ARG A C 1
ATOM 2912 O O . ARG A 1 377 ? 15.809 30.279 -31.969 1.00 48.78 377 ARG A O 1
ATOM 2919 N N . ASP A 1 378 ? 14.204 30.951 -30.539 1.00 51.84 378 ASP A N 1
ATOM 2920 C CA . ASP A 1 378 ? 14.618 32.298 -30.152 1.00 51.84 378 ASP A CA 1
ATOM 2921 C C . ASP A 1 378 ? 15.062 32.396 -28.678 1.00 51.84 378 ASP A C 1
ATOM 2923 O O . ASP A 1 378 ? 15.467 33.469 -28.233 1.00 51.84 378 ASP A O 1
ATOM 2927 N N . GLY A 1 379 ? 15.001 31.297 -27.909 1.00 55.28 379 GLY A N 1
ATOM 2928 C CA . GLY A 1 379 ? 15.573 31.182 -26.558 1.00 55.28 379 GLY A CA 1
ATOM 2929 C C . GLY A 1 379 ? 15.012 32.142 -25.499 1.00 55.28 379 GLY A C 1
ATOM 2930 O O . GLY A 1 379 ? 15.581 32.256 -24.418 1.00 55.28 379 GLY A O 1
ATOM 2931 N N . SER A 1 380 ? 13.916 32.842 -25.803 1.00 54.38 380 SER A N 1
ATOM 2932 C CA . SER A 1 380 ? 13.413 33.972 -25.009 1.00 54.38 380 SER A CA 1
ATOM 2933 C C . SER A 1 380 ? 12.377 33.573 -23.948 1.00 54.38 380 SER A C 1
ATOM 2935 O O . SER A 1 380 ? 12.053 34.379 -23.080 1.00 54.38 380 SER A O 1
ATOM 2937 N N . THR A 1 381 ? 11.870 32.334 -23.987 1.00 56.50 381 THR A N 1
ATOM 2938 C CA . THR A 1 381 ? 10.878 31.826 -23.028 1.00 56.50 381 THR A CA 1
ATOM 2939 C C . THR A 1 381 ? 11.472 30.652 -22.254 1.00 56.50 381 THR A C 1
ATOM 2941 O O . THR A 1 381 ? 11.578 29.555 -22.788 1.00 56.50 381 THR A O 1
ATOM 2944 N N . CYS A 1 382 ? 11.873 30.858 -21.001 1.00 62.91 382 CYS A N 1
ATOM 2945 C CA . CYS A 1 382 ? 12.313 29.766 -20.127 1.00 62.91 382 CYS A CA 1
ATOM 2946 C C . CYS A 1 382 ? 11.119 29.258 -19.317 1.00 62.91 382 CYS A C 1
ATOM 2948 O O . CYS A 1 382 ? 10.447 30.052 -18.656 1.00 62.91 382 CYS A O 1
ATOM 2950 N N . MET A 1 383 ? 10.852 27.949 -19.347 1.00 67.25 383 MET A N 1
ATOM 2951 C CA . MET A 1 383 ? 9.893 27.367 -18.405 1.00 67.25 383 MET A CA 1
ATOM 2952 C C . MET A 1 383 ? 10.577 27.136 -17.054 1.00 67.25 383 MET A C 1
ATOM 2954 O O . MET A 1 383 ? 11.684 26.597 -17.029 1.00 67.25 383 MET A O 1
ATOM 2958 N N . PRO A 1 384 ? 9.942 27.516 -15.933 1.00 79.38 384 PRO A N 1
ATOM 2959 C CA . PRO A 1 384 ? 10.455 27.169 -14.616 1.00 79.38 384 PRO A CA 1
ATOM 2960 C C . PRO A 1 384 ? 10.431 25.647 -14.428 1.00 79.38 384 PRO A C 1
ATOM 2962 O O . PRO A 1 384 ? 9.542 24.968 -14.950 1.00 79.38 384 PRO A O 1
ATOM 2965 N N . SER A 1 385 ? 11.376 25.125 -13.644 1.00 81.75 385 SER A N 1
ATOM 2966 C CA . SER A 1 385 ? 11.481 23.697 -13.311 1.00 81.75 385 SER A CA 1
ATOM 2967 C C . SER A 1 385 ? 10.168 23.129 -12.766 1.00 81.75 385 SER A C 1
ATOM 2969 O O . SER A 1 385 ? 9.752 22.055 -13.188 1.00 81.75 385 SER A O 1
ATOM 2971 N N . ASP A 1 386 ? 9.458 23.886 -11.926 1.00 86.56 386 ASP A N 1
ATOM 2972 C CA . ASP A 1 386 ? 8.141 23.505 -11.403 1.00 86.56 386 ASP A CA 1
ATOM 2973 C C . ASP A 1 386 ? 7.125 23.225 -12.527 1.00 86.56 386 ASP A C 1
ATOM 2975 O O . ASP A 1 386 ? 6.427 22.215 -12.506 1.00 86.56 386 ASP A O 1
ATOM 2979 N N . GLY A 1 387 ? 7.118 24.037 -13.590 1.00 87.94 387 GLY A N 1
ATOM 2980 C CA . GLY A 1 387 ? 6.255 23.815 -14.752 1.00 87.94 387 GLY A CA 1
ATOM 2981 C C . GLY A 1 387 ? 6.550 22.495 -15.474 1.00 87.94 387 GLY A C 1
ATOM 2982 O O . GLY A 1 387 ? 5.624 21.805 -15.900 1.00 87.94 387 GLY A O 1
ATOM 2983 N N . LEU A 1 388 ? 7.826 22.106 -15.569 1.00 88.75 388 LEU A N 1
ATOM 2984 C CA . LEU A 1 388 ? 8.227 20.817 -16.143 1.00 88.75 388 LEU A CA 1
ATOM 2985 C C . LEU A 1 388 ? 7.797 19.649 -15.248 1.00 88.75 388 LEU A C 1
ATOM 2987 O O . LEU A 1 388 ? 7.256 18.665 -15.749 1.00 88.75 388 LEU A O 1
ATOM 2991 N N . ILE A 1 389 ? 7.960 19.773 -13.928 1.00 94.00 389 ILE A N 1
ATOM 2992 C CA . ILE A 1 389 ? 7.522 18.754 -12.962 1.00 94.00 389 ILE A CA 1
ATOM 2993 C C . ILE A 1 389 ? 6.010 18.554 -13.047 1.00 94.00 389 ILE A C 1
ATOM 2995 O O . ILE A 1 389 ? 5.556 17.412 -13.124 1.00 94.00 389 ILE A O 1
ATOM 2999 N N . GLN A 1 390 ? 5.228 19.636 -13.125 1.00 95.06 390 GLN A N 1
ATOM 3000 C CA . GLN A 1 390 ? 3.776 19.539 -13.291 1.00 95.06 390 GLN A CA 1
ATOM 3001 C C . GLN A 1 390 ? 3.382 18.851 -14.607 1.00 95.06 390 GLN A C 1
ATOM 3003 O O . GLN A 1 390 ? 2.419 18.084 -14.625 1.00 95.06 390 GLN A O 1
ATOM 3008 N N . LEU A 1 391 ? 4.129 19.052 -15.700 1.00 95.50 391 LEU A N 1
ATOM 3009 C CA . LEU A 1 391 ? 3.898 18.330 -16.958 1.00 95.50 391 LEU A CA 1
ATOM 3010 C C . LEU A 1 391 ? 4.195 16.831 -16.822 1.00 95.50 391 LEU A C 1
ATOM 3012 O O . LEU A 1 391 ? 3.379 16.007 -17.241 1.00 95.50 391 LEU A O 1
ATOM 3016 N N . VAL A 1 392 ? 5.325 16.461 -16.208 1.00 97.81 392 VAL A N 1
ATOM 3017 C CA . VAL A 1 392 ? 5.659 15.051 -15.934 1.00 97.81 392 VAL A CA 1
ATOM 3018 C C . VAL A 1 392 ? 4.577 14.411 -15.061 1.00 97.81 392 VAL A C 1
ATOM 3020 O O . VAL A 1 392 ? 4.080 13.334 -15.395 1.00 97.81 392 VAL A O 1
ATOM 3023 N N . LYS A 1 393 ? 4.153 15.097 -13.993 1.00 98.50 393 LYS A N 1
ATOM 3024 C CA . LYS A 1 393 ? 3.072 14.664 -13.100 1.00 98.50 393 LYS A CA 1
ATOM 3025 C C . LYS A 1 393 ? 1.757 14.474 -13.851 1.00 98.50 393 LYS A C 1
ATOM 3027 O O . LYS A 1 393 ? 1.096 13.452 -13.680 1.00 98.50 393 LYS A O 1
ATOM 3032 N N . ALA A 1 394 ? 1.386 15.413 -14.721 1.00 98.31 394 ALA A N 1
ATOM 3033 C CA . ALA A 1 394 ? 0.174 15.311 -15.528 1.00 98.31 394 ALA A CA 1
ATOM 3034 C C . ALA A 1 394 ? 0.201 14.074 -16.442 1.00 98.31 394 ALA A C 1
ATOM 3036 O O . ALA A 1 394 ? -0.795 13.357 -16.537 1.00 98.31 394 ALA A O 1
ATOM 3037 N N . HIS A 1 395 ? 1.345 13.771 -17.065 1.00 98.38 395 HIS A N 1
ATOM 3038 C CA . HIS A 1 395 ? 1.506 12.553 -17.862 1.00 98.38 395 HIS A CA 1
ATOM 3039 C C . HIS A 1 395 ? 1.471 11.277 -17.015 1.00 98.38 395 HIS A C 1
ATOM 3041 O O . HIS A 1 395 ? 0.814 10.314 -17.411 1.00 98.38 395 HIS A O 1
ATOM 3047 N N . PHE A 1 396 ? 2.112 11.276 -15.845 1.00 98.62 396 PHE A N 1
ATOM 3048 C CA . PHE A 1 396 ? 2.079 10.166 -14.890 1.00 98.62 396 PHE A CA 1
ATOM 3049 C C . PHE A 1 396 ? 0.641 9.843 -14.443 1.00 98.62 396 PHE A C 1
ATOM 3051 O O . PHE A 1 396 ? 0.178 8.708 -14.571 1.00 98.62 396 PHE A O 1
ATOM 3058 N N . VAL A 1 397 ? -0.110 10.857 -13.997 1.00 98.31 397 VAL A N 1
ATOM 3059 C CA . VAL A 1 397 ? -1.520 10.728 -13.581 1.00 98.31 397 VAL A CA 1
ATOM 3060 C C . VAL A 1 397 ? -2.423 10.367 -14.769 1.00 98.31 397 VAL A C 1
ATOM 3062 O O . VAL A 1 397 ? -3.380 9.600 -14.624 1.00 98.31 397 VAL A O 1
ATOM 3065 N N . GLY A 1 398 ? -2.111 10.868 -15.965 1.00 97.69 398 GLY A N 1
ATOM 3066 C CA . GLY A 1 398 ? -2.791 10.494 -17.204 1.00 97.69 398 GLY A CA 1
ATOM 3067 C C . GLY A 1 398 ? -2.652 9.002 -17.520 1.00 97.69 398 GLY A C 1
ATOM 3068 O O . GLY A 1 398 ? -3.658 8.340 -17.780 1.00 97.69 398 GLY A O 1
ATOM 3069 N N . CYS A 1 399 ? -1.438 8.450 -17.410 1.00 97.44 399 CYS A N 1
ATOM 3070 C CA . CYS A 1 399 ? -1.192 7.012 -17.570 1.00 97.44 399 CYS A CA 1
ATOM 3071 C C . CYS A 1 399 ? -1.964 6.197 -16.524 1.00 97.44 399 CYS A C 1
ATOM 3073 O O . CYS A 1 399 ? -2.588 5.188 -16.853 1.00 97.44 399 CYS A O 1
ATOM 3075 N N . PHE A 1 400 ? -2.005 6.674 -15.277 1.00 96.81 400 PHE A N 1
ATOM 3076 C CA . PHE A 1 400 ? -2.805 6.050 -14.227 1.00 96.81 400 PHE A CA 1
ATOM 3077 C C . PHE A 1 400 ? -4.301 6.009 -14.585 1.00 96.81 400 PHE A C 1
ATOM 3079 O O . PHE A 1 400 ? -4.974 4.988 -14.421 1.00 96.81 400 PHE A O 1
ATOM 3086 N N . SER A 1 401 ? -4.832 7.114 -15.103 1.00 95.62 401 SER A N 1
ATOM 3087 C CA . SER A 1 401 ? -6.236 7.210 -15.515 1.00 95.62 401 SER A CA 1
ATOM 3088 C C . SER A 1 401 ? -6.562 6.244 -16.660 1.00 95.62 401 SER A C 1
ATOM 3090 O O . SER A 1 401 ? -7.646 5.662 -16.684 1.00 95.62 401 SER A O 1
ATOM 3092 N N . GLU A 1 402 ? -5.618 6.020 -17.580 1.00 94.62 402 GLU A N 1
ATOM 3093 C CA . GLU A 1 402 ? -5.742 5.013 -18.638 1.00 94.62 402 GLU A CA 1
ATOM 3094 C C . GLU A 1 402 ? -5.791 3.589 -18.064 1.00 94.62 402 GLU A C 1
ATOM 3096 O O . GLU A 1 402 ? -6.670 2.814 -18.449 1.00 94.62 402 GLU A O 1
ATOM 3101 N N . LEU A 1 403 ? -4.926 3.272 -17.091 1.00 93.50 403 LEU A N 1
ATOM 3102 C CA . LEU A 1 403 ? -4.919 1.981 -16.389 1.00 93.50 403 LEU A CA 1
ATOM 3103 C C . LEU A 1 403 ? -6.240 1.711 -15.664 1.00 93.50 403 LEU A C 1
ATOM 3105 O O . LEU A 1 403 ? -6.751 0.599 -15.698 1.00 93.50 403 LEU A O 1
ATOM 3109 N N . ALA A 1 404 ? -6.820 2.728 -15.025 1.00 88.56 404 ALA A N 1
ATOM 3110 C CA . ALA A 1 404 ? -8.096 2.581 -14.328 1.00 88.56 404 ALA A CA 1
ATOM 3111 C C . ALA A 1 404 ? -9.275 2.310 -15.281 1.00 88.56 404 ALA A C 1
ATOM 3113 O O . ALA A 1 404 ? -10.289 1.750 -14.865 1.00 88.56 404 ALA A O 1
ATOM 3114 N N . ARG A 1 405 ? -9.162 2.724 -16.550 1.00 88.69 405 ARG A N 1
ATOM 3115 C CA . ARG A 1 405 ? -10.245 2.659 -17.541 1.00 88.69 405 ARG A CA 1
ATOM 3116 C C . ARG A 1 405 ? -10.150 1.452 -18.474 1.00 88.69 405 ARG A C 1
ATOM 3118 O O . ARG A 1 405 ? -11.160 1.058 -19.056 1.00 88.69 405 ARG A O 1
ATOM 3125 N N . HIS A 1 406 ? -8.956 0.894 -18.645 1.00 83.62 406 HIS A N 1
ATOM 3126 C CA . HIS A 1 406 ? -8.671 -0.192 -19.576 1.00 83.62 406 HIS A CA 1
ATOM 3127 C C . HIS A 1 406 ? -8.095 -1.413 -18.859 1.00 83.62 406 HIS A C 1
ATOM 3129 O O . HIS A 1 406 ? -7.346 -1.297 -17.899 1.00 83.62 406 HIS A O 1
ATOM 3135 N N . SER A 1 407 ? -8.399 -2.606 -19.366 1.00 74.69 407 SER A N 1
ATOM 3136 C CA . SER A 1 407 ? -7.725 -3.831 -18.936 1.00 74.69 407 SER A CA 1
ATOM 3137 C C . SER A 1 407 ? -6.345 -3.902 -19.599 1.00 74.69 407 SER A C 1
ATOM 3139 O O . SER A 1 407 ? -6.255 -4.134 -20.801 1.00 74.69 407 SER A O 1
ATOM 3141 N N . GLY A 1 408 ? -5.285 -3.658 -18.831 1.00 86.94 408 GLY A N 1
ATOM 3142 C CA . GLY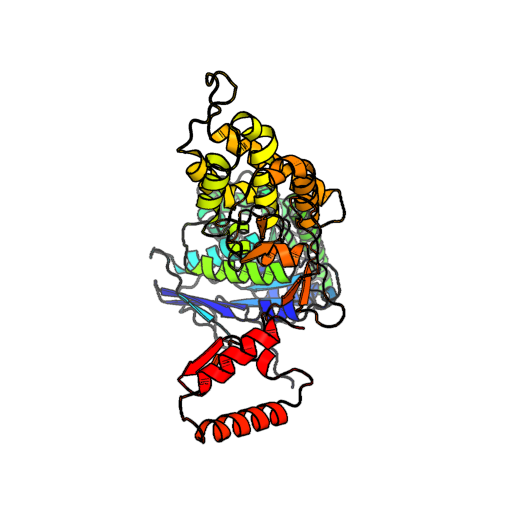 A 1 408 ? -3.891 -3.728 -19.275 1.00 86.94 408 GLY A CA 1
ATOM 3143 C C . GLY A 1 408 ? -2.925 -3.542 -18.105 1.00 86.94 408 GLY A C 1
ATOM 3144 O O . GLY A 1 408 ? -3.357 -3.363 -16.965 1.00 86.94 408 GLY A O 1
ATOM 3145 N N . SER A 1 409 ? -1.626 -3.593 -18.377 1.00 93.50 409 SER A N 1
ATOM 3146 C CA . SER A 1 409 ? -0.569 -3.314 -17.400 1.00 93.50 409 SER A CA 1
ATOM 3147 C C . SER A 1 409 ? 0.006 -1.900 -17.556 1.00 93.50 409 SER A C 1
ATOM 3149 O O . SER A 1 409 ? -0.214 -1.212 -18.559 1.00 93.50 409 SER A O 1
ATOM 3151 N N . ALA A 1 410 ? 0.815 -1.471 -16.582 1.00 95.38 410 ALA A N 1
ATOM 3152 C CA . ALA A 1 410 ? 1.611 -0.255 -16.728 1.00 95.38 410 ALA A CA 1
ATOM 3153 C C . ALA A 1 410 ? 2.583 -0.339 -17.922 1.00 95.38 410 ALA A C 1
ATOM 3155 O O . ALA A 1 410 ? 2.769 0.647 -18.639 1.00 95.38 410 ALA A O 1
ATOM 3156 N N . SER A 1 411 ? 3.132 -1.532 -18.188 1.00 94.94 411 SER A N 1
ATOM 3157 C CA . SER A 1 411 ? 4.002 -1.787 -19.340 1.00 94.94 411 SER A CA 1
ATOM 3158 C C . SER A 1 411 ? 3.266 -1.635 -20.673 1.00 94.94 411 SER A C 1
ATOM 3160 O O . SER A 1 411 ? 3.810 -1.020 -21.587 1.00 94.94 411 SER A O 1
ATOM 3162 N N . ASP A 1 412 ? 2.007 -2.068 -20.782 1.00 94.38 412 ASP A N 1
ATOM 3163 C CA . ASP A 1 412 ? 1.212 -1.906 -22.006 1.00 94.38 412 ASP A CA 1
ATOM 3164 C C . ASP A 1 412 ? 0.972 -0.429 -22.351 1.00 94.38 412 ASP A C 1
ATOM 3166 O O . ASP A 1 412 ? 1.066 -0.028 -23.516 1.00 94.38 412 ASP A O 1
ATOM 3170 N N . ILE A 1 413 ? 0.644 0.384 -21.341 1.00 95.88 413 ILE A N 1
ATOM 3171 C CA . ILE A 1 413 ? 0.401 1.828 -21.489 1.00 95.88 413 ILE A CA 1
ATOM 3172 C C . ILE A 1 413 ? 1.688 2.532 -21.912 1.00 95.88 413 ILE A C 1
ATOM 3174 O O . ILE A 1 413 ? 1.706 3.265 -22.905 1.00 95.88 413 ILE A O 1
ATOM 3178 N N . HIS A 1 414 ? 2.785 2.258 -21.206 1.00 96.88 414 HIS A N 1
ATOM 3179 C CA . HIS A 1 414 ? 4.084 2.838 -21.518 1.00 96.88 414 HIS A CA 1
ATOM 3180 C C . HIS A 1 414 ? 4.574 2.431 -22.920 1.00 96.88 414 HIS A C 1
ATOM 3182 O O . HIS A 1 414 ? 5.004 3.284 -23.695 1.00 96.88 414 HIS A O 1
ATOM 3188 N N . LEU A 1 415 ? 4.422 1.162 -23.313 1.00 95.19 415 LEU A N 1
ATOM 3189 C CA . LEU A 1 415 ? 4.802 0.678 -24.643 1.00 95.19 415 LEU A CA 1
ATOM 3190 C C . LEU A 1 415 ? 4.037 1.384 -25.770 1.00 95.19 415 LEU A C 1
ATOM 3192 O O . LEU A 1 415 ? 4.626 1.730 -26.798 1.00 95.19 415 LEU A O 1
ATOM 3196 N N . ARG A 1 416 ? 2.729 1.622 -25.598 1.00 94.44 416 ARG A N 1
ATOM 3197 C CA . ARG A 1 416 ? 1.936 2.399 -26.568 1.00 94.44 416 ARG A CA 1
ATOM 3198 C C . ARG A 1 416 ? 2.482 3.814 -26.731 1.00 94.44 416 ARG A C 1
ATOM 3200 O O . ARG A 1 416 ? 2.566 4.304 -27.859 1.00 94.44 416 ARG A O 1
ATOM 3207 N N . LEU A 1 417 ? 2.877 4.448 -25.628 1.00 95.38 417 LEU A N 1
ATOM 3208 C CA . LEU A 1 417 ? 3.481 5.775 -25.659 1.00 95.38 417 LEU A CA 1
ATOM 3209 C C . LEU A 1 417 ? 4.835 5.758 -26.375 1.00 95.38 417 LEU A C 1
ATOM 3211 O O . LEU A 1 417 ? 5.049 6.584 -27.261 1.00 95.38 417 LEU A O 1
ATOM 3215 N N . LEU A 1 418 ? 5.715 4.796 -26.079 1.00 95.75 418 LEU A N 1
ATOM 3216 C CA . LEU A 1 418 ? 7.007 4.672 -26.763 1.00 95.75 418 LEU A CA 1
ATOM 3217 C C . LEU A 1 418 ? 6.840 4.534 -28.281 1.00 95.75 418 LEU A C 1
ATOM 3219 O O . LEU A 1 418 ? 7.488 5.263 -29.036 1.00 95.75 418 LEU A O 1
ATOM 3223 N N . ARG A 1 419 ? 5.919 3.672 -28.730 1.00 94.06 419 ARG A N 1
ATOM 3224 C CA . ARG A 1 419 ? 5.634 3.444 -30.158 1.00 94.06 419 ARG A CA 1
ATOM 3225 C C . ARG A 1 419 ? 5.159 4.700 -30.887 1.00 94.06 419 ARG A C 1
ATOM 3227 O O . ARG A 1 419 ? 5.471 4.876 -32.064 1.00 94.06 419 ARG A O 1
ATOM 3234 N N . ARG A 1 420 ? 4.465 5.618 -30.204 1.00 94.25 420 ARG A N 1
ATOM 3235 C CA . ARG A 1 420 ? 4.055 6.912 -30.782 1.00 94.25 420 ARG A CA 1
ATOM 3236 C C . ARG A 1 420 ? 5.253 7.778 -31.183 1.00 94.25 420 ARG A C 1
ATOM 3238 O O . ARG A 1 420 ? 5.146 8.571 -32.115 1.00 94.25 420 ARG A O 1
ATOM 3245 N N . PHE A 1 421 ? 6.393 7.603 -30.519 1.00 93.62 421 PHE A N 1
ATOM 3246 C CA . PHE A 1 421 ? 7.607 8.386 -30.743 1.00 93.62 421 PHE A CA 1
ATOM 3247 C C . PHE A 1 421 ? 8.679 7.655 -31.556 1.00 93.62 421 PHE A C 1
ATOM 3249 O O . PHE A 1 421 ? 9.829 8.085 -31.583 1.00 93.62 421 PHE A O 1
ATOM 3256 N N . LYS A 1 422 ? 8.308 6.602 -32.295 1.00 92.31 422 LYS A N 1
ATOM 3257 C CA . LYS A 1 422 ? 9.198 5.822 -33.175 1.00 92.31 422 LYS A CA 1
ATOM 3258 C C . LYS A 1 422 ? 10.197 6.663 -33.981 1.00 92.31 422 LYS A C 1
ATOM 3260 O O . LYS A 1 422 ? 11.381 6.345 -34.029 1.00 92.31 422 LYS A O 1
ATOM 3265 N N . SER A 1 423 ? 9.737 7.755 -34.595 1.00 90.69 423 SER A N 1
ATOM 3266 C CA . SER A 1 423 ? 10.581 8.652 -35.401 1.00 90.69 423 SER A CA 1
ATOM 3267 C C . SER A 1 423 ? 11.661 9.381 -34.594 1.00 90.69 423 SER A C 1
ATOM 3269 O O . SER A 1 423 ? 12.725 9.691 -35.125 1.00 90.69 423 SER A O 1
ATOM 3271 N N . HIS A 1 424 ? 11.408 9.649 -33.313 1.00 91.19 424 HIS A N 1
ATOM 3272 C CA . HIS A 1 424 ? 12.368 10.284 -32.414 1.00 91.19 424 HIS A CA 1
ATOM 3273 C C . HIS A 1 424 ? 13.434 9.270 -32.009 1.00 91.19 424 HIS A C 1
ATOM 3275 O O . HIS A 1 424 ? 14.625 9.562 -32.096 1.00 91.19 424 HIS A O 1
ATOM 3281 N N . TRP A 1 425 ? 13.016 8.043 -31.696 1.00 93.00 425 TRP A N 1
ATOM 3282 C CA . TRP A 1 425 ? 13.913 6.965 -31.295 1.00 93.00 425 TRP A CA 1
ATOM 3283 C C . TRP A 1 425 ? 14.938 6.576 -32.358 1.00 93.00 425 TRP A C 1
ATOM 3285 O O . TRP A 1 425 ? 16.053 6.215 -32.005 1.00 93.00 425 TRP A O 1
ATOM 3295 N N . LEU A 1 426 ? 14.626 6.724 -33.650 1.00 90.12 426 LEU A N 1
ATOM 3296 C CA . LEU A 1 426 ? 15.598 6.512 -34.735 1.00 90.12 426 LEU A CA 1
ATOM 3297 C C . LEU A 1 426 ? 16.820 7.447 -34.660 1.00 90.12 426 LEU A C 1
ATOM 3299 O O . LEU A 1 426 ? 17.855 7.153 -35.251 1.00 90.12 426 LEU A O 1
ATOM 3303 N N . ARG A 1 427 ? 16.703 8.584 -33.963 1.00 88.31 427 ARG A N 1
ATOM 3304 C CA . ARG A 1 427 ? 17.750 9.612 -33.858 1.00 88.31 427 ARG A CA 1
ATOM 3305 C C . ARG A 1 427 ? 18.511 9.554 -32.530 1.00 88.31 427 ARG A C 1
ATOM 3307 O O . ARG A 1 427 ? 19.556 10.186 -32.414 1.00 88.31 427 ARG A O 1
ATOM 3314 N N . ILE A 1 428 ? 18.007 8.813 -31.540 1.00 89.06 428 ILE A N 1
ATOM 3315 C CA . ILE A 1 428 ? 18.494 8.851 -30.156 1.00 89.06 428 ILE A CA 1
ATOM 3316 C C . ILE A 1 428 ? 18.970 7.461 -29.742 1.00 89.06 428 ILE A C 1
ATOM 3318 O O . ILE A 1 428 ? 18.234 6.479 -29.834 1.00 89.06 428 ILE A O 1
ATOM 3322 N N . HIS A 1 429 ? 20.199 7.400 -29.237 1.00 90.75 429 HIS A N 1
ATOM 3323 C CA . HIS A 1 429 ? 20.833 6.176 -28.763 1.00 90.75 429 HIS A CA 1
ATOM 3324 C C . HIS A 1 429 ? 21.583 6.466 -27.464 1.00 90.75 429 HIS A C 1
ATOM 3326 O O . HIS A 1 429 ? 22.187 7.527 -27.313 1.00 90.75 429 HIS A O 1
ATOM 3332 N N . SER A 1 430 ? 21.562 5.520 -26.529 1.00 90.19 430 SER A N 1
ATOM 3333 C CA . SER A 1 430 ? 22.378 5.575 -25.318 1.00 90.19 430 SER A CA 1
ATOM 3334 C C . SER A 1 430 ? 22.836 4.173 -24.945 1.00 90.19 430 SER A C 1
ATOM 3336 O O . SER A 1 430 ? 22.079 3.207 -25.038 1.00 90.19 430 SER A O 1
ATOM 3338 N N . THR A 1 431 ? 24.094 4.075 -24.524 1.00 90.31 431 THR A N 1
ATOM 3339 C CA . THR A 1 431 ? 24.678 2.874 -23.914 1.00 90.31 431 THR A CA 1
ATOM 3340 C C . THR A 1 431 ? 24.759 2.991 -22.391 1.00 90.31 431 THR A C 1
ATOM 3342 O O . THR A 1 431 ? 25.182 2.046 -21.731 1.00 90.31 431 THR A O 1
ATOM 3345 N N . ARG A 1 432 ? 24.371 4.145 -21.827 1.00 90.69 432 ARG A N 1
ATOM 3346 C CA . ARG A 1 432 ? 24.455 4.446 -20.390 1.00 90.69 432 ARG A CA 1
ATOM 3347 C C . ARG A 1 432 ? 23.136 4.214 -19.672 1.00 90.69 432 ARG A C 1
ATOM 3349 O O . ARG A 1 432 ? 23.134 3.650 -18.584 1.00 90.69 432 ARG A O 1
ATOM 3356 N N . LEU A 1 433 ? 22.028 4.583 -20.311 1.00 92.62 433 LEU A N 1
ATOM 3357 C CA . LEU A 1 433 ? 20.683 4.387 -19.783 1.00 92.62 433 LEU A CA 1
ATOM 3358 C C . LEU A 1 433 ? 19.790 3.670 -20.793 1.00 92.62 433 LEU A C 1
ATOM 3360 O O . LEU A 1 433 ? 19.923 3.835 -22.006 1.00 92.62 433 LEU A O 1
ATOM 3364 N N . CYS A 1 434 ? 18.862 2.861 -20.292 1.00 95.62 434 CYS A N 1
ATOM 3365 C CA . CYS A 1 434 ? 17.848 2.263 -21.139 1.00 95.62 434 CYS A CA 1
ATOM 3366 C C . CYS A 1 434 ? 16.810 3.324 -21.512 1.00 95.62 434 CYS A C 1
ATOM 3368 O O . CYS A 1 434 ? 16.010 3.726 -20.674 1.00 95.62 434 CYS A O 1
ATOM 3370 N N . LEU A 1 435 ? 16.784 3.732 -22.783 1.00 94.62 435 LEU A N 1
ATOM 3371 C CA . LEU A 1 435 ? 15.854 4.750 -23.294 1.00 94.62 435 LEU A CA 1
ATOM 3372 C C . LEU A 1 435 ? 14.373 4.339 -23.246 1.00 94.62 435 LEU A C 1
ATOM 3374 O O . LEU A 1 435 ? 13.511 5.183 -23.448 1.00 94.62 435 LEU A O 1
ATOM 3378 N N . SER A 1 436 ? 14.073 3.063 -22.977 1.00 94.75 436 SER A N 1
ATOM 3379 C CA . SER A 1 436 ? 12.698 2.637 -22.718 1.00 94.75 436 SER A CA 1
ATOM 3380 C C . SER A 1 436 ? 12.261 3.032 -21.313 1.00 94.75 436 SER A C 1
ATOM 3382 O O . SER A 1 436 ? 11.407 3.893 -21.180 1.00 94.75 436 SER A O 1
ATOM 3384 N N . CYS A 1 437 ? 12.841 2.449 -20.261 1.00 95.75 437 CYS A N 1
ATOM 3385 C CA . CYS A 1 437 ? 12.353 2.699 -18.904 1.00 95.75 437 CYS A CA 1
ATOM 3386 C C . CYS A 1 437 ? 13.006 3.890 -18.200 1.00 95.75 437 CYS A C 1
ATOM 3388 O O . CYS A 1 437 ? 12.504 4.301 -17.167 1.00 95.75 437 CYS A O 1
ATOM 3390 N N . LEU A 1 438 ? 14.146 4.402 -18.677 1.00 95.31 438 LEU A N 1
ATOM 3391 C CA . LEU A 1 438 ? 15.014 5.378 -17.989 1.00 95.31 438 LEU A CA 1
ATOM 3392 C C . LEU A 1 438 ? 15.546 4.924 -16.608 1.00 95.31 438 LEU A C 1
ATOM 3394 O O . LEU A 1 438 ? 16.455 5.537 -16.063 1.00 95.31 438 LEU A O 1
ATOM 3398 N N . SER A 1 439 ? 15.055 3.813 -16.063 1.00 92.44 439 SER A N 1
ATOM 3399 C CA . SER A 1 439 ? 15.351 3.320 -14.715 1.00 92.44 439 SER A CA 1
ATOM 3400 C C . SER A 1 439 ? 16.649 2.524 -14.591 1.00 92.44 439 SER A C 1
ATOM 3402 O O . SER A 1 439 ? 17.260 2.487 -13.526 1.00 92.44 439 SER A O 1
ATOM 3404 N N . HIS A 1 440 ? 17.085 1.848 -15.656 1.00 91.94 440 HIS A N 1
ATOM 3405 C CA . HIS A 1 440 ? 18.142 0.838 -15.562 1.00 91.94 440 HIS A CA 1
ATOM 3406 C C . HIS A 1 440 ? 19.241 1.015 -16.604 1.00 91.94 440 HIS A C 1
ATOM 3408 O O . HIS A 1 440 ? 19.010 1.516 -17.707 1.00 91.94 440 HIS A O 1
ATOM 3414 N N . VAL A 1 441 ? 20.427 0.513 -16.263 1.00 91.38 441 VAL A N 1
ATOM 3415 C CA . VAL A 1 441 ? 21.563 0.415 -17.182 1.00 91.38 441 VAL A CA 1
ATOM 3416 C C . VAL A 1 441 ? 21.271 -0.676 -18.222 1.00 91.38 441 VAL A C 1
ATOM 3418 O O . VAL A 1 441 ? 20.875 -1.790 -17.850 1.00 91.38 441 VAL A O 1
ATOM 3421 N N . PRO A 1 442 ? 21.417 -0.382 -19.523 1.00 92.94 442 PRO A N 1
ATOM 3422 C CA . PRO A 1 442 ? 21.084 -1.322 -20.575 1.00 92.94 442 PRO A CA 1
ATOM 3423 C C . PRO A 1 442 ? 22.194 -2.372 -20.750 1.00 92.94 442 PRO A C 1
ATOM 3425 O O . PRO A 1 442 ? 23.362 -2.117 -20.470 1.00 92.94 442 PRO A O 1
ATOM 3428 N N . GLN A 1 443 ? 21.823 -3.575 -21.192 1.00 91.69 443 GLN A N 1
ATOM 3429 C CA . GLN A 1 443 ? 22.727 -4.732 -21.306 1.00 91.69 443 GLN A CA 1
ATOM 3430 C C . GLN A 1 443 ? 22.629 -5.427 -22.669 1.00 91.69 443 GLN A C 1
ATOM 3432 O O . GLN A 1 443 ? 23.607 -5.998 -23.145 1.00 91.69 443 GLN A O 1
ATOM 3437 N N . TYR A 1 444 ? 21.461 -5.366 -23.310 1.00 90.56 444 TYR A N 1
ATOM 3438 C CA . TYR A 1 444 ? 21.151 -6.098 -24.532 1.00 90.56 444 TYR A CA 1
ATOM 3439 C C . TYR A 1 444 ? 21.135 -5.137 -25.720 1.00 90.56 444 TYR A C 1
ATOM 3441 O O . TYR A 1 444 ? 20.156 -4.422 -25.935 1.00 90.56 444 TYR A O 1
ATOM 3449 N N . GLY A 1 445 ? 22.249 -5.079 -26.452 1.00 90.06 445 GLY A N 1
ATOM 3450 C CA . GLY A 1 445 ? 22.385 -4.271 -27.666 1.00 90.06 445 GLY A CA 1
ATOM 3451 C C . GLY A 1 445 ? 21.733 -4.941 -28.873 1.00 90.06 445 GLY A C 1
ATOM 3452 O O . GLY A 1 445 ? 21.891 -6.143 -29.072 1.00 90.06 445 GLY A O 1
ATOM 3453 N N . LEU A 1 446 ? 21.019 -4.159 -29.679 1.00 89.62 446 LEU A N 1
ATOM 3454 C CA . LEU A 1 446 ? 20.324 -4.610 -30.882 1.00 89.62 446 LEU A CA 1
ATOM 3455 C C . LEU A 1 446 ? 21.032 -4.136 -32.157 1.00 89.62 446 LEU A C 1
ATOM 3457 O O . LEU A 1 446 ? 21.780 -3.158 -32.148 1.00 89.62 446 LEU A O 1
ATOM 3461 N N . SER A 1 447 ? 20.724 -4.777 -33.288 1.00 88.31 447 SER A N 1
ATOM 3462 C CA . SER A 1 447 ? 21.254 -4.404 -34.609 1.00 88.31 447 SER A CA 1
ATOM 3463 C C . SER A 1 447 ? 20.851 -2.995 -35.062 1.00 88.31 447 SER A C 1
ATOM 3465 O O . SER A 1 447 ? 21.568 -2.383 -35.848 1.00 88.31 447 SER A O 1
ATOM 3467 N N . CYS A 1 448 ? 19.745 -2.450 -34.542 1.00 90.56 448 CYS A N 1
ATOM 3468 C CA . CYS A 1 448 ? 19.322 -1.070 -34.789 1.00 90.56 448 CYS A CA 1
ATOM 3469 C C . CYS A 1 448 ? 20.123 -0.020 -33.999 1.00 90.56 448 CYS A C 1
ATOM 3471 O O . CYS A 1 448 ? 19.886 1.169 -34.175 1.00 90.56 448 CYS A O 1
ATOM 3473 N N . GLY A 1 449 ? 21.043 -0.436 -33.120 1.00 90.25 449 GLY A N 1
ATOM 3474 C CA . GLY A 1 449 ? 21.856 0.452 -32.285 1.00 90.25 449 GLY A CA 1
ATOM 3475 C C . GLY A 1 449 ? 21.243 0.793 -30.923 1.00 90.25 449 GLY A C 1
ATOM 3476 O O . GLY A 1 449 ? 21.933 1.349 -30.068 1.00 90.25 449 GLY A O 1
ATOM 3477 N N . HIS A 1 450 ? 19.974 0.449 -30.674 1.00 93.81 450 HIS A N 1
ATOM 3478 C CA . HIS A 1 450 ? 19.368 0.578 -29.343 1.00 93.81 450 HIS A CA 1
ATOM 3479 C C . HIS A 1 450 ? 19.889 -0.492 -28.388 1.00 93.81 450 HIS A C 1
ATOM 3481 O O . HIS A 1 450 ? 20.179 -1.617 -28.791 1.00 93.81 450 HIS A O 1
ATOM 3487 N N . VAL A 1 451 ? 19.979 -0.142 -27.104 1.00 94.50 451 VAL A N 1
ATOM 3488 C CA . VAL A 1 451 ? 20.383 -1.060 -26.036 1.00 94.50 451 VAL A CA 1
ATOM 3489 C C . VAL A 1 451 ? 19.302 -1.062 -24.956 1.00 94.50 451 VAL A C 1
ATOM 3491 O O . VAL A 1 451 ? 18.899 -0.005 -24.463 1.00 94.50 451 VAL A O 1
ATOM 3494 N N . HIS A 1 452 ? 18.828 -2.246 -24.572 1.00 94.50 452 HIS A N 1
ATOM 3495 C CA . HIS A 1 452 ? 17.757 -2.416 -23.589 1.00 94.50 452 HIS A CA 1
ATOM 3496 C C . HIS A 1 452 ? 18.265 -3.043 -22.292 1.00 94.50 452 HIS A C 1
ATOM 3498 O O . HIS A 1 452 ? 19.216 -3.827 -22.286 1.00 94.50 452 HIS A O 1
ATOM 3504 N N . CYS A 1 453 ? 17.655 -2.677 -21.164 1.00 94.19 453 CYS A N 1
ATOM 3505 C CA . CYS A 1 453 ? 17.930 -3.327 -19.886 1.00 94.19 453 CYS A CA 1
ATOM 3506 C C . CYS A 1 453 ? 17.233 -4.687 -19.808 1.00 94.19 453 CYS A C 1
ATOM 3508 O O . CYS A 1 453 ? 16.289 -4.956 -20.550 1.00 94.19 453 CYS A O 1
ATOM 3510 N N . GLU A 1 454 ? 17.681 -5.531 -18.877 1.00 91.50 454 GLU A N 1
ATOM 3511 C CA . GLU A 1 454 ? 17.076 -6.847 -18.669 1.00 91.50 454 GLU A CA 1
ATOM 3512 C C . GLU A 1 454 ? 15.571 -6.740 -18.387 1.00 91.50 454 GLU A C 1
ATOM 3514 O O . GLU A 1 454 ? 14.794 -7.428 -19.033 1.00 91.50 454 GLU A O 1
ATOM 3519 N N . ALA A 1 455 ? 15.143 -5.835 -17.500 1.00 91.50 455 ALA A N 1
ATOM 3520 C CA . ALA A 1 455 ? 13.727 -5.677 -17.159 1.00 91.50 455 ALA A CA 1
ATOM 3521 C C . ALA A 1 455 ? 12.848 -5.400 -18.392 1.00 91.50 455 ALA A C 1
ATOM 3523 O O . ALA A 1 455 ? 11.891 -6.122 -18.622 1.00 91.50 455 ALA A O 1
ATOM 3524 N N . CYS A 1 456 ? 13.231 -4.449 -19.249 1.00 94.12 456 CYS A N 1
ATOM 3525 C CA . CYS A 1 456 ? 12.481 -4.125 -20.466 1.00 94.12 456 CYS A CA 1
ATOM 3526 C C . CYS A 1 456 ? 12.393 -5.293 -21.454 1.00 94.12 456 CYS A C 1
ATOM 3528 O O . CYS A 1 456 ? 11.348 -5.514 -22.057 1.00 94.12 456 CYS A O 1
ATOM 3530 N N . VAL A 1 457 ? 13.476 -6.051 -21.636 1.00 93.19 457 VAL A N 1
ATOM 3531 C CA . VAL A 1 457 ? 13.432 -7.231 -22.511 1.00 93.19 457 VAL A CA 1
ATOM 3532 C C . VAL A 1 457 ? 12.481 -8.285 -21.940 1.00 93.19 457 VAL A C 1
ATOM 3534 O O . VAL A 1 457 ? 11.758 -8.932 -22.688 1.00 93.19 457 VAL A O 1
ATOM 3537 N N . TRP A 1 458 ? 12.431 -8.429 -20.620 1.00 90.88 458 TRP A N 1
ATOM 3538 C CA . TRP A 1 458 ? 11.496 -9.333 -19.959 1.00 90.88 458 TRP A CA 1
ATOM 3539 C C . TRP A 1 458 ? 10.045 -8.854 -20.016 1.00 90.88 458 TRP A C 1
ATOM 3541 O O . TRP A 1 458 ? 9.160 -9.672 -20.248 1.00 90.88 458 TRP A O 1
ATOM 3551 N N . ASP A 1 459 ? 9.807 -7.555 -19.861 1.00 90.69 459 ASP A N 1
ATOM 3552 C CA . ASP A 1 459 ? 8.463 -6.972 -19.876 1.00 90.69 459 ASP A CA 1
ATOM 3553 C C . ASP A 1 459 ? 7.832 -6.977 -21.276 1.00 90.69 459 ASP A C 1
ATOM 3555 O O . ASP A 1 459 ? 6.613 -7.087 -21.399 1.00 90.69 459 ASP A O 1
ATOM 3559 N N . TYR A 1 460 ? 8.647 -6.845 -22.331 1.00 92.00 460 TYR A N 1
ATOM 3560 C CA . TYR A 1 460 ? 8.175 -6.738 -23.720 1.00 92.00 460 TYR A CA 1
ATOM 3561 C C . TYR A 1 460 ? 8.535 -7.936 -24.604 1.00 92.00 460 TYR A C 1
ATOM 3563 O O . TYR A 1 460 ? 8.134 -7.983 -25.767 1.00 92.00 460 TYR A O 1
ATOM 3571 N N . GLY A 1 461 ? 9.309 -8.884 -24.080 1.00 90.69 461 GLY A N 1
ATOM 3572 C CA . GLY A 1 461 ? 9.635 -10.137 -24.748 1.00 90.69 461 GLY A CA 1
ATOM 3573 C C . GLY A 1 461 ? 8.500 -11.151 -24.651 1.00 90.69 461 GLY A C 1
ATOM 3574 O O . GLY A 1 461 ? 7.592 -11.042 -23.826 1.00 90.69 461 GLY A O 1
ATOM 3575 N N . ARG A 1 462 ? 8.558 -12.165 -25.510 1.00 91.56 462 ARG A N 1
ATOM 3576 C CA . ARG A 1 462 ? 7.605 -13.272 -25.506 1.00 91.56 462 ARG A CA 1
ATOM 3577 C C . ARG A 1 462 ? 8.137 -14.3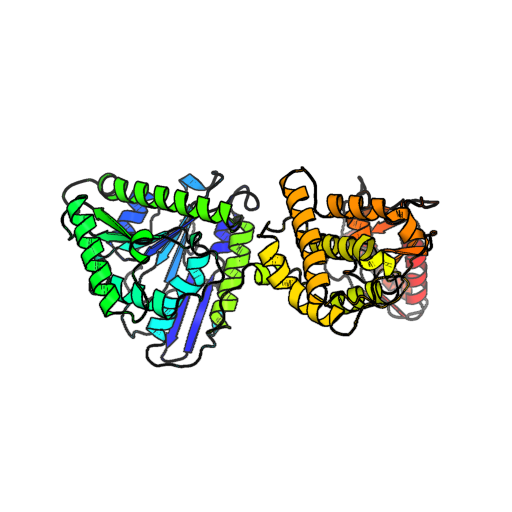89 -24.603 1.00 91.56 462 ARG A C 1
ATOM 3579 O O . ARG A 1 462 ? 9.223 -14.893 -24.881 1.00 91.56 462 ARG A O 1
ATOM 3586 N N . PRO A 1 463 ? 7.408 -14.821 -23.561 1.00 90.12 463 PRO A N 1
ATOM 3587 C CA . PRO A 1 463 ? 7.850 -15.942 -22.738 1.00 90.12 463 PRO A CA 1
ATOM 3588 C C . PRO A 1 463 ? 7.964 -17.220 -23.581 1.00 90.12 463 PRO A C 1
ATOM 3590 O O . PRO A 1 463 ? 7.182 -17.428 -24.510 1.00 90.12 463 PRO A O 1
ATOM 3593 N N . SER A 1 464 ? 8.943 -18.067 -23.265 1.00 89.75 464 SER A N 1
ATOM 3594 C CA . SER A 1 464 ? 9.058 -19.393 -23.875 1.00 89.75 464 SER A CA 1
ATOM 3595 C C . SER A 1 464 ? 8.018 -20.351 -23.294 1.00 89.75 464 SER A C 1
ATOM 3597 O O . SER A 1 464 ? 7.829 -20.402 -22.078 1.00 89.75 464 SER A O 1
ATOM 3599 N N . ASP A 1 465 ? 7.400 -21.160 -24.156 1.00 88.00 465 ASP A N 1
ATOM 3600 C CA . ASP A 1 465 ? 6.458 -22.207 -23.745 1.00 88.00 465 ASP A CA 1
ATOM 3601 C C . ASP A 1 465 ? 7.161 -23.378 -23.027 1.00 88.00 465 ASP A C 1
ATOM 3603 O O . ASP A 1 465 ? 6.540 -24.100 -22.249 1.00 88.00 465 ASP A O 1
ATOM 3607 N N . GLU A 1 466 ? 8.464 -23.570 -23.270 1.00 85.75 466 GLU A N 1
ATOM 3608 C CA . GLU A 1 466 ? 9.240 -24.686 -22.709 1.00 85.75 466 GLU A CA 1
ATOM 3609 C C . GLU A 1 466 ? 9.878 -24.363 -21.353 1.00 85.75 466 GLU A C 1
ATOM 3611 O O . GLU A 1 466 ? 10.060 -25.251 -20.517 1.00 85.75 466 GLU A O 1
ATOM 3616 N N . ASP A 1 467 ? 10.265 -23.104 -21.134 1.00 83.81 467 ASP A N 1
ATOM 3617 C CA . ASP A 1 467 ? 11.019 -22.689 -19.952 1.00 83.81 467 ASP A CA 1
ATOM 3618 C C . ASP A 1 467 ? 10.570 -21.291 -19.491 1.00 83.81 467 ASP A C 1
ATOM 3620 O O . ASP A 1 467 ? 10.870 -20.302 -20.165 1.00 83.81 467 ASP A O 1
ATOM 3624 N N . PRO A 1 468 ? 9.905 -21.167 -18.324 1.00 85.56 468 PRO A N 1
ATOM 3625 C CA . PRO A 1 468 ? 9.389 -19.886 -17.829 1.00 85.56 468 PRO A CA 1
ATOM 3626 C C . PRO A 1 468 ? 10.496 -18.881 -17.482 1.00 85.56 468 PRO A C 1
ATOM 3628 O O . PRO A 1 468 ? 10.219 -17.709 -17.233 1.00 85.56 468 PRO A O 1
ATOM 3631 N N . TRP A 1 469 ? 11.754 -19.328 -17.455 1.00 87.12 469 TRP A N 1
ATOM 3632 C CA . TRP A 1 469 ? 12.933 -18.502 -17.219 1.00 87.12 469 TRP A CA 1
ATOM 3633 C C . TRP A 1 469 ? 13.680 -18.148 -18.510 1.00 87.12 469 TRP A C 1
ATOM 3635 O O . TRP A 1 469 ? 14.829 -17.691 -18.468 1.00 87.12 469 TRP A O 1
ATOM 3645 N N . VAL A 1 470 ? 12.993 -18.274 -19.648 1.00 89.25 470 VAL A N 1
ATOM 3646 C CA . VAL A 1 470 ? 13.437 -17.844 -20.972 1.00 89.25 470 VAL A CA 1
ATOM 3647 C C . VAL A 1 470 ? 12.415 -16.894 -21.591 1.00 89.25 470 VAL A C 1
ATOM 3649 O O . VAL A 1 470 ? 11.221 -17.185 -21.621 1.00 89.25 470 VAL A O 1
ATOM 3652 N N . THR A 1 471 ? 12.902 -15.786 -22.144 1.00 91.69 471 THR A N 1
ATOM 3653 C CA . THR A 1 471 ? 12.128 -14.870 -22.983 1.00 91.69 471 THR A CA 1
ATOM 3654 C C . THR A 1 471 ? 12.769 -14.761 -24.365 1.00 91.69 471 THR A C 1
ATOM 3656 O O . THR A 1 471 ? 13.995 -14.751 -24.500 1.00 91.69 471 THR A O 1
ATOM 3659 N N . LEU A 1 472 ? 11.933 -14.721 -25.396 1.00 92.06 472 LEU A N 1
ATOM 3660 C CA . LEU A 1 472 ? 12.303 -14.556 -26.794 1.00 92.06 472 LEU A CA 1
ATOM 3661 C C . LEU A 1 472 ? 12.089 -13.097 -27.184 1.00 92.06 472 LEU A C 1
ATOM 3663 O O . LEU A 1 472 ? 11.026 -12.521 -26.937 1.00 92.06 472 LEU A O 1
ATOM 3667 N N . TYR A 1 473 ? 13.104 -12.492 -27.790 1.00 90.69 473 TYR A N 1
ATOM 3668 C CA . TYR A 1 473 ? 13.109 -11.065 -28.075 1.00 90.69 473 TYR A CA 1
ATOM 3669 C C . TYR A 1 473 ? 13.521 -10.787 -29.522 1.00 90.69 473 TYR A C 1
ATOM 3671 O O . TYR A 1 473 ? 14.697 -10.861 -29.874 1.00 90.69 473 TYR A O 1
ATOM 3679 N N . GLY A 1 474 ? 12.536 -10.479 -30.369 1.00 88.00 474 GLY A N 1
ATOM 3680 C CA . GLY A 1 474 ? 12.721 -10.329 -31.819 1.00 88.00 474 GLY A CA 1
ATOM 3681 C C . GLY A 1 474 ? 12.529 -8.919 -32.375 1.00 88.00 474 GLY A C 1
ATOM 3682 O O . GLY A 1 474 ? 12.773 -8.700 -33.560 1.00 88.00 474 GLY A O 1
ATOM 3683 N N . GLN A 1 475 ? 12.090 -7.952 -31.565 1.00 91.31 475 GLN A N 1
ATOM 3684 C CA . GLN A 1 475 ? 11.731 -6.621 -32.055 1.00 91.31 475 GLN A CA 1
ATOM 3685 C C . GLN A 1 475 ? 12.113 -5.517 -31.069 1.00 91.31 475 GLN A C 1
ATOM 3687 O O . GLN A 1 475 ? 11.766 -5.575 -29.891 1.00 91.31 475 GLN A O 1
ATOM 3692 N N . CYS A 1 476 ? 12.766 -4.464 -31.568 1.00 92.75 476 CYS A N 1
ATOM 3693 C CA . CYS A 1 476 ? 13.029 -3.267 -30.776 1.00 92.75 476 CYS A CA 1
ATOM 3694 C C . CYS A 1 476 ? 11.726 -2.511 -30.483 1.00 92.75 476 CYS A C 1
ATOM 3696 O O . CYS A 1 476 ? 11.092 -1.980 -31.385 1.00 92.75 476 CYS A O 1
ATOM 3698 N N . HIS A 1 477 ? 11.364 -2.367 -29.216 1.00 90.50 477 HIS A N 1
ATOM 3699 C CA . HIS A 1 477 ? 10.185 -1.614 -28.775 1.00 90.50 477 HIS A CA 1
ATOM 3700 C C . HIS A 1 477 ? 10.283 -0.077 -28.862 1.00 90.50 477 HIS A C 1
ATOM 3702 O O . HIS A 1 477 ? 9.294 0.609 -28.608 1.00 90.50 477 HIS A O 1
ATOM 3708 N N . LEU A 1 478 ? 11.445 0.474 -29.231 1.00 94.19 478 LEU A N 1
ATOM 3709 C CA . LEU A 1 478 ? 11.607 1.911 -29.486 1.00 94.19 478 LEU A CA 1
ATOM 3710 C C . LEU A 1 478 ? 11.418 2.244 -30.972 1.00 94.19 478 LEU A C 1
ATOM 3712 O O . LEU A 1 478 ? 10.663 3.149 -31.315 1.00 94.19 478 LEU A O 1
ATOM 3716 N N . CYS A 1 479 ? 12.077 1.509 -31.872 1.00 93.44 479 CYS A N 1
ATOM 3717 C CA . CYS A 1 479 ? 12.059 1.802 -33.310 1.00 93.44 479 CYS A CA 1
ATOM 3718 C C . CYS A 1 479 ? 11.343 0.751 -34.182 1.00 93.44 479 CYS A C 1
ATOM 3720 O O . CYS A 1 479 ? 11.346 0.883 -35.404 1.00 93.44 479 CYS A O 1
ATOM 3722 N N . ASP A 1 480 ? 10.744 -0.283 -33.587 1.00 91.38 480 ASP A N 1
ATOM 3723 C CA . ASP A 1 480 ? 10.106 -1.453 -34.224 1.00 91.38 480 ASP A CA 1
ATOM 3724 C C . ASP A 1 480 ? 10.991 -2.269 -35.181 1.00 91.38 480 ASP A C 1
ATOM 3726 O O . ASP A 1 480 ? 10.473 -3.125 -35.903 1.00 91.38 480 ASP A O 1
ATOM 3730 N N . THR A 1 481 ? 12.305 -2.033 -35.213 1.00 92.12 481 THR A N 1
ATOM 3731 C CA . THR A 1 481 ? 13.214 -2.809 -36.067 1.00 92.12 481 THR A CA 1
ATOM 3732 C C . THR A 1 481 ? 13.209 -4.273 -35.632 1.00 92.12 481 THR A C 1
ATOM 3734 O O . THR A 1 481 ? 13.421 -4.574 -34.453 1.00 92.12 481 THR A O 1
ATOM 3737 N N . LEU A 1 482 ? 12.962 -5.171 -36.587 1.00 91.31 482 LEU A N 1
ATOM 3738 C CA . LEU A 1 482 ? 13.035 -6.615 -36.386 1.00 91.31 482 LEU A CA 1
ATOM 3739 C C . LEU A 1 482 ? 14.495 -7.066 -36.368 1.00 91.31 482 LEU A C 1
ATOM 3741 O O . LEU A 1 482 ? 15.306 -6.621 -37.184 1.00 91.31 482 LEU A O 1
ATOM 3745 N N . LEU A 1 483 ? 14.821 -7.958 -35.439 1.00 86.44 483 LEU A N 1
ATOM 3746 C CA . LEU A 1 483 ? 16.112 -8.627 -35.416 1.00 86.44 483 LEU A CA 1
ATOM 3747 C C . LEU A 1 483 ? 16.148 -9.700 -36.510 1.00 86.44 483 LEU A C 1
ATOM 3749 O O . LEU A 1 483 ? 15.122 -10.273 -36.868 1.00 86.44 483 LEU A O 1
ATOM 3753 N N . SER A 1 484 ? 17.345 -9.980 -37.031 1.00 83.50 484 SER A N 1
ATOM 3754 C CA . SER A 1 484 ? 17.542 -11.058 -38.008 1.00 83.50 484 SER A CA 1
ATOM 3755 C C . SER A 1 484 ? 17.207 -12.435 -37.427 1.00 83.50 484 SER A C 1
ATOM 3757 O O . SER A 1 484 ? 16.710 -13.288 -38.153 1.00 83.50 484 SER A O 1
ATOM 3759 N N . GLU A 1 485 ? 17.442 -12.625 -36.127 1.00 85.31 485 GLU A N 1
ATOM 3760 C CA . GLU A 1 485 ? 17.090 -13.820 -35.356 1.00 85.31 485 GLU A CA 1
ATOM 3761 C C . GLU A 1 485 ? 16.554 -13.389 -33.980 1.00 85.31 485 GLU A C 1
ATOM 3763 O O . GLU A 1 485 ? 17.025 -12.396 -33.417 1.00 85.31 485 GLU A O 1
ATOM 3768 N N . GLU A 1 486 ? 15.561 -14.104 -33.435 1.00 85.31 486 GLU A N 1
ATOM 3769 C CA . GLU A 1 486 ? 15.056 -13.831 -32.082 1.00 85.31 486 GLU A CA 1
ATOM 3770 C C . GLU A 1 486 ? 16.151 -14.114 -31.045 1.00 85.31 486 GLU A C 1
ATOM 3772 O O . GLU A 1 486 ? 16.704 -15.211 -30.981 1.00 85.31 486 GLU A O 1
ATOM 3777 N N . ALA A 1 487 ? 16.444 -13.134 -30.190 1.00 86.19 487 ALA A N 1
ATOM 3778 C CA . ALA A 1 487 ? 17.376 -13.330 -29.093 1.00 86.19 487 ALA A CA 1
ATOM 3779 C C . ALA A 1 487 ? 16.726 -14.180 -27.991 1.00 86.19 487 ALA A C 1
ATOM 3781 O O . ALA A 1 487 ? 15.650 -13.845 -27.491 1.00 86.19 487 ALA A O 1
ATOM 3782 N N . VAL A 1 488 ? 17.407 -15.253 -27.579 1.00 88.50 488 VAL A N 1
ATOM 3783 C CA . VAL A 1 488 ? 17.001 -16.112 -26.459 1.00 88.50 488 VAL A CA 1
ATOM 3784 C C . VAL A 1 488 ? 17.641 -15.587 -25.178 1.00 88.50 488 VAL A C 1
ATOM 3786 O O . VAL A 1 488 ? 18.841 -15.748 -24.950 1.00 88.50 488 VAL A O 1
ATOM 3789 N N . ILE A 1 489 ? 16.848 -14.942 -24.327 1.00 87.25 489 ILE A N 1
ATOM 3790 C CA . ILE A 1 489 ? 17.336 -14.299 -23.105 1.00 87.25 489 ILE A CA 1
ATOM 3791 C C . ILE A 1 489 ? 16.865 -15.088 -21.894 1.00 87.25 489 ILE A C 1
ATOM 3793 O O . ILE A 1 489 ? 15.690 -15.412 -21.748 1.00 87.25 489 ILE A O 1
ATOM 3797 N N . ARG A 1 490 ? 17.810 -15.420 -21.013 1.00 85.12 490 ARG A N 1
ATOM 3798 C CA . ARG A 1 490 ? 17.578 -16.297 -19.862 1.00 85.12 490 ARG A CA 1
ATOM 3799 C C . ARG A 1 490 ? 17.842 -15.555 -18.563 1.00 85.12 490 ARG A C 1
ATOM 3801 O O . ARG A 1 490 ? 18.844 -14.855 -18.448 1.00 85.12 490 ARG A O 1
ATOM 3808 N N . ARG A 1 491 ? 16.984 -15.768 -17.567 1.00 85.00 491 ARG A N 1
ATOM 3809 C CA . ARG A 1 491 ? 17.142 -15.226 -16.211 1.00 85.00 491 ARG A CA 1
ATOM 3810 C C . ARG A 1 491 ? 17.216 -16.376 -15.219 1.00 85.00 491 ARG A C 1
ATOM 3812 O O . ARG A 1 491 ? 16.616 -17.422 -15.414 1.00 85.00 491 ARG A O 1
ATOM 3819 N N . HIS A 1 492 ? 17.963 -16.204 -14.136 1.00 80.00 492 HIS A N 1
ATOM 3820 C CA . HIS A 1 492 ? 17.927 -17.184 -13.054 1.00 80.00 492 HIS A CA 1
ATOM 3821 C C . HIS A 1 492 ? 16.658 -16.997 -12.206 1.00 80.00 492 HIS A C 1
ATOM 3823 O O . HIS A 1 492 ? 16.335 -15.852 -11.877 1.00 80.00 492 HIS A O 1
ATOM 3829 N N . PRO A 1 493 ? 15.977 -18.085 -11.798 1.00 79.50 493 PRO A N 1
ATOM 3830 C CA . PRO A 1 493 ? 14.848 -17.997 -10.878 1.00 79.50 493 PRO A CA 1
ATOM 3831 C C . PRO A 1 493 ? 15.225 -17.210 -9.611 1.00 79.50 493 PRO A C 1
ATOM 3833 O O . PRO A 1 493 ? 16.322 -17.417 -9.092 1.00 79.50 493 PRO A O 1
ATOM 3836 N N . PRO A 1 494 ? 14.339 -16.375 -9.040 1.00 72.06 494 PRO A N 1
ATOM 3837 C CA . PRO A 1 494 ? 14.598 -15.666 -7.785 1.00 72.06 494 PRO A CA 1
ATOM 3838 C C . PRO A 1 494 ? 14.895 -16.593 -6.599 1.00 72.06 494 PRO A C 1
ATOM 3840 O O . PRO A 1 494 ? 15.559 -16.197 -5.648 1.00 72.06 494 PRO A O 1
ATOM 3843 N N . THR A 1 495 ? 14.411 -17.836 -6.655 1.00 78.19 495 THR A N 1
ATOM 3844 C CA . THR A 1 495 ? 14.677 -18.884 -5.659 1.00 78.19 495 THR A CA 1
ATOM 3845 C C . THR A 1 495 ? 15.999 -19.614 -5.889 1.00 78.19 495 THR A C 1
ATOM 3847 O O . THR A 1 495 ? 16.423 -20.393 -5.035 1.00 78.19 495 THR A O 1
ATOM 3850 N N . ALA A 1 496 ? 16.663 -19.391 -7.027 1.00 76.50 496 ALA A N 1
ATOM 3851 C CA . ALA A 1 496 ? 17.956 -19.990 -7.299 1.00 76.50 496 ALA A CA 1
ATOM 3852 C C . ALA A 1 496 ? 19.021 -19.314 -6.427 1.00 76.50 496 ALA A C 1
ATOM 3854 O O . ALA A 1 496 ? 19.278 -18.114 -6.537 1.00 76.50 496 ALA A O 1
ATOM 3855 N N . GLY A 1 497 ? 19.662 -20.106 -5.566 1.00 73.50 497 GLY A N 1
ATOM 3856 C CA . GLY A 1 497 ? 20.829 -19.660 -4.812 1.00 73.50 497 GLY A CA 1
ATOM 3857 C C . GLY A 1 497 ? 21.985 -19.245 -5.730 1.00 73.50 497 GLY A C 1
ATOM 3858 O O . GLY A 1 497 ? 21.999 -19.517 -6.934 1.00 73.50 497 GLY A O 1
ATOM 3859 N N . VAL A 1 498 ? 22.997 -18.592 -5.160 1.00 75.44 498 VAL A N 1
ATOM 3860 C CA . VAL A 1 498 ? 24.199 -18.220 -5.914 1.00 75.44 498 VAL A CA 1
ATOM 3861 C C . VAL A 1 498 ? 25.072 -19.461 -6.101 1.00 75.44 498 VAL A C 1
ATOM 3863 O O . VAL A 1 498 ? 25.908 -19.783 -5.263 1.00 75.44 498 VAL A O 1
ATOM 3866 N N . GLY A 1 499 ? 24.878 -20.175 -7.208 1.00 76.75 499 GLY A N 1
ATOM 3867 C CA . GLY A 1 499 ? 25.776 -21.258 -7.592 1.00 76.75 499 GLY A CA 1
ATOM 3868 C C . GLY A 1 499 ? 27.109 -20.702 -8.081 1.00 76.75 499 GLY A C 1
ATOM 3869 O O . GLY A 1 499 ? 27.195 -20.192 -9.199 1.00 76.75 499 GLY A O 1
ATOM 3870 N N . VAL A 1 500 ? 28.145 -20.788 -7.253 1.00 81.69 500 VAL A N 1
ATOM 3871 C CA . VAL A 1 500 ? 29.521 -20.460 -7.640 1.00 81.69 500 VAL A CA 1
ATOM 3872 C C . VAL A 1 500 ? 30.282 -21.757 -7.838 1.00 81.69 500 VAL A C 1
ATOM 3874 O O . VAL A 1 500 ? 30.264 -22.628 -6.972 1.00 81.69 500 VAL A O 1
ATOM 3877 N N . PHE A 1 501 ? 30.949 -21.882 -8.978 1.00 80.94 501 PHE A N 1
ATOM 3878 C CA . PHE A 1 501 ? 31.774 -23.040 -9.277 1.00 80.94 501 PHE A CA 1
ATOM 3879 C C . PHE A 1 501 ? 33.203 -22.606 -9.592 1.00 80.94 501 PHE A C 1
ATOM 3881 O O . PHE A 1 501 ? 33.420 -21.778 -10.476 1.00 80.94 501 PHE A O 1
ATOM 3888 N N . CYS A 1 502 ? 34.168 -23.166 -8.867 1.00 82.19 502 CYS A N 1
ATOM 3889 C CA . CYS A 1 502 ? 35.586 -22.847 -9.001 1.00 82.19 502 CYS A CA 1
ATOM 3890 C C . CYS A 1 502 ? 36.357 -24.106 -9.404 1.00 82.19 502 CYS A C 1
ATOM 3892 O O . CYS A 1 502 ? 36.247 -25.132 -8.735 1.00 82.19 502 CYS A O 1
ATOM 3894 N N . LEU A 1 503 ? 37.134 -24.023 -10.485 1.00 81.75 503 LEU A N 1
ATOM 3895 C CA . LEU A 1 503 ? 38.058 -25.071 -10.910 1.00 81.75 503 LEU A CA 1
ATOM 3896 C C . LEU A 1 503 ? 39.506 -24.605 -10.810 1.00 81.75 503 LEU A C 1
ATOM 3898 O O . LEU A 1 503 ? 39.937 -23.699 -11.529 1.00 81.75 503 LEU A O 1
ATOM 3902 N N . ASP A 1 504 ? 40.268 -25.308 -9.985 1.00 79.00 504 ASP A N 1
ATOM 3903 C CA . ASP A 1 504 ? 41.704 -25.102 -9.877 1.00 79.00 504 ASP A CA 1
ATOM 3904 C C . ASP A 1 504 ? 42.453 -25.602 -11.121 1.00 79.00 504 ASP A C 1
ATOM 3906 O O . ASP A 1 504 ? 42.028 -26.516 -11.840 1.00 79.00 504 ASP A O 1
ATOM 3910 N N . GLY A 1 505 ? 43.614 -24.992 -11.363 1.00 73.69 505 GLY A N 1
ATOM 3911 C CA . GLY A 1 505 ? 44.540 -25.410 -12.407 1.00 73.69 505 GLY A CA 1
ATOM 3912 C C . GLY A 1 505 ? 45.284 -26.684 -12.016 1.00 73.69 505 GLY A C 1
ATOM 3913 O O . GLY A 1 505 ? 45.898 -26.751 -10.955 1.00 73.69 505 GLY A O 1
ATOM 3914 N N . GLY A 1 506 ? 45.263 -27.696 -12.885 1.00 75.94 506 GLY A N 1
ATOM 3915 C CA . GLY A 1 506 ? 45.890 -28.994 -12.606 1.00 75.94 506 GLY A CA 1
ATOM 3916 C C . GLY A 1 506 ? 46.504 -29.701 -13.815 1.00 75.94 506 GLY A C 1
ATOM 3917 O O . GLY A 1 506 ? 47.010 -30.817 -13.662 1.00 75.94 506 GLY A O 1
ATOM 3918 N N . GLY A 1 507 ? 46.457 -29.091 -15.006 1.00 78.06 507 GLY A N 1
ATOM 3919 C CA . GLY A 1 507 ? 46.882 -29.727 -16.255 1.00 78.06 507 GLY A CA 1
ATOM 3920 C C . GLY A 1 507 ? 46.040 -30.972 -16.548 1.00 78.06 507 GLY A C 1
ATOM 3921 O O . GLY A 1 507 ? 44.817 -30.942 -16.427 1.00 78.06 507 GLY A O 1
ATOM 3922 N N . VAL A 1 508 ? 46.688 -32.099 -16.857 1.00 75.19 508 VAL A N 1
ATOM 3923 C CA . VAL A 1 508 ? 46.012 -33.390 -17.108 1.00 75.19 508 VAL A CA 1
ATOM 3924 C C . VAL A 1 508 ? 45.183 -33.898 -15.917 1.00 75.19 508 VAL A C 1
ATOM 3926 O O . VAL A 1 508 ? 44.231 -34.651 -16.109 1.00 75.19 508 VAL A O 1
ATOM 3929 N N . ARG A 1 509 ? 45.473 -33.448 -14.684 1.00 77.06 509 ARG A N 1
ATOM 3930 C CA . ARG A 1 509 ? 44.704 -33.821 -13.479 1.00 77.06 509 ARG A CA 1
ATOM 3931 C C . ARG A 1 509 ? 43.319 -33.171 -13.410 1.00 77.06 509 ARG A C 1
ATOM 3933 O O . ARG A 1 509 ? 42.516 -33.569 -12.572 1.00 77.06 509 ARG A O 1
ATOM 3940 N N . GLY A 1 510 ? 43.004 -32.242 -14.318 1.00 73.56 510 GLY A N 1
ATOM 3941 C CA . GLY A 1 510 ? 41.660 -31.672 -14.459 1.00 73.56 510 GLY A CA 1
ATOM 3942 C C . GLY A 1 510 ? 40.568 -32.716 -14.731 1.00 73.56 510 GLY A C 1
ATOM 3943 O O . GLY A 1 510 ? 39.405 -32.458 -14.435 1.00 73.56 510 GLY A O 1
ATOM 3944 N N . ILE A 1 511 ? 40.934 -33.917 -15.205 1.00 80.88 511 ILE A N 1
ATOM 3945 C CA . ILE A 1 511 ? 40.022 -35.059 -15.382 1.00 80.88 511 ILE A CA 1
ATOM 3946 C C . ILE A 1 511 ? 39.274 -35.432 -14.090 1.00 80.88 511 ILE A C 1
ATOM 3948 O O . ILE A 1 511 ? 38.106 -35.805 -14.145 1.00 80.88 511 ILE A O 1
ATOM 3952 N N . VAL A 1 512 ? 39.905 -35.267 -12.920 1.00 82.06 512 VAL A N 1
ATOM 3953 C CA . VAL A 1 512 ? 39.279 -35.561 -11.621 1.00 82.06 512 VAL A CA 1
ATOM 3954 C C . VAL A 1 512 ? 38.099 -34.622 -11.376 1.00 82.06 512 VAL A C 1
ATOM 3956 O O . VAL A 1 512 ? 37.023 -35.068 -10.988 1.00 82.06 512 VAL A O 1
ATOM 3959 N N . SER A 1 513 ? 38.262 -33.334 -11.677 1.00 79.06 513 SER A N 1
ATOM 3960 C CA . SER A 1 513 ? 37.189 -32.346 -11.552 1.00 79.06 513 SER A CA 1
ATOM 3961 C C . SER A 1 513 ? 36.015 -32.640 -12.492 1.00 79.06 513 SER A C 1
ATOM 3963 O O . SER A 1 513 ? 34.868 -32.377 -12.135 1.00 79.06 513 SER A O 1
ATOM 3965 N N . LEU A 1 514 ? 36.275 -33.227 -13.667 1.00 79.12 514 LEU A N 1
ATOM 3966 C CA . LEU A 1 514 ? 35.226 -33.648 -14.606 1.00 79.12 514 LEU A CA 1
ATOM 3967 C C . LEU A 1 514 ? 34.445 -34.853 -14.100 1.00 79.12 514 LEU A C 1
ATOM 3969 O O . LEU A 1 514 ? 33.222 -34.876 -14.209 1.00 79.12 514 LEU A O 1
ATOM 3973 N N . GLU A 1 515 ? 35.133 -35.822 -13.505 1.00 84.88 515 GLU A N 1
ATOM 3974 C CA . GLU A 1 515 ? 34.488 -36.981 -12.892 1.00 84.88 515 GLU A CA 1
ATOM 3975 C C . GLU A 1 515 ? 33.613 -36.562 -11.698 1.00 84.88 515 GLU A C 1
ATOM 3977 O O . GLU A 1 515 ? 32.496 -37.052 -11.542 1.00 84.88 515 GLU A O 1
ATOM 3982 N N . ILE A 1 516 ? 34.058 -35.587 -10.897 1.00 84.75 516 ILE A N 1
ATOM 3983 C CA . ILE A 1 516 ? 33.237 -34.997 -9.828 1.00 84.75 516 ILE A CA 1
ATOM 3984 C C . ILE A 1 516 ? 32.010 -34.295 -10.425 1.00 84.75 516 ILE A C 1
ATOM 3986 O O . ILE A 1 516 ? 30.895 -34.551 -9.979 1.00 84.75 516 ILE A O 1
ATOM 3990 N N . LEU A 1 517 ? 32.179 -33.451 -11.450 1.00 81.12 517 LEU A N 1
ATOM 3991 C CA . LEU A 1 517 ? 31.062 -32.776 -12.129 1.00 81.12 517 LEU A CA 1
ATOM 3992 C C . LEU A 1 517 ? 30.032 -33.771 -12.674 1.00 81.12 517 LEU A C 1
ATOM 3994 O O . LEU A 1 517 ? 28.828 -33.569 -12.506 1.00 81.12 517 LEU A O 1
ATOM 3998 N N . LYS A 1 518 ? 30.502 -34.863 -13.283 1.00 83.19 518 LYS A N 1
ATOM 3999 C CA . LYS A 1 518 ? 29.652 -35.946 -13.776 1.00 83.19 518 LYS A CA 1
ATOM 4000 C C . LYS A 1 518 ? 28.856 -36.587 -12.639 1.00 83.19 518 LYS A C 1
ATOM 4002 O O . LYS A 1 518 ? 27.639 -36.700 -12.749 1.00 83.19 518 LYS A O 1
ATOM 4007 N N . ARG A 1 519 ? 29.500 -36.905 -11.512 1.00 87.19 519 ARG A N 1
ATOM 4008 C CA . ARG A 1 519 ? 28.819 -37.470 -10.333 1.00 87.19 519 ARG A CA 1
ATOM 4009 C C . ARG A 1 519 ? 27.818 -36.511 -9.703 1.00 87.19 519 ARG A C 1
ATOM 4011 O O . ARG A 1 519 ? 26.753 -36.949 -9.283 1.00 87.19 519 ARG A O 1
ATOM 4018 N N . ILE A 1 520 ? 28.123 -35.213 -9.654 1.00 84.25 520 ILE A N 1
ATOM 4019 C CA . ILE A 1 520 ? 27.166 -34.197 -9.193 1.00 84.25 520 ILE A CA 1
ATOM 4020 C C . ILE A 1 520 ? 25.945 -34.182 -10.119 1.00 84.25 520 ILE A C 1
ATOM 4022 O O . ILE A 1 520 ? 24.816 -34.216 -9.635 1.00 84.25 520 ILE A O 1
ATOM 4026 N N . HIS A 1 521 ? 26.150 -34.177 -11.439 1.00 83.00 521 HIS A N 1
ATOM 4027 C CA . HIS A 1 521 ? 25.053 -34.210 -12.408 1.00 83.00 521 HIS A CA 1
ATOM 4028 C C . HIS A 1 521 ? 24.180 -35.469 -12.253 1.00 83.00 521 HIS A C 1
ATOM 4030 O O . HIS A 1 521 ? 22.957 -35.363 -12.170 1.00 83.00 521 HIS A O 1
ATOM 4036 N N . GLU A 1 522 ? 24.804 -36.642 -12.123 1.00 85.25 522 GLU A N 1
ATOM 4037 C CA . GLU A 1 522 ? 24.121 -37.921 -11.889 1.00 85.25 522 GLU A CA 1
ATOM 4038 C C . GLU A 1 522 ? 23.382 -37.971 -10.542 1.00 85.25 522 GLU A C 1
ATOM 4040 O O . GLU A 1 522 ? 22.342 -38.621 -10.437 1.00 85.25 522 GLU A O 1
ATOM 4045 N N . ALA A 1 523 ? 23.886 -37.284 -9.513 1.00 86.44 523 ALA A N 1
ATOM 4046 C CA . ALA A 1 523 ? 23.265 -37.228 -8.192 1.00 86.44 523 ALA A CA 1
ATOM 4047 C C . ALA A 1 523 ? 22.060 -36.277 -8.134 1.00 86.44 523 ALA A C 1
ATOM 4049 O O . ALA A 1 523 ? 21.092 -36.578 -7.438 1.00 86.44 523 ALA A O 1
ATOM 4050 N N . ILE A 1 524 ? 22.097 -35.157 -8.869 1.00 83.00 524 ILE A N 1
ATOM 4051 C CA . ILE A 1 524 ? 20.998 -34.178 -8.909 1.00 83.00 524 ILE A CA 1
ATOM 4052 C C . ILE A 1 524 ? 19.725 -34.807 -9.492 1.00 83.00 524 ILE A C 1
ATOM 4054 O O . ILE A 1 524 ? 18.635 -34.490 -9.026 1.00 83.00 524 ILE A O 1
ATOM 4058 N N . LYS A 1 525 ? 19.850 -35.711 -10.479 1.00 80.06 525 LYS A N 1
ATOM 4059 C CA . LYS A 1 525 ? 18.727 -36.448 -11.104 1.00 80.06 525 LYS A CA 1
ATOM 4060 C C . LYS A 1 525 ? 17.560 -35.562 -11.560 1.00 80.06 525 LYS A C 1
ATOM 4062 O O . LYS A 1 525 ? 16.411 -35.999 -11.586 1.00 80.06 525 LYS A O 1
ATOM 4067 N N . LEU A 1 526 ? 17.853 -34.321 -11.936 1.00 78.31 526 LEU A N 1
ATOM 4068 C CA . LEU A 1 526 ? 16.887 -33.419 -12.549 1.00 78.31 526 LEU A CA 1
ATOM 4069 C C . LEU A 1 526 ? 17.141 -33.367 -14.058 1.00 78.31 526 LEU A C 1
ATOM 4071 O O . LEU A 1 526 ? 18.301 -33.417 -14.472 1.00 78.31 526 LEU A O 1
ATOM 4075 N N . PRO A 1 527 ? 16.094 -33.208 -14.886 1.00 76.31 527 PRO A N 1
ATOM 4076 C CA . PRO A 1 527 ? 16.211 -33.052 -16.338 1.00 76.31 527 PRO A CA 1
ATOM 4077 C C . PRO A 1 527 ? 16.710 -31.641 -16.709 1.00 76.31 527 PRO A C 1
ATOM 4079 O O . PRO A 1 527 ? 16.191 -30.983 -17.603 1.00 76.31 527 PRO A O 1
ATOM 4082 N N . ILE A 1 528 ? 17.690 -31.135 -15.961 1.00 73.44 528 ILE A N 1
ATOM 4083 C CA . ILE A 1 528 ? 18.198 -29.771 -16.023 1.00 73.44 528 ILE A CA 1
ATOM 4084 C C . ILE A 1 528 ? 19.729 -29.875 -16.103 1.00 73.44 528 ILE A C 1
ATOM 4086 O O . ILE A 1 528 ? 20.343 -30.465 -15.208 1.00 73.44 528 ILE A O 1
ATOM 4090 N N . PRO A 1 529 ? 20.377 -29.322 -17.145 1.00 75.62 529 PRO A N 1
ATOM 4091 C CA . PRO A 1 529 ? 21.832 -29.339 -17.255 1.00 75.62 529 PRO A CA 1
ATOM 4092 C C . PRO A 1 529 ? 22.509 -28.721 -16.027 1.00 75.62 529 PRO A C 1
ATOM 4094 O O . PRO A 1 529 ? 22.068 -27.685 -15.529 1.00 75.62 529 PRO A O 1
ATOM 4097 N N . LEU A 1 530 ? 23.626 -29.307 -15.576 1.00 74.38 530 LEU A N 1
ATOM 4098 C CA . LEU A 1 530 ? 24.366 -28.830 -14.396 1.00 74.38 530 LEU A CA 1
ATOM 4099 C C . LEU A 1 530 ? 24.782 -27.351 -14.518 1.00 74.38 530 LEU A C 1
ATOM 4101 O O . LEU A 1 530 ? 24.802 -26.612 -13.536 1.00 74.38 530 LEU A O 1
ATOM 4105 N N . THR A 1 531 ? 25.045 -26.892 -15.742 1.00 71.69 531 THR A N 1
ATOM 4106 C CA . THR A 1 531 ? 25.366 -25.494 -16.054 1.00 71.69 531 THR A CA 1
ATOM 4107 C C . THR A 1 531 ? 24.268 -24.512 -15.646 1.00 71.69 531 THR A C 1
ATOM 4109 O O . THR A 1 531 ? 24.585 -23.361 -15.353 1.00 71.69 531 THR A O 1
ATOM 4112 N N . ARG A 1 532 ? 23.001 -24.945 -15.568 1.00 73.38 532 ARG A N 1
ATOM 4113 C CA . ARG A 1 532 ? 21.879 -24.096 -15.138 1.00 73.38 532 ARG A CA 1
ATOM 4114 C C . ARG A 1 532 ? 21.886 -23.804 -13.634 1.00 73.38 532 ARG A C 1
ATOM 4116 O O . ARG A 1 532 ? 21.289 -22.819 -13.212 1.00 73.38 532 ARG A O 1
ATOM 4123 N N . PHE A 1 533 ? 22.603 -24.600 -12.838 1.00 74.88 533 PHE A N 1
ATOM 4124 C CA . PHE A 1 533 ? 22.774 -24.366 -11.400 1.00 74.88 533 PHE A CA 1
ATOM 4125 C C . PHE A 1 533 ? 23.935 -23.415 -11.088 1.00 74.88 533 PHE A C 1
ATOM 4127 O O . PHE A 1 533 ? 24.058 -22.962 -9.956 1.00 74.88 533 PHE A O 1
ATOM 4134 N N . ILE A 1 534 ? 24.791 -23.104 -12.068 1.00 76.38 534 ILE A N 1
ATOM 4135 C CA . ILE A 1 534 ? 26.029 -22.346 -11.862 1.00 76.38 534 ILE A CA 1
ATOM 4136 C C . ILE A 1 534 ? 25.855 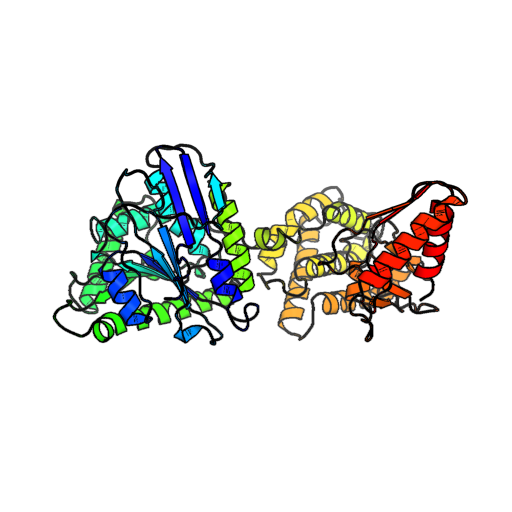-20.928 -12.411 1.00 76.38 534 ILE A C 1
ATOM 4138 O O . ILE A 1 534 ? 25.855 -20.708 -13.621 1.00 76.38 534 ILE A O 1
ATOM 4142 N N . LYS A 1 535 ? 25.769 -19.936 -11.527 1.00 76.44 535 LYS A N 1
ATOM 4143 C CA . LYS A 1 535 ? 25.673 -18.514 -11.884 1.00 76.44 535 LYS A CA 1
ATOM 4144 C C . LYS A 1 535 ? 27.042 -17.923 -12.219 1.00 76.44 535 LYS A C 1
ATOM 4146 O O . LYS A 1 535 ? 27.186 -17.218 -13.211 1.00 76.44 535 LYS A O 1
ATOM 4151 N N . ILE A 1 536 ? 28.069 -18.275 -11.447 1.00 78.56 536 ILE A N 1
ATOM 4152 C CA . ILE A 1 536 ? 29.434 -17.759 -11.617 1.00 78.56 536 ILE A CA 1
ATOM 4153 C C . ILE A 1 536 ? 30.403 -18.930 -11.752 1.00 78.56 536 ILE A C 1
ATOM 4155 O O . ILE A 1 536 ? 30.318 -19.899 -11.002 1.00 78.56 536 ILE A O 1
ATOM 4159 N N . PHE A 1 537 ? 31.318 -18.839 -12.716 1.00 78.62 537 PHE A N 1
ATOM 4160 C CA . PHE A 1 537 ? 32.349 -19.846 -12.944 1.00 78.62 537 PHE A CA 1
ATOM 4161 C C . PHE A 1 537 ? 33.734 -19.202 -12.913 1.00 78.62 537 PHE A C 1
ATOM 4163 O O . PHE A 1 537 ? 34.013 -18.305 -13.711 1.00 78.62 537 PHE A O 1
ATOM 4170 N N . PHE A 1 538 ? 34.604 -19.707 -12.044 1.00 80.25 538 PHE A N 1
ATOM 4171 C CA . PHE A 1 538 ? 36.019 -19.363 -11.990 1.00 80.25 538 PHE A CA 1
ATOM 4172 C C . PHE A 1 538 ? 36.852 -20.570 -12.413 1.00 80.25 538 PHE A C 1
ATOM 4174 O O . PHE A 1 538 ? 36.575 -21.698 -12.014 1.00 80.25 538 PHE A O 1
ATOM 4181 N N . GLY A 1 539 ? 37.873 -20.338 -13.230 1.00 79.44 539 GLY A N 1
ATOM 4182 C CA . GLY A 1 539 ? 38.783 -21.383 -13.678 1.00 79.44 539 GLY A CA 1
ATOM 4183 C C . GLY A 1 539 ? 40.183 -20.825 -13.859 1.00 79.44 539 GLY A C 1
ATOM 4184 O O . GLY A 1 539 ? 40.330 -19.742 -14.420 1.00 79.44 539 GLY A O 1
ATOM 4185 N N . ILE A 1 540 ? 41.194 -21.560 -13.399 1.00 76.88 540 ILE A N 1
ATOM 4186 C CA . ILE A 1 540 ? 42.612 -21.220 -13.586 1.00 76.88 540 ILE A CA 1
ATOM 4187 C C . ILE A 1 540 ? 43.260 -22.299 -14.470 1.00 76.88 540 ILE A C 1
ATOM 4189 O O . ILE A 1 540 ? 43.000 -23.488 -14.287 1.00 76.88 540 ILE A O 1
ATOM 4193 N N . SER A 1 541 ? 44.110 -21.911 -15.432 1.00 78.81 541 SER A N 1
ATOM 4194 C CA . SER A 1 541 ? 44.845 -22.831 -16.326 1.00 78.81 541 SER A CA 1
ATOM 4195 C C . SER A 1 541 ? 43.913 -23.826 -17.050 1.00 78.81 541 SER A C 1
ATOM 4197 O O . SER A 1 541 ? 43.080 -23.405 -17.846 1.00 78.81 541 SER A O 1
ATOM 4199 N N . SER A 1 542 ? 43.975 -25.133 -16.768 1.00 69.44 542 SER A N 1
ATOM 4200 C CA . SER A 1 542 ? 43.065 -26.145 -17.338 1.00 69.44 542 SER A CA 1
ATOM 4201 C C . SER A 1 542 ? 41.575 -25.843 -17.099 1.00 69.44 542 SER A C 1
ATOM 4203 O O . SER A 1 542 ? 40.737 -26.218 -17.918 1.00 69.44 542 SER A O 1
ATOM 4205 N N . GLY A 1 543 ? 41.234 -25.135 -16.015 1.00 60.69 543 GLY A N 1
ATOM 4206 C CA . GLY A 1 543 ? 39.871 -24.665 -15.753 1.00 60.69 543 GLY A CA 1
ATOM 4207 C C . GLY A 1 543 ? 39.395 -23.568 -16.718 1.00 60.69 543 GLY A C 1
ATOM 4208 O O . GLY A 1 543 ? 38.190 -23.406 -16.915 1.00 60.69 543 GLY A O 1
ATOM 4209 N N . GLU A 1 544 ? 40.305 -22.835 -17.368 1.00 62.31 544 GLU A N 1
ATOM 4210 C CA . GLU A 1 544 ? 39.958 -21.765 -18.310 1.00 62.31 544 GLU A CA 1
ATOM 4211 C C . GLU A 1 544 ? 39.478 -22.303 -19.668 1.00 62.31 544 GLU A C 1
ATOM 4213 O O . GLU A 1 544 ? 38.513 -21.767 -20.220 1.00 62.31 544 GLU A O 1
ATOM 4218 N N . CYS A 1 545 ? 40.025 -23.429 -20.145 1.00 62.56 545 CYS A N 1
ATOM 4219 C CA . CYS A 1 545 ? 39.486 -24.143 -21.315 1.00 62.56 545 CYS A CA 1
ATOM 4220 C C . CYS A 1 545 ? 37.998 -24.502 -21.128 1.00 62.56 545 CYS A C 1
ATOM 4222 O O . CYS A 1 545 ? 37.187 -24.392 -22.053 1.00 62.56 545 CYS A O 1
ATOM 4224 N N . PHE A 1 546 ? 37.605 -24.864 -19.903 1.00 62.28 546 PHE A N 1
ATOM 4225 C CA . PHE A 1 546 ? 36.207 -25.137 -19.561 1.00 62.28 546 PHE A CA 1
ATOM 4226 C C . PHE A 1 546 ? 35.332 -23.879 -19.605 1.00 62.28 546 PHE A C 1
ATOM 4228 O O . PHE A 1 546 ? 34.226 -23.902 -20.153 1.00 62.28 546 PHE A O 1
ATOM 4235 N N . ARG A 1 547 ? 35.845 -22.753 -19.094 1.00 56.16 547 ARG A N 1
ATOM 4236 C CA . ARG A 1 547 ? 35.165 -21.449 -19.156 1.00 56.16 547 ARG A CA 1
ATOM 4237 C C . ARG A 1 547 ? 34.892 -21.020 -20.600 1.00 56.16 547 ARG A C 1
ATOM 4239 O O . ARG A 1 547 ? 33.815 -20.501 -20.896 1.00 56.16 547 ARG A O 1
ATOM 4246 N N . GLN A 1 548 ? 35.850 -21.249 -21.495 1.00 54.09 548 GLN A N 1
ATOM 4247 C CA . GLN A 1 548 ? 35.752 -20.885 -22.909 1.00 54.09 548 GLN A CA 1
ATOM 4248 C C . GLN A 1 548 ? 34.669 -21.700 -23.633 1.00 54.09 548 GLN A C 1
ATOM 4250 O O . GLN A 1 548 ? 33.873 -21.133 -24.376 1.00 54.09 548 GLN A O 1
ATOM 4255 N N . THR A 1 549 ? 34.555 -22.992 -23.315 1.00 51.91 549 THR A N 1
ATOM 4256 C CA . THR A 1 549 ? 33.521 -23.892 -23.861 1.00 51.91 549 THR A CA 1
ATOM 4257 C C . THR A 1 549 ? 32.108 -23.498 -23.398 1.00 51.91 549 THR A C 1
ATOM 4259 O O . THR A 1 549 ? 31.155 -23.559 -24.173 1.00 51.91 549 THR A O 1
ATOM 4262 N N . ARG A 1 550 ? 31.959 -22.996 -22.160 1.00 48.44 550 ARG A N 1
ATOM 4263 C CA . ARG A 1 550 ? 30.676 -22.475 -21.651 1.00 48.44 550 ARG A CA 1
ATOM 4264 C C . ARG A 1 550 ? 30.183 -21.257 -22.434 1.00 48.44 550 ARG A C 1
ATOM 4266 O O . ARG A 1 550 ? 29.000 -21.201 -22.739 1.00 48.44 550 ARG A O 1
ATOM 4273 N N . ARG A 1 551 ? 31.066 -20.306 -22.770 1.00 40.50 551 ARG A N 1
ATOM 4274 C CA . ARG A 1 551 ? 30.699 -19.108 -23.556 1.00 40.50 551 ARG A CA 1
ATOM 4275 C C . ARG A 1 551 ? 30.109 -19.463 -24.924 1.00 40.50 551 ARG A C 1
ATOM 4277 O O . ARG A 1 551 ? 29.216 -18.763 -25.385 1.00 40.50 551 ARG A O 1
ATOM 4284 N N . TYR A 1 552 ? 30.578 -20.550 -25.537 1.00 30.53 552 TYR A N 1
ATOM 4285 C CA . TYR A 1 552 ? 30.022 -21.060 -26.791 1.00 30.53 552 TYR A CA 1
ATOM 4286 C C . TYR A 1 552 ? 28.646 -21.713 -26.585 1.00 30.53 552 TYR A C 1
ATOM 4288 O O . TYR A 1 552 ? 27.711 -21.383 -27.304 1.00 30.53 552 TYR A O 1
ATOM 4296 N N . LEU A 1 553 ? 28.477 -22.541 -25.548 1.00 31.84 553 LEU A N 1
ATOM 4297 C CA . LEU A 1 553 ? 27.214 -23.246 -25.270 1.00 31.84 553 LEU A CA 1
ATOM 4298 C C . LEU A 1 553 ? 26.087 -22.356 -24.712 1.00 31.84 553 LEU A C 1
ATOM 4300 O O . LEU A 1 553 ? 24.925 -22.727 -24.805 1.00 31.84 553 LEU A O 1
ATOM 4304 N N . THR A 1 554 ? 26.392 -21.195 -24.121 1.00 37.47 554 THR A N 1
ATOM 4305 C CA . THR A 1 554 ? 25.360 -20.241 -23.666 1.00 37.47 554 THR A CA 1
ATOM 4306 C C . THR A 1 554 ? 24.869 -19.298 -24.764 1.00 37.47 554 THR A C 1
ATOM 4308 O O . THR A 1 554 ? 23.801 -18.722 -24.603 1.00 37.47 554 THR A O 1
ATOM 4311 N N . ASN A 1 555 ? 25.625 -19.143 -25.858 1.00 28.42 555 ASN A N 1
ATOM 4312 C CA . ASN A 1 555 ? 25.255 -18.300 -27.005 1.00 28.42 555 ASN A CA 1
ATOM 4313 C C . ASN A 1 555 ? 24.655 -19.099 -28.175 1.00 28.42 555 ASN A C 1
ATOM 4315 O O . ASN A 1 555 ? 24.253 -18.509 -29.170 1.00 28.42 555 ASN A O 1
ATOM 4319 N N . THR A 1 556 ? 24.606 -20.427 -28.070 1.00 26.94 556 THR A N 1
ATOM 4320 C CA . THR A 1 556 ? 23.957 -21.312 -29.045 1.00 26.94 556 THR A CA 1
ATOM 4321 C C . THR A 1 556 ? 23.135 -22.360 -28.300 1.00 26.94 556 THR A C 1
ATOM 4323 O O . THR A 1 556 ? 23.625 -23.467 -28.128 1.00 26.94 556 THR A O 1
ATOM 4326 N N . VAL A 1 557 ? 21.949 -21.970 -27.798 1.00 30.39 557 VAL A N 1
ATOM 4327 C CA . VAL A 1 557 ? 20.669 -22.730 -27.756 1.00 30.39 557 VAL A CA 1
ATOM 4328 C C . VAL A 1 557 ? 19.522 -21.777 -27.416 1.00 30.39 557 VAL A C 1
ATOM 4330 O O . VAL A 1 557 ? 19.435 -21.320 -26.241 1.00 30.39 557 VAL A O 1
#

Organism: Verticillium dahliae (strain VdLs.17 / ATCC MYA-4575 / FGSC 10137) (NCBI:txid498257)

Radius of gyration: 29.77 Å; chains: 1; bounding box: 78×72×75 Å

Sequence (557 aa):
MKPRSPTMWLGLSGCENNYDLIVSNRLRLVTSHLPRPDTQRPSLVVLVGGRAKSIALHAMFGVRIAQPATGSPGSNEIHLHLAPQTSFHERPVLLAEGHLYNSHARVVPTTCPQDARRQAIIWTAQSGMERRVTGELYCRLLAPFADVFCFFCDDLDGGLEGVARHLATWLDHGPQAQNPANAHPKIVVVSSTVLHGVQGEAKAKTDLLAMLEKETRRETSNLSAYISFVTVLPHTSVSATARYRALKERIMRISDDVRQSRVDARCLFSATHVAALLDGACDHFASASDLPFDLVQESRRRNPVPENLESHVTEFVGRGTPQTELVTFAMPVIGSSLFLDAYPPGAHLFDPVDVFEGLYSDMLNRAFSNESMPLGRDGSTCMPSDGLIQLVKAHFVGCFSELARHSGSASDIHLRLLRRFKSHWLRIHSTRLCLSCLSHVPQYGLSCGHVHCEACVWDYGRPSDEDPWVTLYGQCHLCDTLLSEEAVIRRHPPTAGVGVFCLDGGGVRGIVSLEILKRIHEAIKLPIPLTRFIKIFFGISSGECFRQTRRYLTNTV

pLDDT: mean 83.46, std 14.59, range [26.94, 98.62]

Secondary structure (DSSP, 8-state):
-PPPPP-EEEEEEEETTEEEEEE-THHHHHHHTSS-TTT---EEEEEE-SHHHHHHHHHHH---PPPPPS--TT--EEEEEE-GGGTTSSS-EEEEEE------S-B--S---TT-EEEE------TTHHHHHHHHIIIIIITTTEEEEEEEGGGSTTHHHHHHHHHHHHHHHSPPS-S-GGGSPEEEEEESSS-SSHHHHHHHHHHHHHHHHHH-SS--TTGGGTEEEEE---TTTS-HHHHTHHHHHHHHHHHHHHHHHHHHTT----HHHHHHHHHHHHHHHHH-SSS---HHHHHTTTSPPPTTHHHHHHHIIIIIS-GGGIIIIIHHHHHHHHHHHHS-TT-----HHHHHHHHTHHHHHHHHTT---EESTTS-EEPPHHHHHHHHHHHHHHHHHHHHHSS--HHHHHHHHHHHTHHHHTT---SSS-TTTSSS---EE-TTS-EE-HHHHHHHSEEPSS-TTEEEEEE-TTT-PEEEEEEEEE---TT----EEEE---GGGHHHHHHHHHHHHHHH--SS-GGGG-SEEEE-THHHHHHHHHHHHHH--

Foldseek 3Di:
DPPDDDQWAWWWFDAQQKIKIKGACNLVVLLVPQPCQLQQQEAEEEEEFDDLSQLLCCLQQVDHDDDPDPDDDAIQTKGWDWSPVCRNPSYIYIYIYGYDDPDNDGHDDPDRPPRMDIFIQPDDGDPPVVNLLSLCCCQQQVFLRHQEYEYAQVRADPRLLRVLLSVQSSQVQHAPDPADPLLTHAYEYEYQPFDADDVRFVVSLVVSLVSNVVNHPDDSPPNSVRYGYHYFHDPPPDDSNVRCVVVSVVSVVSSVSSLVSCVVQLNRGGSVLCSQLSVVSSVCSRYPRDHHRDSLCSLCPVPAQFPCLLVLLLCCQVPQDDLQCCLVASLLQLLLLLLCSSFDPSRRLGQLVSNCVVHPPVSLCVSCVVDQRQHDPVSPDGDDSVNSSVSSSVSNNVLSVVVVVDPDGSLVSLLVSLVVCLVSLLVGEDQQAQSRNSRDRFDDAAPSRHTHHPVNCVSPFCADPVDNQWTWAAADSNNRDGGPGTDIDGDQPPPQDAAEEEEEDDVVVCVVVVVVLVVVQVVVPDPDDPVSNHPHYHYDHVSVVVVVVVVVVVRPD